Protein AF-A0AAD9KG51-F1 (afdb_monomer)

Solvent-accessible surface area (backbone atoms only — not comparable to full-atom values): 23053 Å² total; per-residue (Å²): 143,80,87,79,85,78,85,76,84,77,84,75,80,72,80,71,71,80,75,71,78,78,75,78,77,81,71,85,72,71,88,88,41,75,69,54,53,51,51,54,51,50,52,52,50,49,52,50,50,51,48,51,46,44,68,70,69,31,55,68,63,53,48,52,54,56,76,70,51,91,78,84,89,77,89,80,59,63,70,60,49,53,50,51,50,52,50,52,52,50,51,53,52,49,51,55,51,52,47,52,46,53,49,50,55,44,45,52,56,32,47,55,49,47,67,73,61,69,67,87,71,67,86,37,56,90,70,53,55,65,90,48,47,19,29,21,83,40,82,96,32,41,70,91,66,59,39,79,32,82,90,77,70,42,58,30,12,88,89,44,48,18,32,40,70,20,84,88,47,62,62,62,37,67,69,47,40,51,49,48,54,41,55,33,69,37,46,62,53,53,49,50,41,49,72,78,32,83,85,61,71,84,44,72,47,66,42,94,84,24,39,30,41,30,32,60,11,42,73,58,64,56,46,101,86,68,48,65,59,81,52,52,40,65,70,30,68,73,45,33,64,72,76,42,76,49,31,29,40,36,37,38,36,54,27,12,42,88,28,55,66,69,59,41,54,49,48,43,49,51,52,42,53,57,54,63,58,51,44,70,67,17,23,36,44,41,33,39,10,12,25,51,37,69,49,101,84,71,51,78,46,93,47,61,62,40,56,67,48,100,48,77,71,35,38,41,59,30,34,75,67,51,43,52,51,45,44,53,52,52,69,68,59,74,57,40,40,31,34,26,59,68,60,36,51,52,53,46,52,53,29,71,70,29,86,52,61,61,86,71,44,78,45,78,46,79,44,73,88,80,74,82,53,53,89,69,77,83,76,90,61,87,79,83,76,89,72,78,80,72,86,81,131

Structure (mmCIF, N/CA/C/O backbone):
data_AF-A0AAD9KG51-F1
#
_entry.id   AF-A0AAD9KG51-F1
#
loop_
_atom_site.group_PDB
_atom_site.id
_atom_site.type_symbol
_atom_site.label_atom_id
_atom_site.label_alt_id
_atom_site.label_comp_id
_atom_site.label_asym_id
_atom_site.label_entity_id
_atom_site.label_seq_id
_atom_site.pdbx_PDB_ins_code
_atom_site.Cartn_x
_atom_site.Cartn_y
_atom_site.Cartn_z
_atom_site.occupancy
_atom_site.B_iso_or_equiv
_atom_site.auth_seq_id
_atom_site.auth_comp_id
_atom_site.auth_asym_id
_atom_site.auth_atom_id
_atom_site.pdbx_PDB_model_num
ATOM 1 N N . MET A 1 1 ? -5.403 -46.190 15.748 1.00 40.06 1 MET A N 1
ATOM 2 C CA . MET A 1 1 ? -4.665 -46.034 17.019 1.00 40.06 1 MET A CA 1
ATOM 3 C C . MET A 1 1 ? -3.360 -45.312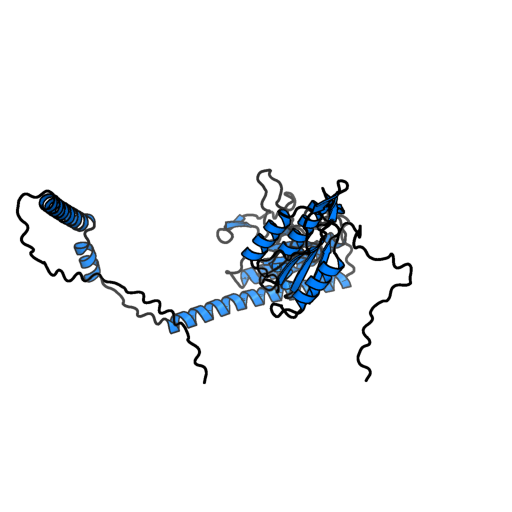 16.730 1.00 40.06 1 MET A C 1
ATOM 5 O O . MET A 1 1 ? -2.382 -45.954 16.392 1.00 40.06 1 MET A O 1
ATOM 9 N N . THR A 1 2 ? -3.372 -43.985 16.800 1.00 29.39 2 THR A N 1
ATOM 10 C CA . THR A 1 2 ? -2.179 -43.123 16.769 1.00 29.39 2 THR A CA 1
ATOM 11 C C . THR A 1 2 ? -2.563 -41.864 17.534 1.00 29.39 2 THR A C 1
ATOM 13 O O . THR A 1 2 ? -3.309 -41.022 17.039 1.00 29.39 2 THR A O 1
ATOM 16 N N . THR A 1 3 ? -2.170 -41.815 18.800 1.00 30.84 3 THR A N 1
ATOM 17 C CA . THR A 1 3 ? -2.424 -40.713 19.727 1.00 30.84 3 THR A CA 1
ATOM 18 C C . THR A 1 3 ? -1.561 -39.515 19.348 1.00 30.84 3 THR A C 1
ATOM 20 O O . THR A 1 3 ? -0.337 -39.588 19.383 1.00 30.84 3 THR A O 1
ATOM 23 N N . SER A 1 4 ? -2.213 -38.415 18.976 1.00 29.34 4 SER A N 1
ATOM 24 C CA . SER A 1 4 ? -1.583 -37.114 18.766 1.00 29.34 4 SER A CA 1
ATOM 25 C C . SER A 1 4 ? -1.360 -36.452 20.128 1.00 29.34 4 SER A C 1
ATOM 27 O O . SER A 1 4 ? -2.320 -36.203 20.858 1.00 29.34 4 SER A O 1
ATOM 29 N N . HIS A 1 5 ? -0.105 -36.189 20.492 1.00 30.95 5 HIS A N 1
ATOM 30 C CA . HIS A 1 5 ? 0.229 -35.410 21.682 1.00 30.95 5 HIS A CA 1
ATOM 31 C C . HIS A 1 5 ? -0.042 -33.926 21.410 1.00 30.95 5 HIS A C 1
ATOM 33 O O . HIS A 1 5 ? 0.694 -33.268 20.679 1.00 30.95 5 HIS A O 1
ATOM 39 N N . TYR A 1 6 ? -1.115 -33.402 21.997 1.00 31.42 6 TYR A N 1
ATOM 40 C CA . TYR A 1 6 ? -1.355 -31.967 22.085 1.00 31.42 6 TYR A CA 1
ATOM 41 C C . TYR A 1 6 ? -0.507 -31.399 23.227 1.00 31.42 6 TYR A C 1
ATOM 43 O O . TYR A 1 6 ? -0.682 -31.775 24.385 1.00 31.42 6 TYR A O 1
ATOM 51 N N . ILE A 1 7 ? 0.415 -30.491 22.907 1.00 31.64 7 ILE A N 1
ATOM 52 C CA . ILE A 1 7 ? 1.111 -29.678 23.907 1.00 31.64 7 ILE A CA 1
ATOM 53 C C . ILE A 1 7 ? 0.152 -28.553 24.305 1.00 31.64 7 ILE A C 1
ATOM 55 O O . ILE A 1 7 ? 0.019 -27.547 23.610 1.00 31.64 7 ILE A O 1
ATOM 59 N N . CYS A 1 8 ? -0.552 -28.751 25.418 1.00 26.58 8 CYS A N 1
ATOM 60 C CA . CYS A 1 8 ? -1.277 -27.693 26.111 1.00 26.58 8 CYS A CA 1
ATOM 61 C C . CYS A 1 8 ? -0.253 -26.810 26.836 1.00 26.58 8 CYS A C 1
ATOM 63 O O . CYS A 1 8 ? 0.279 -27.200 27.875 1.00 26.58 8 CYS A O 1
ATOM 65 N N . LEU A 1 9 ? 0.030 -25.623 26.296 1.00 25.41 9 LEU A N 1
ATOM 66 C CA . LEU A 1 9 ? 0.746 -24.582 27.031 1.00 25.41 9 LEU A CA 1
ATOM 67 C C . LEU A 1 9 ? -0.215 -23.990 28.071 1.00 25.41 9 LEU A C 1
ATOM 69 O O . LEU A 1 9 ? -1.024 -23.115 27.770 1.00 25.41 9 LEU A O 1
ATOM 73 N N . TRP A 1 10 ? -0.142 -24.497 29.299 1.00 24.61 10 TRP A N 1
ATOM 74 C CA . TRP A 1 10 ? -0.739 -23.836 30.451 1.00 24.61 10 TRP A CA 1
ATOM 75 C C . TRP A 1 10 ? 0.141 -22.641 30.825 1.00 24.61 10 TRP A C 1
ATOM 77 O O . TRP A 1 10 ? 1.198 -22.799 31.431 1.00 24.61 10 TRP A O 1
ATOM 87 N N . LEU A 1 11 ? -0.292 -21.434 30.462 1.00 24.55 11 LEU A N 1
ATOM 88 C CA . LEU A 1 11 ? 0.189 -20.211 3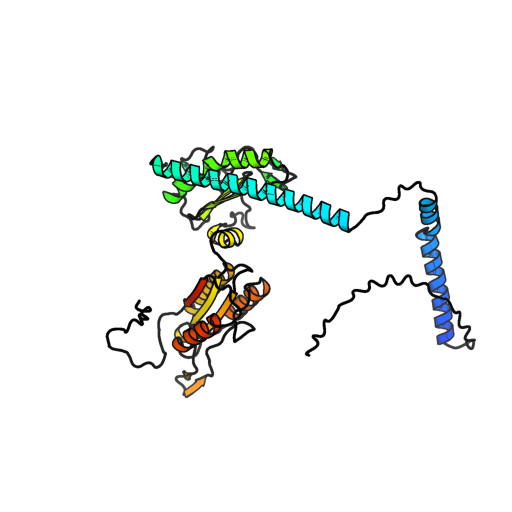1.101 1.00 24.55 11 LEU A CA 1
ATOM 89 C C . LEU A 1 11 ? -0.428 -20.155 32.501 1.00 24.55 11 LEU A C 1
ATOM 91 O O . LEU A 1 11 ? -1.484 -19.567 32.718 1.00 24.55 11 LEU A O 1
ATOM 95 N N . VAL A 1 12 ? 0.225 -20.818 33.455 1.00 26.45 12 VAL A N 1
ATOM 96 C CA . VAL A 1 12 ? -0.033 -20.597 34.875 1.00 26.45 12 VAL A CA 1
ATOM 97 C C . VAL A 1 12 ? 0.603 -19.255 35.219 1.00 26.45 12 VAL A C 1
ATOM 99 O O . VAL A 1 12 ? 1.803 -19.166 35.468 1.00 26.45 12 VAL A O 1
ATOM 102 N N . LEU A 1 13 ? -0.196 -18.189 35.211 1.00 27.05 13 LEU A N 1
ATOM 103 C CA . LEU A 1 13 ? 0.131 -16.985 35.966 1.00 27.05 13 LEU A CA 1
ATOM 104 C C . LEU A 1 13 ? 0.014 -17.360 37.442 1.00 27.05 13 LEU A C 1
ATOM 106 O O . LEU A 1 13 ? -1.033 -17.194 38.061 1.00 27.05 13 LEU A O 1
ATOM 110 N N . SER A 1 14 ? 1.081 -17.927 38.003 1.00 27.86 14 SER A N 1
ATOM 111 C CA . SER A 1 14 ? 1.188 -18.026 39.448 1.00 27.86 14 SER A CA 1
ATOM 112 C C . SER A 1 14 ? 1.316 -16.597 39.961 1.00 27.86 14 SER A C 1
ATOM 114 O O . SER A 1 14 ? 2.394 -16.002 39.882 1.00 27.86 14 SER A O 1
ATOM 116 N N . SER A 1 15 ? 0.231 -16.035 40.493 1.00 30.30 15 SER A N 1
ATOM 117 C CA . SER A 1 15 ? 0.365 -15.006 41.513 1.00 30.30 15 SER A CA 1
ATOM 118 C C . SER A 1 15 ? 1.013 -15.698 42.708 1.00 30.30 15 SER A C 1
ATOM 120 O O . SER A 1 15 ? 0.338 -16.205 43.602 1.00 30.30 15 SER A O 1
ATOM 122 N N . GLN A 1 16 ? 2.340 -15.794 42.694 1.00 28.77 16 GLN A N 1
ATOM 123 C CA . GLN A 1 16 ? 3.077 -16.021 43.918 1.00 28.77 16 GLN A CA 1
ATOM 124 C C . GLN A 1 16 ? 2.906 -14.742 44.731 1.00 28.77 16 GLN A C 1
ATOM 126 O O . GLN A 1 16 ? 3.735 -13.839 44.708 1.00 28.77 16 GLN A O 1
ATOM 131 N N . THR A 1 17 ? 1.790 -14.651 45.452 1.00 32.00 17 THR A N 1
ATOM 132 C CA . THR A 1 17 ? 1.850 -14.055 46.774 1.00 32.00 17 THR A CA 1
ATOM 133 C C . THR A 1 17 ? 2.930 -14.850 47.488 1.00 32.00 17 THR A C 1
ATOM 135 O O . THR A 1 17 ? 2.719 -16.015 47.827 1.00 32.00 17 THR A O 1
ATOM 138 N N . LEU A 1 18 ? 4.117 -14.257 47.611 1.00 29.86 18 LEU A N 1
ATOM 139 C CA . LEU A 1 18 ? 5.135 -14.69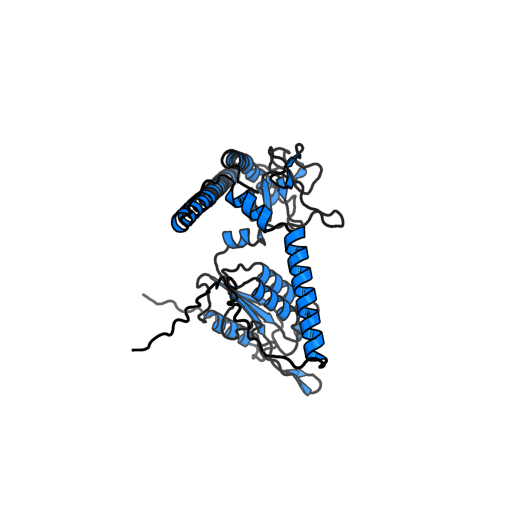0 48.553 1.00 29.86 18 LEU A CA 1
ATOM 140 C C . LEU A 1 18 ? 4.512 -14.564 49.946 1.00 29.86 18 LEU A C 1
ATOM 142 O O . LEU A 1 18 ? 4.730 -13.596 50.665 1.00 29.86 18 LEU A O 1
ATOM 146 N N . VAL A 1 19 ? 3.688 -15.542 50.314 1.00 34.78 19 VAL A N 1
ATOM 147 C CA . VAL A 1 19 ? 3.494 -15.907 51.706 1.00 34.78 19 VAL A CA 1
ATOM 148 C C . VAL A 1 19 ? 4.782 -16.632 52.049 1.00 34.78 19 VAL A C 1
ATOM 150 O O . VAL A 1 19 ? 4.915 -17.839 51.865 1.00 34.78 19 VAL A O 1
ATOM 153 N N . GLY A 1 20 ? 5.797 -15.845 52.399 1.00 31.88 20 GLY A N 1
ATOM 154 C CA . GLY A 1 20 ? 6.975 -16.375 53.049 1.00 31.88 20 GLY A CA 1
ATOM 155 C C . GLY A 1 20 ? 6.512 -16.927 54.384 1.00 31.88 20 GLY A C 1
ATOM 156 O O . GLY A 1 20 ? 6.336 -16.165 55.331 1.00 31.88 20 GLY A O 1
ATOM 157 N N . ASP A 1 21 ? 6.286 -18.236 54.445 1.00 29.45 21 ASP A N 1
ATOM 158 C CA . ASP A 1 21 ? 6.327 -18.957 55.707 1.00 29.45 21 ASP A CA 1
ATOM 159 C C . ASP A 1 21 ? 7.737 -18.739 56.261 1.00 29.45 21 ASP A C 1
ATOM 161 O O . ASP A 1 21 ? 8.710 -19.376 55.851 1.00 29.45 21 ASP A O 1
ATOM 165 N N . HIS A 1 22 ? 7.869 -17.755 57.149 1.00 36.12 22 HIS A N 1
ATOM 166 C CA . HIS A 1 22 ? 9.069 -17.541 57.938 1.00 36.12 22 HIS A CA 1
ATOM 167 C C . HIS A 1 22 ? 9.180 -18.693 58.946 1.00 36.12 22 HIS A C 1
ATOM 169 O O . HIS A 1 22 ? 8.949 -18.532 60.143 1.00 36.12 22 HIS A O 1
ATOM 175 N N . GLN A 1 23 ? 9.574 -19.877 58.474 1.00 32.78 23 GLN A N 1
ATOM 176 C CA . GLN A 1 23 ? 10.287 -20.813 59.329 1.00 32.78 23 GLN A CA 1
ATOM 177 C C . GLN A 1 23 ? 11.649 -20.190 59.625 1.00 32.78 23 GLN A C 1
ATOM 179 O O . GLN A 1 23 ? 12.592 -20.270 58.838 1.00 32.78 23 GLN A O 1
ATOM 184 N N . VAL A 1 24 ? 11.720 -19.511 60.768 1.00 36.06 24 VAL A N 1
ATOM 185 C CA . VAL A 1 24 ? 12.969 -19.047 61.362 1.00 36.06 24 VAL A CA 1
ATOM 186 C C . VAL A 1 24 ? 13.770 -20.286 61.748 1.00 36.06 24 VAL A C 1
ATOM 188 O O . VAL A 1 24 ? 13.608 -20.852 62.829 1.00 36.06 24 VAL A O 1
ATOM 191 N N . TRP A 1 25 ? 14.636 -20.735 60.845 1.00 32.59 25 TRP A N 1
ATOM 192 C CA . TRP A 1 25 ? 15.707 -21.652 61.195 1.00 32.59 25 TRP A CA 1
ATOM 193 C C . TRP A 1 25 ? 16.712 -20.869 62.039 1.00 32.59 25 TRP A C 1
ATOM 195 O O . TRP A 1 25 ? 17.584 -20.183 61.513 1.00 32.59 25 TRP A O 1
ATOM 205 N N . TYR A 1 26 ? 16.578 -20.958 63.363 1.00 38.34 26 TYR A N 1
ATOM 206 C CA . TYR A 1 26 ? 17.642 -20.593 64.295 1.00 38.34 26 TYR A CA 1
ATOM 207 C C . TYR A 1 26 ? 18.801 -21.586 64.117 1.00 38.34 26 TYR A C 1
ATOM 209 O O . TYR A 1 26 ? 18.969 -22.526 64.894 1.00 38.34 26 TYR A O 1
ATOM 217 N N . GLN A 1 27 ? 19.612 -21.402 63.075 1.00 43.59 27 GLN A N 1
ATOM 218 C CA . GLN A 1 27 ? 20.981 -21.893 63.124 1.00 43.59 27 GLN A CA 1
ATOM 219 C C . GLN A 1 27 ? 21.753 -20.958 64.047 1.00 43.59 27 GLN A C 1
ATOM 221 O O . GLN A 1 27 ? 21.871 -19.761 63.807 1.00 43.59 27 GLN A O 1
ATOM 226 N N . LYS A 1 28 ? 22.213 -21.520 65.160 1.00 45.69 28 LYS A N 1
ATOM 227 C CA . LYS A 1 28 ? 23.081 -20.857 66.124 1.00 45.69 28 LYS A CA 1
ATOM 228 C C . LYS A 1 28 ? 24.437 -20.652 65.439 1.00 45.69 28 LYS A C 1
ATOM 230 O O . LYS A 1 28 ? 25.177 -21.615 65.263 1.00 45.69 28 LYS A O 1
ATOM 235 N N . ILE A 1 29 ? 24.699 -19.435 64.972 1.00 49.09 29 ILE A N 1
ATOM 236 C CA . ILE A 1 29 ? 25.953 -19.057 64.314 1.00 49.09 29 ILE A CA 1
ATOM 237 C C . ILE A 1 29 ? 26.981 -18.748 65.402 1.00 49.09 29 ILE A C 1
ATOM 239 O O . ILE A 1 29 ? 26.654 -18.115 66.403 1.00 49.09 29 ILE A O 1
ATOM 243 N N . GLU A 1 30 ? 28.206 -19.237 65.226 1.00 51.06 30 GLU A N 1
ATOM 244 C CA . GLU A 1 30 ? 29.337 -18.870 66.076 1.00 51.06 30 GLU A CA 1
ATOM 245 C C . GLU A 1 30 ? 29.669 -17.386 65.878 1.00 51.06 30 GLU A C 1
ATOM 247 O O . GLU A 1 30 ? 30.030 -16.952 64.779 1.00 51.06 30 GLU A O 1
ATOM 252 N N . ASP A 1 31 ? 29.532 -16.614 66.956 1.00 50.94 31 ASP A N 1
ATOM 253 C CA . ASP A 1 31 ? 29.948 -15.217 67.021 1.00 50.94 31 ASP A CA 1
ATOM 254 C C . ASP A 1 31 ? 31.449 -15.104 66.685 1.00 50.94 31 ASP A C 1
ATOM 256 O O . ASP A 1 31 ? 32.286 -15.741 67.328 1.00 50.94 31 ASP A O 1
ATOM 260 N N . GLY A 1 32 ? 31.797 -14.290 65.677 1.00 60.56 32 GLY A N 1
ATOM 261 C CA . GLY A 1 32 ? 33.190 -13.948 65.342 1.00 60.56 32 GLY A CA 1
ATOM 262 C C . GLY A 1 32 ? 33.708 -14.364 63.957 1.00 60.56 32 GLY A C 1
ATOM 263 O O . GLY A 1 32 ? 34.911 -14.259 63.715 1.00 60.56 32 GLY A O 1
ATOM 264 N N . THR A 1 33 ? 32.853 -14.820 63.032 1.00 69.75 33 THR A N 1
ATOM 265 C CA . THR A 1 33 ? 33.240 -15.058 61.625 1.00 69.75 33 THR A CA 1
ATOM 266 C C . THR A 1 33 ? 32.728 -13.948 60.698 1.00 69.75 33 THR A C 1
ATOM 268 O O . THR A 1 33 ? 31.600 -13.482 60.845 1.00 69.75 33 THR A O 1
ATOM 271 N N . LEU A 1 34 ? 33.516 -13.581 59.674 1.00 73.69 34 LEU A N 1
ATOM 272 C CA . LEU A 1 34 ? 33.155 -12.566 58.662 1.00 73.69 34 LEU A CA 1
ATOM 273 C C . LEU A 1 34 ? 31.768 -12.813 58.032 1.00 73.69 34 LEU A C 1
ATOM 275 O O . LEU A 1 34 ? 31.059 -11.871 57.692 1.00 73.69 34 LEU A O 1
ATOM 279 N N . ALA A 1 35 ? 31.367 -14.079 57.880 1.00 76.25 35 ALA A N 1
ATOM 280 C CA . ALA A 1 35 ? 30.063 -14.454 57.337 1.00 76.25 35 ALA A CA 1
ATOM 281 C C . ALA A 1 35 ? 28.895 -14.112 58.284 1.00 76.25 35 ALA A C 1
ATOM 283 O O . ALA A 1 35 ? 27.861 -13.634 57.817 1.00 76.25 35 ALA A O 1
ATOM 284 N N . GLY A 1 36 ? 29.066 -14.313 59.597 1.00 78.56 36 GLY A N 1
ATOM 285 C CA . GLY A 1 36 ? 28.077 -13.927 60.608 1.00 78.56 36 GLY A CA 1
ATOM 286 C C . GLY A 1 36 ? 27.914 -12.408 60.704 1.00 78.56 36 GLY A C 1
ATOM 287 O O . GLY A 1 36 ? 26.791 -11.907 60.760 1.00 78.56 36 GLY A O 1
ATOM 288 N N . ASP A 1 37 ? 29.019 -11.666 60.603 1.00 80.62 37 ASP A N 1
ATOM 289 C CA . ASP A 1 37 ? 29.003 -10.199 60.607 1.00 80.62 37 ASP A CA 1
ATOM 290 C C . ASP A 1 37 ? 28.285 -9.625 59.375 1.00 80.62 37 ASP A C 1
ATOM 292 O O . ASP A 1 37 ? 27.472 -8.706 59.496 1.00 80.62 37 ASP A O 1
ATOM 296 N N . VAL A 1 38 ? 28.519 -10.202 58.189 1.00 84.56 38 VAL A N 1
ATOM 297 C CA . VAL A 1 38 ? 27.827 -9.807 56.948 1.00 84.56 38 VAL A CA 1
ATOM 298 C C . VAL A 1 38 ? 26.327 -10.106 57.021 1.00 84.56 38 VAL A C 1
ATOM 300 O O . VAL A 1 38 ? 25.528 -9.285 56.572 1.00 84.56 38 VAL A O 1
ATOM 303 N N . GLN A 1 39 ? 25.917 -11.236 57.605 1.00 85.81 39 GLN A N 1
ATOM 304 C CA . GLN A 1 39 ? 24.495 -11.550 57.788 1.00 85.81 39 GLN A CA 1
ATOM 305 C C . GLN A 1 39 ? 23.816 -10.613 58.788 1.00 85.81 39 GLN A C 1
ATOM 307 O O . GLN A 1 39 ? 22.727 -10.111 58.505 1.00 85.81 39 GLN A O 1
ATOM 312 N N . ASN A 1 40 ? 24.463 -10.314 59.916 1.00 87.75 40 ASN A N 1
ATOM 313 C CA . ASN A 1 40 ? 23.950 -9.342 60.880 1.00 87.75 40 ASN A CA 1
ATOM 314 C C . ASN A 1 40 ? 23.812 -7.949 60.253 1.00 87.75 40 ASN A C 1
ATOM 316 O O . ASN A 1 40 ? 22.767 -7.312 60.383 1.00 87.75 40 ASN A O 1
ATOM 320 N N . TRP A 1 41 ? 24.822 -7.500 59.505 1.00 88.25 41 TRP A N 1
ATOM 321 C CA . TRP A 1 41 ? 24.766 -6.238 58.769 1.00 88.25 41 TRP A CA 1
ATOM 322 C C . TRP A 1 41 ? 23.638 -6.217 57.726 1.00 88.25 41 TRP A C 1
ATOM 324 O O . TRP A 1 41 ? 22.883 -5.245 57.654 1.00 88.25 41 TRP A O 1
ATOM 334 N N . ALA A 1 42 ? 23.467 -7.303 56.964 1.00 90.69 42 ALA A N 1
ATOM 335 C CA . ALA A 1 42 ? 22.400 -7.427 55.975 1.00 90.69 42 ALA A CA 1
ATOM 336 C C . ALA A 1 42 ? 21.003 -7.382 56.617 1.00 90.69 42 ALA A C 1
ATOM 338 O O . ALA A 1 42 ? 20.126 -6.691 56.102 1.00 90.69 42 ALA A O 1
ATOM 339 N N . MET A 1 43 ? 20.804 -8.041 57.765 1.00 91.81 43 MET A N 1
ATOM 340 C CA . MET A 1 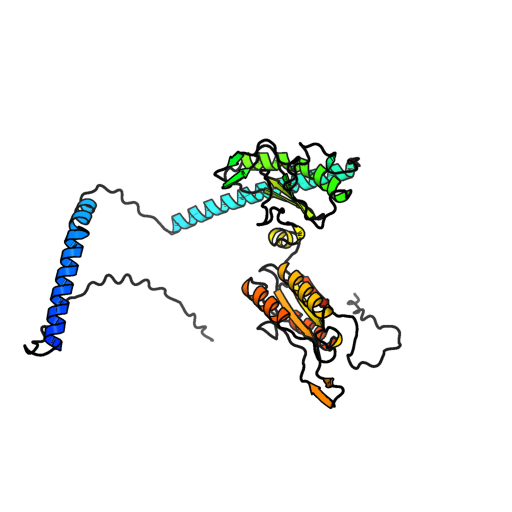43 ? 19.540 -7.980 58.512 1.00 91.81 43 MET A CA 1
ATOM 341 C C . MET A 1 43 ? 19.246 -6.575 59.044 1.00 91.81 43 MET A C 1
ATOM 343 O O . MET A 1 43 ? 18.108 -6.113 58.959 1.00 91.81 43 MET A O 1
ATOM 347 N N . LEU A 1 44 ? 20.257 -5.867 59.558 1.00 92.12 44 LEU A N 1
ATOM 348 C CA . LEU A 1 44 ? 20.091 -4.492 60.040 1.00 92.12 44 LEU A CA 1
ATOM 349 C C . LEU A 1 44 ? 19.679 -3.548 58.907 1.00 92.12 44 LEU A C 1
ATOM 351 O O . LEU A 1 44 ? 18.741 -2.767 59.068 1.00 92.12 44 LEU A O 1
ATOM 355 N N . ILE A 1 45 ? 20.331 -3.652 57.746 1.00 91.88 45 ILE A N 1
ATOM 356 C CA . ILE A 1 45 ? 19.982 -2.842 56.574 1.00 91.88 45 ILE A CA 1
ATOM 357 C C . ILE A 1 45 ? 18.611 -3.215 56.026 1.00 91.88 45 ILE A C 1
ATOM 359 O O . ILE A 1 45 ? 17.831 -2.319 55.714 1.00 91.88 45 ILE A O 1
ATOM 363 N N . GLN A 1 46 ? 18.285 -4.505 55.932 1.00 92.38 46 GLN A N 1
ATOM 364 C CA . GLN A 1 46 ? 16.967 -4.954 55.494 1.00 92.38 46 GLN A CA 1
ATOM 365 C C . GLN A 1 46 ? 15.867 -4.372 56.386 1.00 92.38 46 GLN A C 1
ATOM 367 O O . GLN A 1 46 ? 14.910 -3.798 55.873 1.00 92.38 46 GLN A O 1
ATOM 372 N N . ASN A 1 47 ? 16.016 -4.471 57.708 1.00 91.44 47 ASN A N 1
ATOM 373 C CA . ASN A 1 47 ? 15.034 -3.945 58.654 1.00 91.44 47 ASN A CA 1
ATOM 374 C C . ASN A 1 47 ? 14.923 -2.420 58.565 1.00 91.44 47 ASN A C 1
ATOM 376 O O . ASN A 1 47 ? 13.813 -1.893 58.561 1.00 91.44 47 ASN A O 1
ATOM 380 N N . TYR A 1 48 ? 16.048 -1.717 58.411 1.00 90.81 48 TYR A N 1
ATOM 381 C CA . TYR A 1 48 ? 16.052 -0.268 58.224 1.00 90.81 48 TYR A CA 1
ATOM 382 C C . TYR A 1 48 ? 15.360 0.155 56.920 1.00 90.81 48 TYR A C 1
ATOM 384 O O . TYR A 1 48 ? 14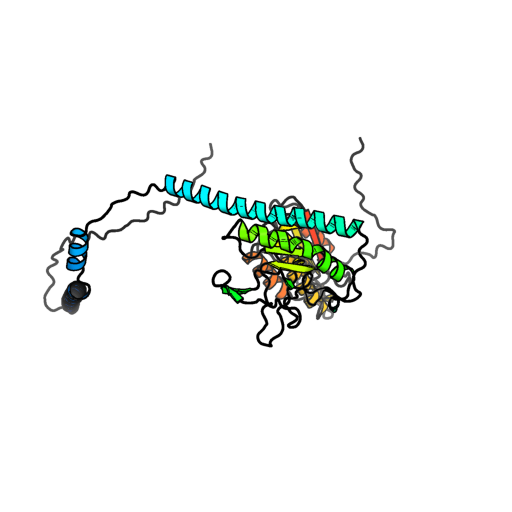.531 1.061 56.930 1.00 90.81 48 TYR A O 1
ATOM 392 N N . ILE A 1 49 ? 15.642 -0.522 55.802 1.00 90.12 49 ILE A N 1
ATOM 393 C CA . ILE A 1 49 ? 14.992 -0.254 54.511 1.00 90.12 49 ILE A CA 1
ATOM 394 C C . ILE A 1 49 ? 13.494 -0.562 54.589 1.00 90.12 49 ILE A C 1
ATOM 396 O O . ILE A 1 49 ? 12.697 0.226 54.091 1.00 90.12 49 ILE A O 1
ATOM 400 N N . LEU A 1 50 ? 13.094 -1.671 55.220 1.00 88.31 50 LEU A N 1
ATOM 401 C CA . LEU A 1 50 ? 11.682 -2.023 55.402 1.00 88.31 50 LEU A CA 1
ATOM 402 C C . LEU A 1 50 ? 10.947 -0.993 56.263 1.00 88.31 50 LEU A C 1
ATOM 404 O O . LEU A 1 50 ? 9.830 -0.604 55.923 1.00 88.31 50 LEU A O 1
ATOM 408 N N . GLN A 1 51 ? 11.578 -0.516 57.335 1.00 86.62 51 GLN A N 1
ATOM 409 C CA . GLN A 1 51 ? 11.019 0.529 58.184 1.00 86.62 51 GLN A CA 1
ATOM 410 C C . GLN A 1 51 ? 10.894 1.853 57.424 1.00 86.62 51 GLN A C 1
ATOM 412 O O . GLN A 1 51 ? 9.814 2.438 57.393 1.00 86.62 51 GLN A O 1
ATOM 417 N N . LEU A 1 52 ? 11.953 2.286 56.737 1.00 89.06 52 LEU A N 1
ATOM 418 C CA . LEU A 1 52 ? 11.959 3.524 55.959 1.00 89.06 52 LEU A CA 1
ATOM 419 C C . LEU A 1 52 ? 10.963 3.470 54.791 1.00 89.06 52 LEU A C 1
ATOM 421 O O . LEU A 1 52 ? 10.293 4.459 54.499 1.00 89.06 52 LEU A O 1
ATOM 425 N N . ALA A 1 53 ? 10.808 2.308 54.151 1.00 88.06 53 ALA A N 1
ATOM 426 C CA . ALA A 1 53 ? 9.783 2.079 53.142 1.00 88.06 53 ALA A CA 1
ATOM 427 C C . ALA A 1 53 ? 8.374 2.117 53.750 1.00 88.06 53 ALA A C 1
ATOM 429 O O . ALA A 1 53 ? 7.493 2.752 53.179 1.00 88.06 53 ALA A O 1
ATOM 430 N N . SER A 1 54 ? 8.146 1.493 54.910 1.00 84.88 54 SER A N 1
ATOM 431 C CA . SER A 1 54 ? 6.844 1.522 55.588 1.00 84.88 54 SER A CA 1
ATOM 432 C C . SER A 1 54 ? 6.450 2.942 56.010 1.00 84.88 54 SER A C 1
ATOM 434 O O . SER A 1 54 ? 5.344 3.392 55.708 1.00 84.88 54 SER A O 1
ATOM 436 N N . GLU A 1 55 ? 7.374 3.685 56.622 1.00 85.56 55 GLU A N 1
ATOM 437 C CA . GLU A 1 55 ? 7.165 5.061 57.089 1.00 85.56 55 GLU A CA 1
ATOM 438 C C . GLU A 1 55 ? 7.063 6.068 55.933 1.00 85.56 55 GLU A C 1
ATOM 440 O O . GLU A 1 55 ? 6.243 6.988 55.980 1.00 85.56 55 GLU A O 1
ATOM 445 N N . GLY A 1 56 ? 7.867 5.892 54.879 1.00 88.88 56 GLY A N 1
ATOM 446 C CA . GLY A 1 56 ? 7.891 6.773 53.712 1.00 88.88 56 GLY A CA 1
ATOM 447 C C . GLY A 1 56 ? 6.715 6.551 52.759 1.00 88.88 56 GLY A C 1
ATOM 448 O O . GLY A 1 56 ? 6.075 7.512 52.338 1.00 88.88 56 GLY A O 1
ATOM 449 N N . ILE A 1 57 ? 6.404 5.289 52.438 1.00 88.94 57 ILE A N 1
ATOM 450 C CA . ILE A 1 57 ? 5.293 4.917 51.542 1.00 88.94 57 ILE A CA 1
ATOM 451 C C . ILE A 1 57 ? 3.955 4.983 52.286 1.00 88.94 57 ILE A C 1
ATOM 453 O O . ILE A 1 57 ? 2.917 5.186 51.661 1.00 88.94 57 ILE A O 1
ATOM 457 N N . LYS A 1 58 ? 3.971 4.832 53.619 1.00 89.75 58 LYS A N 1
ATOM 458 C CA . LYS A 1 58 ? 2.783 4.825 54.483 1.00 89.75 58 LYS A CA 1
ATOM 459 C C . LYS A 1 58 ? 1.761 3.761 54.081 1.00 89.75 58 LYS A C 1
ATOM 461 O O . LYS A 1 58 ? 0.559 3.989 54.171 1.00 89.75 58 LYS A O 1
ATOM 466 N N . ARG A 1 59 ? 2.236 2.579 53.668 1.00 85.75 59 ARG A N 1
ATOM 467 C CA . ARG A 1 59 ? 1.403 1.482 53.135 1.00 85.75 59 ARG A CA 1
ATOM 468 C C . ARG A 1 59 ? 0.198 1.168 54.022 1.00 85.75 59 ARG A C 1
ATOM 470 O O . ARG A 1 59 ? -0.907 1.050 53.513 1.00 85.75 59 ARG A O 1
ATOM 477 N N . GLU A 1 60 ? 0.408 1.044 55.330 1.00 85.62 60 GLU A N 1
ATOM 478 C CA . GLU A 1 60 ? -0.650 0.690 56.290 1.00 85.62 60 GLU A CA 1
ATOM 479 C C . GLU A 1 60 ? -1.679 1.807 56.462 1.00 85.62 60 GLU A C 1
ATOM 481 O O . GLU A 1 60 ? -2.876 1.547 56.520 1.00 85.62 60 GLU A O 1
ATOM 486 N N . TYR A 1 61 ? -1.219 3.057 56.474 1.00 88.31 61 TYR A N 1
ATOM 487 C CA . TYR A 1 61 ? -2.096 4.222 56.520 1.00 88.31 61 TYR A CA 1
ATOM 488 C C . TYR A 1 61 ? -2.900 4.371 55.223 1.00 88.31 61 TYR A C 1
ATOM 490 O O . TYR A 1 61 ? -4.088 4.662 55.248 1.00 88.31 61 TYR A O 1
ATOM 498 N N . THR A 1 62 ? -2.279 4.135 54.070 1.00 89.50 62 THR A N 1
ATOM 499 C CA . THR A 1 62 ? -2.979 4.129 52.787 1.00 89.50 62 THR A CA 1
ATOM 500 C C . THR A 1 62 ? -3.991 2.987 52.721 1.00 89.50 62 THR A C 1
ATOM 502 O O . THR A 1 62 ? -5.125 3.226 52.324 1.00 89.50 62 THR A O 1
ATOM 505 N N . GLN A 1 63 ? -3.629 1.778 53.162 1.00 90.06 63 GLN A N 1
ATOM 506 C CA . GLN A 1 63 ? -4.554 0.647 53.229 1.00 90.06 63 GLN A CA 1
ATOM 507 C C . GLN A 1 63 ? -5.733 0.944 54.160 1.00 90.06 63 GLN A C 1
ATOM 509 O O . GLN A 1 63 ? -6.859 0.680 53.770 1.00 90.06 63 GLN A O 1
ATOM 514 N N . SER A 1 64 ? -5.516 1.571 55.321 1.00 92.31 64 SER A N 1
ATOM 515 C CA . SER A 1 64 ? -6.619 1.923 56.226 1.00 92.31 64 SER A CA 1
ATOM 516 C C . SER A 1 64 ? -7.561 2.975 55.634 1.00 92.31 64 SER A C 1
ATOM 518 O O . SER A 1 64 ? -8.772 2.912 55.855 1.00 92.31 64 SER A O 1
ATOM 520 N N . LEU A 1 65 ? -7.035 3.909 54.829 1.00 91.56 65 LEU A N 1
ATOM 521 C CA . LEU A 1 65 ? -7.856 4.820 54.029 1.00 91.56 65 LEU A CA 1
ATOM 522 C C . LEU A 1 65 ? -8.656 4.073 52.960 1.00 91.56 65 LEU A C 1
ATOM 524 O O . LEU A 1 65 ? -9.815 4.425 52.748 1.00 91.56 65 LEU A O 1
ATOM 528 N N . PHE A 1 66 ? -8.071 3.053 52.316 1.00 90.19 66 PHE A N 1
ATOM 529 C CA . PHE A 1 66 ? -8.816 2.191 51.402 1.00 90.19 66 PHE A CA 1
ATOM 530 C C . PHE A 1 66 ? -9.911 1.429 52.167 1.00 90.19 66 PHE A C 1
ATOM 532 O O . PHE A 1 66 ? -11.080 1.563 51.847 1.00 90.19 66 PHE A O 1
ATOM 539 N N . ASP A 1 67 ? -9.588 0.737 53.256 1.00 91.25 67 ASP A N 1
ATOM 540 C CA . ASP A 1 67 ? -10.540 -0.081 54.021 1.00 91.25 67 ASP A CA 1
ATOM 541 C C . ASP A 1 67 ? -11.722 0.723 54.600 1.00 91.25 67 ASP A C 1
ATOM 543 O O . ASP A 1 67 ? -12.820 0.193 54.763 1.00 91.25 67 ASP A O 1
ATOM 547 N N . THR A 1 68 ? -11.509 2.009 54.906 1.00 93.06 68 THR A N 1
ATOM 548 C CA . THR A 1 68 ? -12.552 2.914 55.428 1.00 93.06 68 THR A CA 1
ATOM 549 C C . THR A 1 68 ? -13.377 3.574 54.316 1.00 93.06 68 THR A C 1
ATOM 551 O O . THR A 1 68 ? -14.453 4.121 54.573 1.00 93.06 68 THR A O 1
ATOM 554 N N . ALA A 1 69 ? -12.884 3.579 53.078 1.00 90.06 69 ALA A N 1
ATOM 555 C CA . ALA A 1 69 ? -13.571 4.227 51.974 1.00 90.06 69 ALA A CA 1
ATOM 556 C C . ALA A 1 69 ? -14.785 3.412 51.511 1.00 90.06 69 ALA A C 1
ATOM 558 O O . ALA A 1 69 ? -14.833 2.185 51.568 1.00 90.06 69 ALA A O 1
ATOM 559 N N . ASN A 1 70 ? -15.800 4.130 51.036 1.00 90.94 70 ASN A N 1
ATOM 560 C CA . ASN A 1 70 ? -17.027 3.520 50.555 1.00 90.94 70 ASN A CA 1
ATOM 561 C C . ASN A 1 70 ? -16.877 3.156 49.072 1.00 90.94 70 ASN A C 1
ATOM 563 O O . ASN A 1 70 ? -16.768 4.047 48.225 1.00 90.94 70 ASN A O 1
ATOM 567 N N . TYR A 1 71 ? -16.877 1.860 48.763 1.00 88.06 71 TYR A N 1
ATOM 568 C CA . TYR A 1 71 ? -16.761 1.351 47.398 1.00 88.06 71 TYR A CA 1
ATOM 569 C C . TYR A 1 71 ? -18.068 0.779 46.883 1.00 88.06 71 TYR A C 1
ATOM 571 O O . TYR A 1 71 ? -18.858 0.189 47.617 1.00 88.06 71 TYR A O 1
ATOM 579 N N . THR A 1 72 ? -18.239 0.880 45.571 1.00 91.19 72 THR A N 1
ATOM 580 C CA . THR A 1 72 ? -19.193 0.061 44.833 1.00 91.19 72 THR A CA 1
ATOM 581 C C . THR A 1 72 ? -18.418 -1.089 44.202 1.00 91.19 72 THR A C 1
ATOM 583 O O . THR A 1 72 ? -17.522 -0.883 43.385 1.00 91.19 72 THR A O 1
ATOM 586 N N . PHE A 1 73 ? -18.709 -2.311 44.643 1.00 87.62 73 PHE A N 1
ATOM 587 C CA . PHE A 1 73 ? -18.131 -3.507 44.043 1.00 87.62 73 PHE A CA 1
ATOM 588 C C . PHE A 1 73 ? -18.959 -3.884 42.818 1.00 87.62 73 PHE A C 1
ATOM 590 O O . PHE A 1 73 ? -20.147 -4.179 42.931 1.00 87.62 73 PHE A O 1
ATOM 597 N N . GLU A 1 74 ? -18.325 -3.874 41.649 1.00 90.88 74 GLU A N 1
ATOM 598 C CA . GLU A 1 74 ? -18.921 -4.355 40.406 1.00 90.88 74 GLU A CA 1
ATOM 599 C C . GLU A 1 74 ? -18.169 -5.596 39.929 1.00 90.88 74 GLU A C 1
ATOM 601 O O . GLU A 1 74 ? -17.000 -5.519 39.548 1.00 90.88 74 GLU A O 1
ATOM 606 N N . GLU A 1 75 ? -18.845 -6.743 39.913 1.00 90.38 75 GLU A N 1
ATOM 607 C CA . GLU A 1 75 ? -18.313 -7.945 39.277 1.00 90.38 75 GLU A CA 1
ATOM 608 C C . GLU A 1 75 ? -18.401 -7.799 37.750 1.00 90.38 75 GLU A C 1
ATOM 610 O O . GLU A 1 75 ? -19.444 -7.438 37.195 1.00 90.38 75 GLU A O 1
ATOM 615 N N . LYS A 1 76 ? -17.288 -8.044 37.053 1.00 91.88 76 LYS A N 1
ATOM 616 C CA . LYS A 1 76 ? -17.217 -7.972 35.590 1.00 91.88 76 LYS A CA 1
ATOM 617 C C . LYS A 1 76 ? -17.089 -9.374 35.012 1.00 91.88 76 LYS A C 1
ATOM 619 O O . LYS A 1 76 ? -16.024 -9.981 35.070 1.00 91.88 76 LYS A O 1
ATOM 624 N N . ASP A 1 77 ? -18.172 -9.850 34.408 1.00 94.94 77 ASP A N 1
ATOM 625 C CA . ASP A 1 77 ? -18.191 -11.095 33.643 1.00 94.94 77 ASP A CA 1
ATOM 626 C C . ASP A 1 77 ? -17.423 -10.919 32.317 1.00 94.94 77 ASP A C 1
ATOM 628 O O . ASP A 1 77 ? -17.769 -10.086 31.467 1.00 94.94 77 ASP A O 1
ATOM 632 N N . GLY A 1 78 ? -16.368 -11.719 32.142 1.00 96.12 78 GLY A N 1
ATOM 633 C CA . GLY A 1 78 ? -15.520 -11.701 30.952 1.00 96.12 78 GLY A CA 1
ATOM 634 C C . GLY A 1 78 ? -16.251 -12.101 29.667 1.00 96.12 78 GLY A C 1
ATOM 635 O O . GLY A 1 78 ? -16.023 -11.486 28.625 1.00 96.12 78 GLY A O 1
ATOM 636 N N . ASP A 1 79 ? -17.175 -13.061 29.722 1.00 96.38 79 ASP A N 1
ATOM 637 C CA . ASP A 1 79 ? -17.923 -13.527 28.550 1.00 96.38 79 ASP A CA 1
ATOM 638 C C . ASP A 1 79 ? -18.950 -12.491 28.093 1.00 96.38 79 ASP A C 1
ATOM 640 O O . ASP A 1 79 ? -19.199 -12.324 26.892 1.00 96.38 79 ASP A O 1
ATOM 644 N N . VAL A 1 80 ? -19.562 -11.775 29.040 1.00 96.00 80 VAL A N 1
ATOM 645 C CA . VAL A 1 80 ? -20.424 -10.625 28.731 1.00 96.00 80 VAL A CA 1
ATOM 646 C C . VAL A 1 80 ? -19.598 -9.513 28.087 1.00 96.00 80 VAL A C 1
ATOM 648 O O . VAL A 1 80 ? -19.987 -8.997 27.036 1.00 96.00 80 VAL A O 1
ATOM 651 N N . LEU A 1 81 ? -18.435 -9.187 28.656 1.00 96.50 81 LEU A N 1
ATOM 652 C CA . LEU A 1 81 ? -17.563 -8.136 28.135 1.00 96.50 81 LEU A CA 1
ATOM 653 C C . LEU A 1 81 ? -17.072 -8.452 26.715 1.00 96.50 81 LEU A C 1
ATOM 655 O O . LEU A 1 81 ? -17.133 -7.596 25.832 1.00 96.50 81 LEU A O 1
ATOM 659 N N . VAL A 1 82 ? -16.644 -9.690 26.454 1.00 97.50 82 VAL A N 1
ATOM 660 C CA . VAL A 1 82 ? -16.203 -10.122 25.118 1.00 97.50 82 VAL A CA 1
ATOM 661 C C . VAL A 1 82 ? -17.339 -10.014 24.100 1.00 97.50 82 VAL A C 1
ATOM 663 O O . VAL A 1 82 ? -17.111 -9.557 22.976 1.00 97.50 82 VAL A O 1
ATOM 666 N N . ARG A 1 83 ? -18.572 -10.379 24.474 1.00 97.12 83 ARG A N 1
ATOM 667 C CA . ARG A 1 83 ? -19.744 -10.218 23.597 1.00 97.12 83 ARG A CA 1
ATOM 668 C C . ARG A 1 83 ? -20.032 -8.750 23.289 1.00 97.12 83 ARG A C 1
ATOM 670 O O . ARG A 1 83 ? -20.209 -8.415 22.120 1.00 97.12 83 ARG A O 1
ATOM 677 N N . GLN A 1 84 ? -19.983 -7.875 24.290 1.00 96.81 84 GLN A N 1
ATOM 678 C CA . GLN A 1 84 ? -20.168 -6.433 24.098 1.00 96.81 84 GLN A CA 1
ATOM 679 C C . GLN A 1 84 ? -19.091 -5.832 23.183 1.00 96.81 84 GLN A C 1
ATOM 681 O O . GLN A 1 84 ? -19.401 -5.075 22.262 1.00 96.81 84 GLN A O 1
ATOM 686 N N . VAL A 1 85 ? -17.823 -6.205 23.379 1.00 96.94 85 VAL A N 1
ATOM 687 C CA . VAL A 1 85 ? -16.716 -5.757 22.519 1.00 96.94 85 VAL A CA 1
ATOM 688 C C . VAL A 1 85 ? -16.896 -6.267 21.090 1.00 96.94 85 VAL A C 1
ATOM 690 O O . VAL A 1 85 ? -16.712 -5.503 20.141 1.00 96.94 85 VAL A O 1
ATOM 693 N N . LYS A 1 86 ? -17.303 -7.531 20.915 1.00 97.06 86 LYS A N 1
ATOM 694 C CA . LYS A 1 86 ? -17.604 -8.110 19.600 1.00 97.06 86 LYS A CA 1
ATOM 695 C C . LYS A 1 86 ? -18.703 -7.329 18.880 1.00 97.06 86 LYS A C 1
ATOM 697 O O . LYS A 1 86 ? -18.550 -7.036 17.697 1.00 97.06 86 LYS A O 1
ATOM 702 N N . GLU A 1 87 ? -19.793 -6.999 19.565 1.00 97.25 87 GLU A N 1
ATOM 703 C CA . GLU A 1 87 ? -20.898 -6.224 18.989 1.00 97.25 87 GLU A CA 1
ATOM 704 C C . GLU A 1 87 ? -20.466 -4.802 18.627 1.00 97.25 87 GLU A C 1
ATOM 706 O O . GLU A 1 87 ? -20.725 -4.347 17.512 1.00 97.25 87 GLU A O 1
ATOM 711 N N . SER A 1 88 ? -19.736 -4.133 19.520 1.00 96.50 88 SER A N 1
ATOM 712 C CA . SER A 1 88 ? -19.203 -2.789 19.285 1.00 96.50 88 SER A CA 1
ATOM 713 C C . SER A 1 88 ? -18.272 -2.750 18.067 1.00 96.50 88 SER A C 1
ATOM 715 O O . SER A 1 88 ? -18.480 -1.958 17.145 1.00 96.50 88 SER A O 1
ATOM 717 N N . LEU A 1 89 ? -17.306 -3.673 17.987 1.00 96.44 89 LEU A N 1
ATOM 718 C CA . LEU A 1 89 ? -16.411 -3.796 16.831 1.00 96.44 89 LEU A CA 1
ATOM 719 C C . LEU A 1 89 ? -17.167 -4.184 15.556 1.00 96.44 89 LEU A C 1
ATOM 721 O O . LEU A 1 89 ? -16.881 -3.656 14.480 1.00 96.44 89 LEU A O 1
ATOM 725 N N . GLY A 1 90 ? -18.149 -5.080 15.661 1.00 96.44 90 GLY A N 1
ATOM 726 C CA . GLY A 1 90 ? -19.001 -5.473 14.541 1.00 96.44 90 GLY A CA 1
ATOM 727 C C . GLY A 1 90 ? -19.754 -4.281 13.951 1.00 96.44 90 GLY A C 1
ATOM 728 O O . GLY A 1 90 ? -19.733 -4.076 12.735 1.00 96.44 90 GLY A O 1
ATOM 729 N N . ASN A 1 91 ? -20.357 -3.454 14.806 1.00 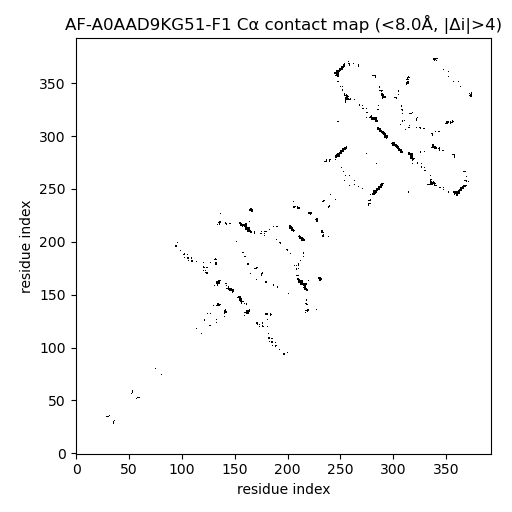95.12 91 ASN A N 1
ATOM 730 C CA . ASN A 1 91 ? -21.054 -2.234 14.405 1.00 95.12 91 ASN A CA 1
ATOM 731 C C . ASN A 1 91 ? -20.094 -1.193 13.819 1.00 95.12 91 ASN A C 1
ATOM 733 O O . ASN A 1 91 ? -20.390 -0.623 12.766 1.00 95.12 91 ASN A O 1
ATOM 737 N N . TYR A 1 92 ? -18.916 -1.019 14.426 1.00 95.25 92 TYR A N 1
ATOM 738 C CA . TYR A 1 92 ? -17.863 -0.142 13.916 1.00 95.25 92 TYR A CA 1
ATOM 739 C C . TYR A 1 92 ? -17.494 -0.488 12.467 1.00 95.25 92 TYR A C 1
ATOM 741 O O . TYR A 1 92 ? -17.612 0.351 11.571 1.00 95.25 92 TYR A O 1
ATOM 749 N N . PHE A 1 93 ? -17.118 -1.743 12.194 1.00 95.88 93 PHE A N 1
ATOM 750 C CA . PHE A 1 93 ? -16.740 -2.165 10.841 1.00 95.88 93 PHE A CA 1
ATOM 751 C C . PHE A 1 93 ? -17.920 -2.161 9.868 1.00 95.88 93 PHE A C 1
ATOM 753 O O . PHE A 1 93 ? -17.744 -1.846 8.687 1.00 95.88 93 PHE A O 1
ATOM 760 N N . ARG A 1 94 ? -19.133 -2.464 10.345 1.00 96.06 94 ARG A N 1
ATOM 761 C CA . ARG A 1 94 ? -20.348 -2.385 9.528 1.00 96.06 94 ARG A CA 1
ATOM 762 C C . ARG A 1 94 ? -20.587 -0.963 9.029 1.00 96.06 94 ARG A C 1
ATOM 764 O O . ARG A 1 94 ? -20.873 -0.812 7.841 1.00 96.06 94 ARG A O 1
ATOM 771 N N . SER A 1 95 ? -20.429 0.043 9.890 1.00 95.81 95 SER A N 1
ATOM 772 C CA . SER A 1 95 ? -20.560 1.454 9.508 1.00 95.81 95 SER A CA 1
ATOM 773 C C . SER A 1 95 ? -19.537 1.838 8.435 1.00 95.81 95 SER A C 1
ATOM 775 O O . SER A 1 95 ? -19.906 2.309 7.358 1.00 95.81 95 SER A O 1
ATOM 777 N N . LYS A 1 96 ? -18.251 1.505 8.643 1.00 96.38 96 LYS A N 1
ATOM 778 C CA . LYS A 1 96 ? -17.188 1.823 7.666 1.00 96.38 96 LYS A CA 1
ATOM 779 C C . LYS A 1 96 ? -17.410 1.148 6.314 1.00 96.38 96 LYS A C 1
ATOM 781 O O . LYS A 1 96 ? -17.177 1.758 5.273 1.00 96.38 96 LYS A O 1
ATOM 786 N N . ARG A 1 97 ? -17.905 -0.093 6.314 1.00 95.94 97 ARG A N 1
ATOM 787 C CA . ARG A 1 97 ? -18.259 -0.814 5.085 1.00 95.94 97 ARG A CA 1
ATOM 788 C C . ARG A 1 97 ? -19.380 -0.110 4.317 1.00 95.94 97 ARG A C 1
ATOM 790 O O . ARG A 1 97 ? -19.313 -0.042 3.093 1.00 95.94 97 ARG A O 1
ATOM 797 N N . ILE A 1 98 ? -20.408 0.389 5.008 1.00 96.81 98 ILE A N 1
ATOM 798 C CA . ILE A 1 98 ? -21.515 1.124 4.376 1.00 96.81 98 ILE A CA 1
ATOM 799 C C . ILE A 1 98 ? -21.001 2.436 3.772 1.00 96.81 98 ILE A C 1
ATOM 801 O O . ILE A 1 98 ? -21.282 2.706 2.606 1.00 96.81 98 ILE A O 1
ATOM 805 N N . ALA A 1 99 ? -20.190 3.195 4.514 1.00 97.25 99 ALA A N 1
ATOM 806 C CA . ALA A 1 99 ? -19.577 4.429 4.023 1.00 97.25 99 ALA A CA 1
ATOM 807 C C . ALA A 1 99 ? -18.725 4.195 2.760 1.00 97.25 99 ALA A C 1
ATOM 809 O O . ALA A 1 99 ? -18.894 4.892 1.758 1.00 97.25 99 ALA A O 1
ATOM 810 N N . ALA A 1 100 ? -17.869 3.165 2.772 1.00 96.44 100 ALA A N 1
ATOM 811 C CA . ALA A 1 100 ? -17.053 2.780 1.619 1.00 96.44 100 ALA A CA 1
ATOM 812 C C . ALA A 1 100 ? -17.906 2.360 0.411 1.00 96.44 100 ALA A C 1
ATOM 814 O O . ALA A 1 100 ? -17.601 2.737 -0.719 1.00 96.44 100 ALA A O 1
ATOM 815 N N . ARG A 1 101 ? -19.004 1.627 0.642 1.00 97.00 101 ARG A N 1
ATOM 816 C CA . ARG A 1 101 ? -19.927 1.226 -0.425 1.00 97.00 101 ARG A CA 1
ATOM 817 C C . ARG A 1 101 ? -20.610 2.427 -1.073 1.00 97.00 101 ARG A C 1
ATOM 819 O O . ARG A 1 101 ? -20.627 2.502 -2.291 1.00 97.00 101 ARG A O 1
ATOM 826 N N . ARG A 1 102 ? -21.084 3.400 -0.290 1.00 97.56 102 ARG A N 1
ATOM 827 C CA . ARG A 1 102 ? -21.672 4.633 -0.844 1.00 97.56 102 ARG A CA 1
ATOM 828 C C . ARG A 1 102 ? -20.686 5.413 -1.709 1.00 97.56 102 ARG A C 1
ATOM 830 O O . ARG A 1 102 ? -21.079 5.948 -2.740 1.00 97.56 102 ARG A O 1
ATOM 837 N N . ILE A 1 103 ? -19.417 5.477 -1.298 1.00 97.69 103 ILE A N 1
ATOM 838 C CA . ILE A 1 103 ? -18.355 6.103 -2.100 1.00 97.69 103 ILE A CA 1
ATOM 839 C C . ILE A 1 103 ? -18.190 5.355 -3.425 1.00 97.69 103 ILE A C 1
ATOM 841 O O . ILE A 1 103 ? -18.121 5.997 -4.469 1.00 97.69 103 ILE A O 1
ATOM 845 N N . ALA A 1 104 ? -18.148 4.019 -3.389 1.00 96.88 104 ALA A N 1
ATOM 846 C CA . ALA A 1 104 ? -18.018 3.193 -4.586 1.00 96.88 104 ALA A CA 1
ATOM 847 C C . ALA A 1 104 ? -19.216 3.361 -5.536 1.00 96.88 104 ALA A C 1
ATOM 849 O O . ALA A 1 104 ? -19.009 3.657 -6.709 1.00 96.88 104 ALA A O 1
ATOM 850 N N . ASP A 1 105 ? -20.444 3.264 -5.021 1.00 97.62 105 ASP A N 1
ATOM 851 C CA . ASP A 1 105 ? -21.676 3.439 -5.801 1.00 97.62 105 ASP A CA 1
ATOM 852 C C . ASP A 1 105 ? -21.704 4.837 -6.451 1.00 97.62 105 ASP A C 1
ATOM 854 O O . ASP A 1 105 ? -21.926 4.979 -7.652 1.00 97.62 105 ASP A O 1
ATOM 858 N N . ARG A 1 106 ? -21.355 5.886 -5.689 1.00 97.56 106 ARG A N 1
ATOM 859 C CA . ARG A 1 106 ? -21.271 7.254 -6.219 1.00 97.56 106 ARG A CA 1
ATOM 860 C C . ARG A 1 106 ? -20.173 7.422 -7.264 1.00 97.56 106 ARG A C 1
ATOM 862 O O . ARG A 1 106 ? -20.347 8.216 -8.187 1.00 97.56 106 ARG A O 1
ATOM 869 N N . ALA A 1 107 ? -19.045 6.735 -7.106 1.00 96.56 107 ALA A N 1
ATOM 870 C CA . ALA A 1 107 ? -17.952 6.792 -8.064 1.00 96.56 107 ALA A CA 1
ATOM 871 C C . ALA A 1 107 ? -18.353 6.160 -9.404 1.00 96.56 107 ALA A C 1
ATOM 873 O O . ALA A 1 107 ? -18.091 6.762 -10.442 1.00 96.56 107 ALA A O 1
ATOM 874 N N . VAL A 1 108 ? -19.038 5.011 -9.375 1.00 95.81 108 VAL A N 1
ATOM 875 C CA . VAL A 1 108 ? -19.593 4.357 -10.573 1.00 95.81 108 VAL A CA 1
ATOM 876 C C . VAL A 1 108 ? -20.583 5.288 -11.270 1.00 95.81 108 VAL A C 1
ATOM 878 O O . VAL A 1 108 ? -20.371 5.651 -12.424 1.00 95.81 108 VAL A O 1
ATOM 881 N N . ASP A 1 109 ? -21.577 5.797 -10.537 1.00 95.88 109 ASP A N 1
ATOM 882 C CA . ASP A 1 109 ? -22.574 6.724 -11.082 1.00 95.88 109 ASP A CA 1
ATOM 883 C C . ASP A 1 109 ? -21.945 7.979 -11.708 1.00 95.88 109 ASP A C 1
ATOM 885 O O . ASP A 1 109 ? -22.413 8.489 -12.727 1.00 95.88 109 ASP A O 1
ATOM 889 N N . ALA A 1 110 ? -20.916 8.540 -11.066 1.00 94.69 110 ALA A N 1
ATOM 890 C CA . ALA A 1 110 ? -20.239 9.737 -11.549 1.00 94.69 110 ALA A CA 1
ATOM 891 C C . ALA A 1 110 ? -19.411 9.458 -12.812 1.00 94.69 110 ALA A C 1
ATOM 893 O O . ALA A 1 110 ? -19.382 10.300 -13.714 1.00 94.69 110 ALA A O 1
ATOM 894 N N . TYR A 1 111 ? -18.771 8.289 -12.884 1.00 93.06 111 TYR A N 1
ATOM 895 C CA . TYR A 1 111 ? -18.001 7.853 -14.043 1.00 93.06 111 TYR A CA 1
ATOM 896 C C . TYR A 1 111 ? -18.904 7.565 -15.250 1.00 93.06 111 TYR A C 1
ATOM 898 O O . TYR A 1 111 ? -18.651 8.083 -16.338 1.00 93.06 111 TYR A O 1
ATOM 906 N N . ASP A 1 112 ? -20.014 6.851 -15.052 1.00 93.25 112 ASP A N 1
ATOM 907 C CA . ASP A 1 112 ? -20.972 6.541 -16.120 1.00 93.25 112 ASP A CA 1
ATOM 908 C C . ASP A 1 112 ? -21.591 7.815 -16.709 1.00 93.25 112 ASP A C 1
ATOM 910 O O . ASP A 1 112 ? -21.674 7.980 -17.928 1.00 93.25 112 ASP A O 1
ATOM 914 N N . ARG A 1 113 ? -21.948 8.786 -15.857 1.00 90.44 113 ARG A N 1
ATOM 915 C CA . ARG A 1 113 ? -22.415 10.104 -16.320 1.00 90.44 113 ARG A CA 1
ATOM 916 C C . ARG A 1 113 ? -21.357 10.838 -17.131 1.00 90.44 113 ARG A C 1
ATOM 918 O O . ARG A 1 113 ? -21.708 11.482 -18.114 1.00 90.44 113 ARG A O 1
ATOM 925 N N . MET A 1 114 ? -20.089 10.765 -16.730 1.00 88.56 114 MET A N 1
ATOM 926 C CA . MET A 1 114 ? -18.995 11.395 -17.471 1.00 88.56 114 MET A CA 1
ATOM 927 C C . MET A 1 114 ? -18.849 10.776 -18.867 1.00 88.56 114 MET A C 1
ATOM 929 O O . MET A 1 114 ? -18.712 11.519 -19.838 1.00 88.56 114 MET A O 1
ATOM 933 N N . LEU A 1 115 ? -18.931 9.444 -18.976 1.00 87.38 115 LEU A N 1
ATOM 934 C CA . LEU A 1 115 ? -18.865 8.738 -20.259 1.00 87.38 115 LEU A CA 1
ATOM 935 C C . LEU A 1 115 ? -20.021 9.133 -21.186 1.00 87.38 115 LEU A C 1
ATOM 937 O O . LEU A 1 115 ? -19.801 9.388 -22.367 1.00 87.38 115 LEU A O 1
ATOM 941 N N . LEU A 1 116 ? -21.241 9.228 -20.649 1.00 88.25 116 LEU A N 1
ATOM 942 C CA . LEU A 1 116 ? -22.433 9.587 -21.423 1.00 88.25 116 LEU A CA 1
ATOM 943 C C . LEU A 1 116 ? -22.472 11.068 -21.821 1.00 88.25 116 LEU A C 1
ATOM 945 O O . LEU A 1 116 ? -22.959 11.406 -22.896 1.00 88.25 116 LEU A O 1
ATOM 949 N N . ALA A 1 117 ? -21.976 11.959 -20.960 1.00 80.62 117 ALA A N 1
ATOM 950 C CA . ALA A 1 117 ? -22.067 13.402 -21.163 1.00 80.62 117 ALA A CA 1
ATOM 951 C C . ALA A 1 117 ? -21.073 13.953 -22.200 1.00 80.62 117 ALA A C 1
ATOM 953 O O . ALA A 1 117 ? -21.168 15.134 -22.530 1.00 80.62 117 ALA A O 1
ATOM 954 N N . ASN A 1 118 ? -20.119 13.140 -22.681 1.00 71.62 118 ASN A N 1
ATOM 955 C CA . ASN A 1 118 ? -19.023 13.553 -23.569 1.00 71.62 118 ASN A CA 1
ATOM 956 C C . ASN A 1 118 ? -18.424 14.914 -23.152 1.00 71.62 118 ASN A C 1
ATOM 958 O O . ASN A 1 118 ? -18.295 15.841 -23.954 1.00 71.62 118 ASN A O 1
ATOM 962 N N . MET A 1 119 ? -18.173 15.059 -21.844 1.00 69.00 119 MET A N 1
ATOM 963 C CA . MET A 1 119 ? -17.828 16.335 -21.220 1.00 69.00 119 MET A CA 1
ATOM 964 C C . MET A 1 119 ? -16.573 16.936 -21.858 1.00 69.00 119 MET A C 1
ATOM 966 O O . MET A 1 119 ? -15.497 16.343 -21.827 1.00 69.00 119 MET A O 1
ATOM 970 N N . THR A 1 120 ? -16.688 18.160 -22.375 1.00 73.19 120 THR A N 1
ATOM 971 C CA . THR A 1 120 ? -15.528 18.946 -22.800 1.00 73.19 120 THR A CA 1
ATOM 972 C C . THR A 1 120 ? -14.784 19.438 -21.568 1.00 73.19 120 THR A C 1
ATOM 974 O O . THR A 1 120 ? -15.257 20.338 -20.867 1.00 73.19 120 THR A O 1
ATOM 977 N N . VAL A 1 121 ? -13.622 18.853 -21.291 1.00 79.88 121 VAL A N 1
ATOM 978 C CA . VAL A 1 121 ? -12.765 19.309 -20.198 1.00 79.88 121 VAL A CA 1
ATOM 979 C C . VAL A 1 121 ? -11.831 20.440 -20.628 1.00 79.88 121 VAL A C 1
ATOM 981 O O . VAL A 1 121 ? -11.441 20.515 -21.796 1.00 79.88 121 VAL A O 1
ATOM 984 N N . PRO A 1 122 ? -11.456 21.342 -19.700 1.00 85.19 122 PRO A N 1
ATOM 985 C CA . PRO A 1 122 ? -10.472 22.376 -19.984 1.00 85.19 122 PRO A CA 1
ATOM 986 C C . PRO A 1 122 ? -9.129 21.775 -20.426 1.00 85.19 122 PRO A C 1
ATOM 988 O O . PRO A 1 122 ? -8.773 20.691 -19.973 1.00 85.19 122 PRO A O 1
ATOM 991 N N . PRO A 1 123 ? -8.321 22.503 -21.216 1.00 85.31 123 PRO A N 1
ATOM 992 C CA . PRO A 1 123 ? -7.040 22.000 -21.722 1.00 85.31 123 PRO A CA 1
ATOM 993 C C . PRO A 1 123 ? -5.948 21.882 -20.648 1.00 85.31 123 PRO A C 1
ATOM 995 O O . PRO A 1 123 ? -4.881 21.350 -20.921 1.00 85.31 123 PRO A O 1
ATOM 998 N N . ARG A 1 124 ? -6.166 22.442 -19.452 1.00 91.44 124 ARG A N 1
ATOM 999 C CA . ARG A 1 124 ? -5.232 22.381 -18.322 1.00 91.44 124 ARG A CA 1
ATOM 1000 C C . ARG A 1 124 ? -6.002 22.234 -17.024 1.00 91.44 124 ARG A C 1
ATOM 1002 O O . ARG A 1 124 ? -7.005 22.931 -16.828 1.00 91.44 124 ARG A O 1
ATOM 1009 N N . LEU A 1 125 ? -5.461 21.463 -16.080 1.00 90.56 125 LEU A N 1
ATOM 1010 C CA . LEU A 1 125 ? -6.010 21.372 -14.717 1.00 90.56 125 LEU A CA 1
ATOM 1011 C C . LEU A 1 125 ? -6.122 22.745 -14.052 1.00 90.56 125 LEU A C 1
ATOM 1013 O O . LEU A 1 125 ? -7.033 23.011 -13.269 1.00 90.56 125 LEU A O 1
ATOM 1017 N N . THR A 1 126 ? -5.229 23.664 -14.422 1.00 89.06 126 THR A N 1
ATOM 1018 C CA . THR A 1 126 ? -5.224 25.020 -13.882 1.00 89.06 126 THR A CA 1
ATOM 1019 C C . THR A 1 126 ? -6.429 25.881 -14.264 1.00 89.06 126 THR A C 1
ATOM 1021 O O . THR A 1 126 ? -6.585 26.976 -13.722 1.00 89.06 126 THR A O 1
ATOM 1024 N N . LYS A 1 127 ? -7.287 25.409 -15.167 1.00 91.31 127 LYS A N 1
ATOM 1025 C CA . LYS A 1 127 ? -8.529 26.080 -15.565 1.00 91.31 127 LYS A CA 1
ATOM 1026 C C . LYS A 1 127 ? -9.779 25.439 -14.957 1.00 91.31 127 LYS A C 1
ATOM 1028 O O . LYS A 1 127 ? -10.866 25.975 -15.138 1.00 91.31 127 LYS A O 1
ATOM 1033 N N . VAL A 1 128 ? -9.638 24.331 -14.228 1.00 91.75 128 VAL A N 1
ATOM 1034 C CA . VAL A 1 128 ? -10.750 23.687 -13.517 1.00 91.75 128 VAL A CA 1
ATOM 1035 C C . VAL A 1 128 ? -11.152 24.535 -12.303 1.00 91.75 128 VAL A C 1
ATOM 1037 O O . VAL A 1 128 ? -10.291 25.098 -11.619 1.00 91.75 128 VAL A O 1
ATOM 1040 N N . ASN A 1 129 ? -12.462 24.630 -12.046 1.00 92.00 129 ASN A N 1
ATOM 1041 C CA . ASN A 1 129 ? -13.026 25.363 -10.908 1.00 92.00 129 ASN A CA 1
ATOM 1042 C C . ASN A 1 129 ? -12.472 24.813 -9.575 1.00 92.00 129 ASN A C 1
ATOM 1044 O O . ASN A 1 129 ? -12.382 23.599 -9.386 1.00 92.00 129 ASN A O 1
ATOM 1048 N N . LEU A 1 130 ? -12.140 25.709 -8.642 1.00 90.38 130 LEU A N 1
ATOM 1049 C CA . LEU A 1 130 ? -11.642 25.390 -7.300 1.00 90.38 130 LEU A CA 1
ATOM 1050 C C . LEU A 1 130 ? -12.626 24.563 -6.458 1.00 90.38 130 LEU A C 1
ATOM 1052 O O . LEU A 1 130 ? -12.204 23.873 -5.534 1.00 90.38 130 LEU A O 1
ATOM 1056 N N . GLU A 1 131 ? -13.924 24.606 -6.757 1.00 88.31 131 GLU A N 1
ATOM 1057 C CA . GLU A 1 131 ? -14.909 23.721 -6.117 1.00 88.31 131 GLU A CA 1
ATOM 1058 C C . GLU A 1 131 ? -14.726 22.252 -6.526 1.00 88.31 131 GLU A C 1
ATOM 1060 O O . GLU A 1 131 ? -14.945 21.346 -5.724 1.00 88.31 131 GLU A O 1
ATOM 1065 N N . MET A 1 132 ? -14.280 22.007 -7.761 1.00 91.38 132 MET A N 1
ATOM 1066 C CA . MET A 1 132 ? -14.057 20.660 -8.290 1.00 91.38 132 MET A CA 1
ATOM 1067 C C . MET A 1 132 ? -12.627 20.175 -8.038 1.00 91.38 132 MET A C 1
ATOM 1069 O O . MET A 1 132 ? -12.400 18.985 -7.791 1.00 91.38 132 MET A O 1
ATOM 1073 N N . TYR A 1 133 ? -11.660 21.092 -8.097 1.00 94.62 133 TYR A N 1
ATOM 1074 C CA . TYR A 1 133 ? -10.239 20.789 -8.022 1.00 94.62 133 TYR A CA 1
ATOM 1075 C C . TYR A 1 133 ? -9.524 21.661 -6.988 1.00 94.62 133 TYR A C 1
ATOM 1077 O O . TYR A 1 133 ? -9.109 22.791 -7.259 1.00 94.62 133 TYR A O 1
ATOM 1085 N N . ARG A 1 134 ? -9.334 21.072 -5.806 1.00 95.94 134 ARG A N 1
ATOM 1086 C CA . ARG A 1 134 ? -8.301 21.461 -4.847 1.00 95.94 134 ARG A CA 1
ATOM 1087 C C . ARG A 1 134 ? -7.134 20.500 -4.980 1.00 95.94 134 ARG A C 1
ATOM 1089 O O . ARG A 1 134 ? -7.350 19.302 -5.168 1.00 95.94 134 ARG A O 1
ATOM 1096 N N . ASP A 1 135 ? -5.924 21.020 -4.870 1.00 95.75 135 ASP A N 1
ATOM 1097 C CA . ASP A 1 135 ? -4.699 20.236 -4.991 1.00 95.75 135 ASP A CA 1
ATOM 1098 C C . ASP A 1 135 ? -3.928 20.283 -3.681 1.00 95.75 135 ASP A C 1
ATOM 1100 O O . ASP A 1 135 ? -3.863 21.340 -3.055 1.00 95.75 135 ASP A O 1
ATOM 1104 N N . THR A 1 136 ? -3.373 19.149 -3.268 1.00 95.25 136 THR A N 1
ATOM 1105 C CA . THR A 1 136 ? -2.637 19.039 -2.006 1.00 95.25 136 THR A CA 1
ATOM 1106 C C . THR A 1 136 ? -1.226 19.624 -2.078 1.00 95.25 136 THR A C 1
ATOM 1108 O O . THR A 1 136 ? -0.649 19.887 -1.026 1.00 95.25 136 THR A O 1
ATOM 1111 N N . ASP A 1 137 ? -0.692 19.836 -3.287 1.00 94.69 137 ASP A N 1
ATOM 1112 C CA . ASP A 1 137 ? 0.715 20.179 -3.544 1.00 94.69 137 ASP A CA 1
ATOM 1113 C C . ASP A 1 137 ? 0.875 21.557 -4.213 1.00 94.69 137 ASP A C 1
ATOM 1115 O O . ASP A 1 137 ? 1.980 21.987 -4.542 1.00 94.69 137 ASP A O 1
ATOM 1119 N N . ILE A 1 138 ? -0.229 22.252 -4.503 1.00 93.25 138 ILE A N 1
ATOM 1120 C CA . ILE A 1 138 ? -0.204 23.562 -5.160 1.00 93.25 138 ILE A CA 1
ATOM 1121 C C . ILE A 1 138 ? -0.801 24.591 -4.196 1.00 93.25 138 ILE A C 1
ATOM 1123 O O . ILE A 1 138 ? -2.025 24.632 -4.053 1.00 93.25 138 ILE A O 1
ATOM 1127 N N . PRO A 1 139 ? 0.014 25.485 -3.600 1.00 91.50 139 PRO A N 1
ATOM 1128 C CA . PRO A 1 139 ? -0.454 26.454 -2.608 1.00 91.50 139 PRO A CA 1
ATOM 1129 C C . PRO A 1 139 ? -1.645 27.310 -3.059 1.00 91.50 139 PRO A C 1
ATOM 1131 O O . PRO A 1 139 ? -2.580 27.532 -2.296 1.00 91.50 139 PRO A O 1
ATOM 1134 N N . SER A 1 140 ? -1.679 27.731 -4.329 1.00 92.56 140 SER A N 1
ATOM 1135 C CA . SER A 1 140 ? -2.794 28.515 -4.894 1.00 92.56 140 SER A CA 1
ATOM 1136 C C . SER A 1 140 ? -4.097 27.726 -5.077 1.00 92.56 140 SER A C 1
ATOM 1138 O O . SER A 1 140 ? -5.135 28.307 -5.394 1.00 92.56 140 SER A O 1
ATOM 1140 N N . ARG A 1 141 ? -4.053 26.404 -4.891 1.00 94.00 141 ARG A N 1
ATOM 1141 C CA . ARG A 1 141 ? -5.179 25.470 -5.007 1.00 94.00 141 ARG A CA 1
ATOM 1142 C C . ARG A 1 141 ? -5.499 24.721 -3.726 1.00 94.00 141 ARG A C 1
ATOM 1144 O O . ARG A 1 141 ? -6.421 23.900 -3.743 1.00 94.00 141 ARG A O 1
ATOM 1151 N N . LEU A 1 142 ? -4.804 25.010 -2.634 1.00 94.81 142 LEU A N 1
ATOM 1152 C CA . LEU A 1 142 ? -5.173 24.467 -1.339 1.00 94.81 142 LEU A CA 1
ATOM 1153 C C . LEU A 1 142 ? -6.606 24.891 -0.969 1.00 94.81 142 LEU A C 1
ATOM 1155 O O . LEU A 1 142 ? -7.123 25.906 -1.464 1.00 94.81 142 LEU A O 1
ATOM 1159 N N . PRO A 1 143 ? -7.297 24.109 -0.125 1.00 93.50 143 PRO A N 1
ATOM 1160 C CA . PRO A 1 143 ? -8.521 24.571 0.513 1.00 93.50 143 PRO A CA 1
ATOM 1161 C C . PRO A 1 143 ? -8.288 25.892 1.259 1.00 93.50 143 PRO A C 1
ATOM 1163 O O . PRO A 1 143 ? -7.256 26.080 1.896 1.00 93.50 143 PRO A O 1
ATOM 1166 N N . THR A 1 144 ? -9.235 26.823 1.175 1.00 91.00 144 THR A N 1
ATOM 1167 C CA . THR A 1 144 ? -9.095 28.164 1.777 1.00 91.00 144 THR A CA 1
ATOM 1168 C C . THR A 1 144 ? -9.446 28.198 3.263 1.00 91.00 144 THR A C 1
ATOM 1170 O O . THR A 1 144 ? -9.076 29.130 3.964 1.00 91.00 144 THR A O 1
ATOM 1173 N N . ASP A 1 145 ? -10.174 27.194 3.740 1.00 93.88 145 ASP A N 1
ATOM 1174 C CA . ASP A 1 145 ? -10.729 27.062 5.089 1.00 93.88 145 ASP A CA 1
ATOM 1175 C C . ASP A 1 145 ? -9.954 26.042 5.942 1.00 93.88 145 ASP A C 1
ATOM 1177 O O . ASP A 1 145 ? -10.532 25.354 6.781 1.00 93.88 145 ASP A O 1
ATOM 1181 N N . LEU A 1 146 ? -8.645 25.903 5.711 1.00 95.06 146 LEU A N 1
ATOM 1182 C CA . LEU A 1 146 ? -7.807 24.998 6.495 1.00 95.06 146 LEU A CA 1
ATOM 1183 C C . LEU A 1 146 ? -7.779 25.435 7.967 1.00 95.06 146 LEU A C 1
ATOM 1185 O O . LEU A 1 146 ? -7.269 26.501 8.308 1.00 95.06 146 LEU A O 1
ATOM 1189 N N . GLY A 1 147 ? -8.294 24.575 8.843 1.00 96.44 147 GLY A N 1
ATOM 1190 C CA . GLY A 1 147 ? -8.283 24.757 10.291 1.00 96.44 147 GLY A CA 1
ATOM 1191 C C . GLY A 1 147 ? -7.672 23.549 10.991 1.00 96.44 147 GLY A C 1
ATOM 1192 O O . GLY A 1 147 ? -7.795 22.417 10.523 1.00 96.44 147 GLY A O 1
ATOM 1193 N N . PHE A 1 148 ? -6.988 23.766 12.117 1.00 97.06 148 PHE A N 1
ATOM 1194 C CA . PHE A 1 148 ? -6.443 22.658 12.901 1.00 97.06 148 PHE A CA 1
ATOM 1195 C C . PHE A 1 148 ? -7.574 21.812 13.493 1.00 97.06 148 PHE A C 1
ATOM 1197 O O . PHE A 1 148 ? -8.421 22.318 14.228 1.00 97.06 148 PHE A O 1
ATOM 1204 N N . SER A 1 149 ? -7.560 20.511 13.207 1.00 95.44 149 SER A N 1
ATOM 1205 C CA . SER A 1 149 ? -8.490 19.554 13.794 1.00 95.44 149 SER A CA 1
ATOM 1206 C C . SER A 1 149 ? -7.788 18.699 14.851 1.00 95.44 149 SER A C 1
ATOM 1208 O O . SER A 1 149 ? -6.889 17.929 14.502 1.00 95.44 149 SER A O 1
ATOM 1210 N N . PRO A 1 150 ? -8.232 18.728 16.123 1.00 94.88 150 PRO A N 1
ATOM 1211 C CA . PRO A 1 150 ? -7.729 17.819 17.155 1.00 94.88 150 PRO A CA 1
ATOM 1212 C C . PRO A 1 150 ? -7.965 16.340 16.821 1.00 94.88 150 PRO A C 1
ATOM 1214 O O . PRO A 1 150 ? -7.176 15.480 17.211 1.00 94.88 150 PRO A O 1
ATOM 1217 N N . TYR A 1 151 ? -9.028 16.040 16.068 1.00 94.31 151 TYR A N 1
ATOM 1218 C CA . TYR A 1 151 ? -9.393 14.675 15.691 1.00 94.31 151 TYR A CA 1
ATOM 1219 C C . TYR A 1 151 ? -8.413 14.065 14.677 1.00 94.31 151 TYR A C 1
ATOM 1221 O O . TYR A 1 151 ? -8.010 12.905 14.815 1.00 94.31 151 TYR A O 1
ATOM 1229 N N . PHE A 1 152 ? -7.994 14.859 13.687 1.00 94.56 152 PHE A N 1
ATOM 1230 C CA . PHE A 1 152 ? -7.005 14.456 12.680 1.00 94.56 152 PHE A CA 1
ATOM 1231 C C . PHE A 1 152 ? -5.561 14.776 13.089 1.00 94.56 152 PHE A C 1
ATOM 1233 O O . PHE A 1 152 ? -4.638 14.238 12.489 1.00 94.56 152 PHE A O 1
ATOM 1240 N N . LYS A 1 153 ? -5.367 15.604 14.125 1.00 95.19 153 LYS A N 1
ATOM 1241 C CA . LYS A 1 153 ? -4.069 16.120 14.596 1.00 95.19 153 LYS A CA 1
ATOM 1242 C C . LYS A 1 153 ? -3.300 16.911 13.532 1.00 95.19 153 LYS A C 1
ATOM 1244 O O . LYS A 1 153 ? -2.074 16.926 13.537 1.00 95.19 153 LYS A O 1
ATOM 1249 N N . GLN A 1 154 ? -4.022 17.566 12.626 1.00 95.69 154 GLN A N 1
ATOM 1250 C CA . GLN A 1 154 ? -3.459 18.354 11.529 1.00 95.69 154 GLN A CA 1
ATOM 1251 C C . GLN A 1 154 ? -4.475 19.370 10.995 1.00 95.69 154 GLN A C 1
ATOM 1253 O O . GLN A 1 154 ? -5.661 19.315 11.336 1.00 95.69 154 GLN A O 1
ATOM 1258 N N . THR A 1 155 ? -4.008 20.300 10.160 1.00 96.31 155 THR A N 1
ATOM 1259 C CA . THR A 1 155 ? -4.855 21.268 9.457 1.00 96.31 155 THR A CA 1
ATOM 1260 C C . THR A 1 155 ? -5.620 20.593 8.322 1.00 96.31 155 THR A C 1
ATOM 1262 O O . THR A 1 155 ? -5.041 19.914 7.472 1.00 96.31 155 THR A O 1
ATOM 1265 N N . VAL A 1 156 ? -6.943 20.745 8.332 1.00 96.94 156 VAL A N 1
ATOM 1266 C CA . VAL A 1 156 ? -7.851 20.136 7.356 1.00 96.94 156 VAL A CA 1
ATOM 1267 C C . VAL A 1 156 ? -8.993 21.087 7.000 1.00 96.94 156 VAL A C 1
ATOM 1269 O O . VAL A 1 156 ? -9.328 21.986 7.767 1.00 96.94 156 VAL A O 1
ATOM 1272 N N . SER A 1 157 ? -9.606 20.863 5.843 1.00 96.12 157 SER A N 1
ATOM 1273 C CA . SER A 1 157 ? -10.816 21.525 5.360 1.00 96.12 157 SER A CA 1
ATOM 1274 C C . SER A 1 157 ? -11.973 20.538 5.402 1.00 96.12 157 SER A C 1
ATOM 1276 O O . SER A 1 157 ? -11.970 19.523 4.703 1.00 96.12 157 SER A O 1
ATOM 1278 N N . LEU A 1 158 ? -12.978 20.837 6.224 1.00 93.56 158 LEU A N 1
ATOM 1279 C CA . LEU A 1 158 ? -14.211 20.048 6.292 1.00 93.56 158 LEU A CA 1
ATOM 1280 C C . LEU A 1 158 ? -15.194 20.426 5.168 1.00 93.56 158 LEU A C 1
ATOM 1282 O O . LEU A 1 158 ? -16.197 19.749 4.960 1.00 93.56 158 LEU A O 1
ATOM 1286 N N . THR A 1 159 ? -14.932 21.498 4.416 1.00 92.69 159 THR A N 1
ATOM 1287 C CA . THR A 1 159 ? -15.822 21.932 3.329 1.00 92.69 159 THR A CA 1
ATOM 1288 C C . THR A 1 159 ? -15.427 21.372 1.965 1.00 92.69 159 THR A C 1
ATOM 1290 O O . THR A 1 159 ? -16.267 21.338 1.060 1.00 92.69 159 THR A O 1
ATOM 1293 N N . SER A 1 160 ? -14.194 20.895 1.785 1.00 92.38 160 SER A N 1
ATOM 1294 C CA . SER A 1 160 ? -13.711 20.416 0.489 1.00 92.38 160 SER A CA 1
ATOM 1295 C C . SER A 1 160 ? -12.807 19.194 0.613 1.00 92.38 160 SER A C 1
ATOM 1297 O O . SER A 1 160 ? -12.121 19.006 1.611 1.00 92.38 160 SER A O 1
ATOM 1299 N N . SER A 1 161 ? -12.812 18.350 -0.417 1.00 96.31 161 SER A N 1
ATOM 1300 C CA . SER A 1 161 ? -11.796 17.317 -0.635 1.00 96.31 161 SER A CA 1
ATOM 1301 C C . SER A 1 161 ? -10.632 17.884 -1.445 1.00 96.31 161 SER A C 1
ATOM 1303 O O . SER A 1 161 ? -10.804 18.842 -2.197 1.00 96.31 161 SER A O 1
ATOM 1305 N N . ALA A 1 162 ? -9.460 17.264 -1.329 1.00 97.00 162 ALA A N 1
ATOM 1306 C CA . ALA A 1 162 ? -8.263 17.639 -2.079 1.00 97.00 162 ALA A CA 1
ATOM 1307 C C . ALA A 1 162 ? -7.703 16.450 -2.869 1.00 97.00 162 ALA A C 1
ATOM 1309 O O . ALA A 1 162 ? -7.924 15.291 -2.506 1.00 97.00 162 ALA A O 1
ATOM 1310 N N . VAL A 1 163 ? -7.011 16.740 -3.970 1.00 97.50 163 VAL A N 1
ATOM 1311 C CA . VAL A 1 163 ? -6.426 15.746 -4.874 1.00 97.50 163 VAL A CA 1
ATOM 1312 C C . VAL A 1 163 ? -4.905 15.755 -4.760 1.00 97.50 163 VAL A C 1
ATOM 1314 O O . VAL A 1 163 ? -4.287 16.807 -4.898 1.00 97.50 163 VAL A O 1
ATOM 1317 N N . LYS A 1 164 ? -4.321 14.570 -4.568 1.00 96.69 164 LYS A N 1
ATOM 1318 C CA . LYS A 1 164 ? -2.888 14.299 -4.697 1.00 96.69 164 LYS A CA 1
ATOM 1319 C C . LYS A 1 164 ? -2.632 13.615 -6.035 1.00 96.69 164 LYS A C 1
ATOM 1321 O O . LYS A 1 164 ? -3.229 12.573 -6.324 1.00 96.69 164 LYS A O 1
ATOM 1326 N N . ILE A 1 165 ? -1.760 14.210 -6.844 1.00 96.88 165 ILE A N 1
ATOM 1327 C CA . ILE A 1 165 ? -1.309 13.663 -8.127 1.00 96.88 165 ILE A CA 1
ATOM 1328 C C . ILE A 1 165 ? 0.163 13.251 -7.958 1.00 96.88 165 ILE A C 1
ATOM 1330 O O . ILE A 1 165 ? 0.940 14.057 -7.435 1.00 96.88 165 ILE A O 1
ATOM 1334 N N . PRO A 1 166 ? 0.547 12.017 -8.326 1.00 95.56 166 PRO A N 1
ATOM 1335 C CA . PRO A 1 166 ? 1.938 11.582 -8.287 1.00 95.56 166 PRO A CA 1
ATOM 1336 C C . PRO A 1 166 ? 2.786 12.351 -9.292 1.00 95.56 166 PRO A C 1
ATOM 1338 O O . PRO A 1 166 ? 2.276 12.778 -10.330 1.00 95.56 166 PRO A O 1
ATOM 1341 N N . ASP A 1 167 ? 4.081 12.458 -9.027 1.00 93.12 167 ASP A N 1
ATOM 1342 C CA . ASP A 1 167 ? 4.996 13.225 -9.881 1.00 93.12 167 ASP A CA 1
ATOM 1343 C C . ASP A 1 167 ? 5.123 12.624 -11.294 1.00 93.12 167 ASP A C 1
ATOM 1345 O O . ASP A 1 167 ? 5.294 13.350 -12.273 1.00 93.12 167 ASP A O 1
ATOM 1349 N N . GLU A 1 168 ? 4.972 11.302 -11.416 1.00 91.88 168 GLU A N 1
ATOM 1350 C CA . GLU A 1 168 ? 5.020 10.576 -12.693 1.00 91.88 168 GLU A CA 1
ATOM 1351 C C . GLU A 1 168 ? 3.761 10.761 -13.557 1.00 91.88 168 GLU A C 1
ATOM 1353 O O . GLU A 1 168 ? 3.785 10.457 -14.750 1.00 91.88 168 GLU A O 1
ATOM 1358 N N . VAL A 1 169 ? 2.646 11.230 -12.981 1.00 95.62 169 VAL A N 1
ATOM 1359 C CA . VAL A 1 169 ? 1.373 11.375 -13.700 1.00 95.62 169 VAL A CA 1
ATOM 1360 C C . VAL A 1 169 ? 1.296 12.768 -14.329 1.00 95.62 169 VAL A C 1
ATOM 1362 O O . VAL A 1 169 ? 1.233 13.768 -13.605 1.00 95.62 169 VAL A O 1
ATOM 1365 N N . PRO A 1 170 ? 1.228 12.884 -15.671 1.00 94.06 170 PRO A N 1
ATOM 1366 C CA . PRO A 1 170 ? 1.139 14.185 -16.315 1.00 94.06 170 PRO A CA 1
ATOM 1367 C C . PRO A 1 170 ? -0.167 14.894 -15.940 1.00 94.06 170 PRO A C 1
ATOM 1369 O O . PRO A 1 170 ? -1.273 14.406 -16.183 1.00 94.06 170 PRO A O 1
ATOM 1372 N N . ARG A 1 171 ? -0.031 16.084 -15.349 1.00 93.00 171 ARG A N 1
ATOM 1373 C CA . ARG A 1 171 ? -1.158 16.893 -14.861 1.00 93.00 171 ARG A CA 1
ATOM 1374 C C . ARG A 1 171 ? -2.059 17.400 -15.987 1.00 93.00 171 ARG A C 1
ATOM 1376 O O . ARG A 1 171 ? -3.265 17.472 -15.797 1.00 93.00 171 ARG A O 1
ATOM 1383 N N . ASP A 1 172 ? -1.491 17.719 -17.145 1.00 89.75 172 ASP A N 1
ATOM 1384 C CA . ASP A 1 172 ? -2.239 18.233 -18.301 1.00 89.75 172 ASP A CA 1
ATOM 1385 C C . ASP A 1 172 ? -2.709 17.124 -19.267 1.00 89.75 172 ASP A C 1
ATOM 1387 O O . ASP A 1 172 ? -3.217 17.420 -20.347 1.00 89.75 172 ASP A O 1
ATOM 1391 N N . ASP A 1 173 ? -2.575 15.846 -18.889 1.00 93.00 173 ASP A N 1
ATOM 1392 C CA . ASP A 1 173 ? -3.140 14.742 -19.668 1.00 93.00 173 ASP A CA 1
ATOM 1393 C C . ASP A 1 173 ? -4.684 14.736 -19.588 1.00 93.00 173 ASP A C 1
ATOM 1395 O O . ASP A 1 173 ? -5.243 14.872 -18.489 1.00 93.00 173 ASP A O 1
ATOM 1399 N N . PRO A 1 174 ? -5.409 14.550 -20.713 1.00 91.19 174 PRO A N 1
ATOM 1400 C CA . PRO A 1 174 ? -6.868 14.525 -20.710 1.00 91.19 174 PRO A CA 1
ATOM 1401 C C . PRO A 1 174 ? -7.474 13.491 -19.755 1.00 91.19 174 PRO A C 1
ATOM 1403 O O . PRO A 1 174 ? -8.506 13.777 -19.145 1.00 91.19 174 PRO A O 1
ATOM 1406 N N . ALA A 1 175 ? -6.857 12.315 -19.573 1.00 92.19 175 ALA A N 1
ATOM 1407 C CA . ALA A 1 175 ? -7.380 11.308 -18.650 1.00 92.19 175 ALA A CA 1
ATOM 1408 C C . ALA A 1 175 ? -7.244 11.765 -17.190 1.00 92.19 175 ALA A C 1
ATOM 1410 O O . ALA A 1 175 ? -8.175 11.573 -16.399 1.00 92.19 175 ALA A O 1
ATOM 1411 N N . THR A 1 176 ? -6.143 12.437 -16.839 1.00 94.81 176 THR A N 1
ATOM 1412 C CA . THR A 1 176 ? -5.956 13.064 -15.521 1.00 94.81 176 THR A CA 1
ATOM 1413 C C . THR A 1 176 ? -7.002 14.146 -15.271 1.00 94.81 176 THR A C 1
ATOM 1415 O O . THR A 1 176 ? -7.678 14.119 -14.239 1.00 94.81 176 THR A O 1
ATOM 1418 N N . ILE A 1 177 ? -7.195 15.064 -16.225 1.00 94.25 177 ILE A N 1
ATOM 1419 C CA . ILE A 1 177 ? -8.166 16.162 -16.101 1.00 94.25 177 ILE A CA 1
ATOM 1420 C C . ILE A 1 177 ? -9.587 15.613 -15.952 1.00 94.25 177 ILE A C 1
ATOM 1422 O O . ILE A 1 177 ? -10.292 15.987 -15.011 1.00 94.25 177 ILE A O 1
ATOM 1426 N N . ASN A 1 178 ? -9.985 14.679 -16.821 1.00 92.88 178 ASN A N 1
ATOM 1427 C CA . ASN A 1 178 ? -11.278 13.999 -16.736 1.00 92.88 178 ASN A CA 1
ATOM 1428 C C . ASN A 1 178 ? -11.473 13.363 -15.359 1.00 92.88 178 ASN A C 1
ATOM 1430 O O . ASN A 1 178 ? -12.511 13.563 -14.725 1.00 92.88 178 ASN A O 1
ATOM 1434 N N . THR A 1 179 ? -10.451 12.661 -14.861 1.00 94.94 179 THR A N 1
ATOM 1435 C CA . THR A 1 179 ? -10.504 11.981 -13.564 1.00 94.94 179 THR A CA 1
ATOM 1436 C C . THR A 1 179 ? -10.683 12.950 -12.405 1.00 94.94 179 THR A C 1
ATOM 1438 O O . THR A 1 179 ? -11.515 12.717 -11.528 1.00 94.94 179 THR A O 1
ATOM 1441 N N . VAL A 1 180 ? -9.975 14.080 -12.403 1.00 95.44 180 VAL A N 1
ATOM 1442 C CA . VAL A 1 180 ? -10.176 15.127 -11.392 1.00 95.44 180 VAL A CA 1
ATOM 1443 C C . VAL A 1 180 ? -11.611 15.654 -11.429 1.00 95.44 180 VAL A C 1
ATOM 1445 O O . VAL A 1 180 ? -12.237 15.782 -10.374 1.00 95.44 180 VAL A O 1
ATOM 1448 N N . VAL A 1 181 ? -12.140 15.936 -12.620 1.00 93.94 181 VAL A N 1
ATOM 1449 C CA . VAL A 1 181 ? -13.463 16.546 -12.788 1.00 93.94 181 VAL A CA 1
ATOM 1450 C C . VAL A 1 181 ? -14.567 15.600 -12.330 1.00 93.94 181 VAL A C 1
ATOM 1452 O O . VAL A 1 181 ? -15.357 15.982 -11.467 1.00 93.94 181 VAL A O 1
ATOM 1455 N N . TRP A 1 182 ? -14.625 14.362 -12.830 1.00 93.62 182 TRP A N 1
ATOM 1456 C CA . TRP A 1 182 ? -15.734 13.469 -12.475 1.00 93.62 182 TRP A CA 1
ATOM 1457 C C . TRP A 1 182 ? -15.682 13.042 -11.003 1.00 93.62 182 TRP A C 1
ATOM 1459 O O . TRP A 1 182 ? -16.724 12.991 -10.347 1.00 93.62 182 TRP A O 1
ATOM 1469 N N . THR A 1 183 ? -14.485 12.836 -10.435 1.00 95.94 183 THR A N 1
ATOM 1470 C CA . THR A 1 183 ? -14.340 12.455 -9.016 1.00 95.94 183 THR A CA 1
ATOM 1471 C C . THR A 1 183 ? -14.757 13.561 -8.047 1.00 95.94 183 THR A C 1
ATOM 1473 O O . THR A 1 183 ? -14.977 13.278 -6.870 1.00 95.94 183 THR A O 1
ATOM 1476 N N . SER A 1 184 ? -14.909 14.811 -8.502 1.00 95.00 184 SER A N 1
ATOM 1477 C CA . SER A 1 184 ? -15.424 15.899 -7.656 1.00 95.00 184 SER A CA 1
ATOM 1478 C C . SER A 1 184 ? -16.827 15.602 -7.113 1.00 95.00 184 SER A C 1
ATOM 1480 O O . SER A 1 184 ? -17.139 15.969 -5.984 1.00 95.00 184 SER A O 1
ATOM 1482 N N . GLN A 1 185 ? -17.629 14.830 -7.852 1.00 94.25 185 GLN A N 1
ATOM 1483 C CA . GLN A 1 185 ? -18.977 14.412 -7.459 1.00 94.25 185 GLN A CA 1
ATOM 1484 C C . GLN A 1 185 ? -19.019 13.475 -6.239 1.00 94.25 185 GLN A C 1
ATOM 1486 O O . GLN A 1 185 ? -20.088 13.268 -5.658 1.00 94.25 185 GLN A O 1
ATOM 1491 N N . ILE A 1 186 ? -17.877 12.898 -5.850 1.00 96.44 186 ILE A N 1
ATOM 1492 C CA . ILE A 1 186 ? -17.745 12.037 -4.665 1.00 96.44 186 ILE A CA 1
ATOM 1493 C C . ILE A 1 186 ? -17.718 12.885 -3.377 1.00 96.44 186 ILE A C 1
ATOM 1495 O O . ILE A 1 186 ? -18.045 12.390 -2.299 1.00 96.44 186 ILE A O 1
ATOM 1499 N N . ASN A 1 187 ? -17.385 14.179 -3.477 1.00 95.12 187 ASN A N 1
ATOM 1500 C CA . ASN A 1 187 ? -17.225 15.086 -2.337 1.00 95.12 187 ASN A CA 1
ATOM 1501 C C . ASN A 1 187 ? -18.460 15.148 -1.423 1.00 95.12 187 ASN A C 1
ATOM 1503 O O . ASN A 1 187 ? -18.320 15.158 -0.202 1.00 95.12 187 ASN A O 1
ATOM 1507 N N . ASP A 1 188 ? -19.660 15.136 -2.002 1.00 95.06 188 ASP A N 1
ATOM 1508 C CA . ASP A 1 188 ? -20.910 15.205 -1.238 1.00 95.06 188 ASP A CA 1
ATOM 1509 C C . ASP A 1 188 ? -21.121 13.951 -0.384 1.00 95.06 188 ASP A C 1
ATOM 1511 O O . ASP A 1 188 ? -21.555 14.036 0.764 1.00 95.06 188 ASP A O 1
ATOM 1515 N N . VAL A 1 189 ? -20.731 12.783 -0.905 1.00 97.31 189 VAL A N 1
ATOM 1516 C CA . VAL A 1 189 ? -20.806 11.516 -0.168 1.00 97.31 189 VAL A CA 1
ATOM 1517 C C . VAL A 1 189 ? -19.756 11.458 0.934 1.00 97.31 189 VAL A C 1
ATOM 1519 O O . VAL A 1 189 ? -20.052 10.967 2.021 1.00 97.31 189 VAL A O 1
ATOM 1522 N N . PHE A 1 190 ? -18.558 12.007 0.711 1.00 97.62 190 PHE A N 1
ATOM 1523 C CA . PHE A 1 190 ? -17.566 12.119 1.782 1.00 97.62 190 PHE A CA 1
ATOM 1524 C C . PHE A 1 190 ? -18.082 12.951 2.959 1.00 97.62 190 PHE A C 1
ATOM 1526 O O . PHE A 1 190 ? -17.941 12.535 4.113 1.00 97.62 190 PHE A O 1
ATOM 1533 N N . LYS A 1 191 ? -18.713 14.095 2.670 1.00 96.06 191 LYS A N 1
ATOM 1534 C CA . LYS A 1 191 ? -19.338 14.947 3.688 1.00 96.06 191 LYS A CA 1
ATOM 1535 C C . LYS A 1 191 ? -20.470 14.225 4.404 1.00 96.06 191 LYS A C 1
ATOM 1537 O O . LYS A 1 191 ? -20.486 14.209 5.629 1.00 96.06 191 LYS A O 1
ATOM 1542 N N . LEU A 1 192 ? -21.369 13.587 3.654 1.00 96.75 192 LEU A N 1
ATOM 1543 C CA . LEU A 1 192 ? -22.487 12.830 4.217 1.00 96.75 192 LEU A CA 1
ATOM 1544 C C . LEU A 1 192 ? -22.000 11.747 5.184 1.00 96.75 192 LEU A C 1
ATOM 1546 O O . LEU A 1 192 ? -22.468 11.669 6.314 1.00 96.75 192 LEU A O 1
ATOM 1550 N N . ASN A 1 193 ? -21.007 10.956 4.776 1.00 97.44 193 ASN A N 1
ATOM 1551 C CA . ASN A 1 193 ? -20.434 9.915 5.624 1.00 97.44 193 ASN A CA 1
ATOM 1552 C C . ASN A 1 193 ? -19.792 10.477 6.903 1.00 97.44 193 ASN A C 1
ATOM 1554 O O . ASN A 1 193 ? -19.841 9.819 7.936 1.00 97.44 193 ASN A O 1
ATOM 1558 N N . ALA A 1 194 ? -19.192 11.669 6.847 1.00 95.44 194 ALA A N 1
ATOM 1559 C CA . ALA A 1 194 ? -18.606 12.315 8.021 1.00 95.44 194 ALA A CA 1
ATOM 1560 C C . ALA A 1 194 ? -19.648 12.887 8.989 1.00 95.44 194 ALA A C 1
ATOM 1562 O O . ALA A 1 194 ? -19.381 12.955 10.183 1.00 95.44 194 ALA A O 1
ATOM 1563 N N . VAL A 1 195 ? -20.823 13.272 8.485 1.00 95.19 195 VAL A N 1
ATOM 1564 C CA . VAL A 1 195 ? -21.964 13.677 9.319 1.00 95.19 195 VAL A CA 1
ATOM 1565 C C . VAL A 1 195 ? -22.638 12.458 9.950 1.00 95.19 195 VAL A C 1
ATOM 1567 O O . VAL A 1 195 ? -23.030 12.510 11.109 1.00 95.19 195 VAL A O 1
ATOM 1570 N N . GLU A 1 196 ? -22.771 11.356 9.207 1.00 95.25 196 GLU A N 1
ATOM 1571 C CA . GLU A 1 196 ? -23.420 10.141 9.712 1.00 95.25 196 GLU A CA 1
ATOM 1572 C C . GLU A 1 196 ? -22.549 9.325 10.681 1.00 95.25 196 GLU A C 1
ATOM 1574 O O . GLU A 1 196 ? -23.082 8.615 11.531 1.00 95.25 196 GLU A O 1
ATOM 1579 N N . ASP A 1 197 ? -21.222 9.392 10.554 1.00 95.00 197 ASP A N 1
ATOM 1580 C CA . ASP A 1 197 ? -20.286 8.619 11.368 1.00 95.00 197 ASP A CA 1
ATOM 1581 C C . ASP A 1 197 ? -19.140 9.504 11.875 1.00 95.00 197 ASP A C 1
ATOM 1583 O O . ASP A 1 197 ? -18.097 9.639 11.235 1.00 95.00 197 ASP A O 1
ATOM 1587 N N . GLU A 1 198 ? -19.305 10.054 13.079 1.00 90.88 198 GLU A N 1
ATOM 1588 C CA . GLU A 1 198 ? -18.303 10.898 13.751 1.00 90.88 198 GLU A CA 1
ATOM 1589 C C . GLU A 1 198 ? -16.960 10.182 13.993 1.00 90.88 198 GLU A C 1
ATOM 1591 O O . GLU A 1 198 ? -15.924 10.814 14.203 1.00 90.88 198 GLU A O 1
ATOM 1596 N N . GLN A 1 199 ? -16.946 8.844 13.965 1.00 92.56 199 GLN A N 1
ATOM 1597 C CA . GLN A 1 199 ? -15.731 8.049 14.127 1.00 92.56 199 GLN A CA 1
ATOM 1598 C C . GLN A 1 199 ? -15.025 7.776 12.792 1.00 92.56 199 GLN A C 1
ATOM 1600 O O . GLN A 1 199 ? -14.070 6.987 12.753 1.00 92.56 199 GLN A O 1
ATOM 1605 N N . ILE A 1 200 ? -15.522 8.303 11.668 1.00 95.25 200 ILE A N 1
ATOM 1606 C CA . ILE A 1 2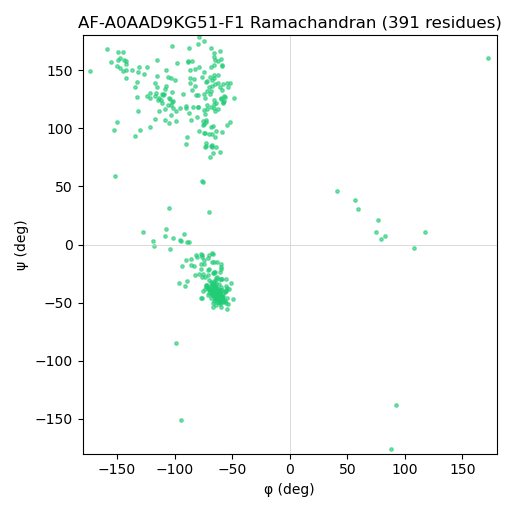00 ? -14.875 8.131 10.371 1.00 95.25 200 ILE A CA 1
ATOM 1607 C C . ILE A 1 200 ? -13.590 8.959 10.312 1.00 95.25 200 ILE A C 1
ATOM 1609 O O . ILE A 1 200 ? -13.545 10.133 10.665 1.00 95.25 200 ILE A O 1
ATOM 1613 N N . ARG A 1 201 ? -12.510 8.316 9.866 1.00 94.88 201 ARG A N 1
ATOM 1614 C CA . ARG A 1 201 ? -11.237 8.992 9.601 1.00 94.88 201 ARG A CA 1
ATOM 1615 C C . ARG A 1 201 ? -11.170 9.380 8.123 1.00 94.88 201 ARG A C 1
ATOM 1617 O O . ARG A 1 201 ? -12.192 9.615 7.488 1.00 94.88 201 ARG A O 1
ATOM 1624 N N . TRP A 1 202 ? -9.957 9.440 7.585 1.00 95.88 202 TRP A N 1
ATOM 1625 C CA . TRP A 1 202 ? -9.690 9.695 6.177 1.00 95.88 202 TRP A CA 1
ATOM 1626 C C . TRP A 1 202 ? -10.546 8.820 5.269 1.00 95.88 202 TRP A C 1
ATOM 1628 O O . TRP A 1 202 ? -10.532 7.592 5.371 1.00 95.88 202 TRP A O 1
ATOM 1638 N N . GLN A 1 203 ? -11.246 9.478 4.357 1.00 97.38 203 GLN A N 1
ATOM 1639 C CA . GLN A 1 203 ? -11.938 8.849 3.248 1.00 97.38 203 GLN A CA 1
ATOM 1640 C C . GLN A 1 203 ? -11.169 9.195 1.982 1.00 97.38 203 GLN A C 1
ATOM 1642 O O . GLN A 1 203 ? -10.775 10.347 1.794 1.00 97.38 203 GLN A O 1
ATOM 1647 N N . TYR A 1 204 ? -10.915 8.212 1.127 1.00 96.00 204 TYR A N 1
ATOM 1648 C CA . TYR A 1 204 ? -10.148 8.441 -0.087 1.00 96.00 204 TYR A CA 1
ATOM 1649 C C . TYR A 1 204 ? -10.600 7.536 -1.225 1.00 96.00 204 TYR A C 1
ATOM 1651 O O . TYR A 1 204 ? -11.088 6.427 -1.018 1.00 96.00 204 TYR A O 1
ATOM 1659 N N . PHE A 1 205 ? -10.413 8.040 -2.437 1.00 97.06 205 PHE A N 1
ATOM 1660 C CA . PHE A 1 205 ? -10.600 7.333 -3.692 1.00 97.06 205 PHE A CA 1
ATOM 1661 C C . PHE A 1 205 ? -9.271 7.350 -4.449 1.00 97.06 205 PHE A C 1
ATOM 1663 O O . PHE A 1 205 ? -8.705 8.422 -4.658 1.00 97.06 205 PHE A O 1
ATOM 1670 N N . GLY A 1 206 ? -8.780 6.178 -4.853 1.00 96.75 206 GLY A N 1
ATOM 1671 C CA . GLY A 1 206 ? -7.620 6.048 -5.734 1.00 96.75 206 GLY A CA 1
ATOM 1672 C C . GLY A 1 206 ? -8.070 5.672 -7.135 1.00 96.75 206 GLY A C 1
ATOM 1673 O O . GLY A 1 206 ? -8.779 4.685 -7.312 1.00 96.75 206 GLY A O 1
ATOM 1674 N N . SER A 1 207 ? -7.652 6.449 -8.125 1.00 95.81 207 SER A N 1
ATOM 1675 C CA . SER A 1 207 ? -7.937 6.162 -9.532 1.00 95.81 207 SER A CA 1
ATOM 1676 C C . SER A 1 207 ? -6.916 5.195 -10.136 1.00 95.81 207 SER A C 1
ATOM 1678 O O . SER A 1 207 ? -5.772 5.114 -9.691 1.00 95.81 207 SER A O 1
ATOM 1680 N N . ASN A 1 208 ? -7.308 4.515 -11.213 1.00 94.00 208 ASN A N 1
ATOM 1681 C CA . ASN A 1 208 ? -6.392 3.772 -12.084 1.00 94.00 208 ASN A CA 1
ATOM 1682 C C . ASN A 1 208 ? -5.405 4.684 -12.844 1.00 94.00 208 ASN A C 1
ATOM 1684 O O . ASN A 1 208 ? -4.322 4.235 -13.210 1.00 94.00 208 ASN A O 1
ATOM 1688 N N . VAL A 1 209 ? -5.749 5.962 -13.040 1.00 95.31 209 VAL A N 1
ATOM 1689 C CA . VAL A 1 209 ? -4.854 6.984 -13.616 1.00 95.31 209 VAL A CA 1
ATOM 1690 C C . VAL A 1 209 ? -3.715 7.355 -12.652 1.00 95.31 209 VAL A C 1
ATOM 1692 O O . VAL A 1 209 ? -2.663 7.802 -13.092 1.00 95.31 209 VAL A O 1
ATOM 1695 N N . GLY A 1 210 ? -3.879 7.107 -11.348 1.00 94.31 210 GLY A N 1
ATOM 1696 C CA . GLY A 1 210 ? -2.841 7.317 -10.333 1.00 94.31 210 GLY A CA 1
ATOM 1697 C C . GLY A 1 210 ? -3.086 8.509 -9.410 1.00 94.31 210 GLY A C 1
ATOM 1698 O O . GLY A 1 210 ? -2.344 8.697 -8.459 1.00 94.31 210 GLY A O 1
ATOM 1699 N N . LEU A 1 211 ? -4.143 9.301 -9.598 1.00 95.81 211 LEU A N 1
ATOM 1700 C CA . LEU A 1 211 ? -4.498 10.339 -8.623 1.00 95.81 211 LEU A CA 1
ATOM 1701 C C . LEU A 1 211 ? -5.293 9.774 -7.442 1.00 95.81 211 LEU A C 1
ATOM 1703 O O . LEU A 1 211 ? -6.050 8.809 -7.596 1.00 95.81 211 LEU A O 1
ATOM 1707 N N . THR A 1 212 ? -5.153 10.417 -6.283 1.00 97.00 212 THR A N 1
ATOM 1708 C CA . THR A 1 212 ? -5.940 10.145 -5.074 1.00 97.00 212 THR A CA 1
ATOM 1709 C C . THR A 1 212 ? -6.751 11.374 -4.699 1.00 97.00 212 THR A C 1
ATOM 1711 O O . THR A 1 212 ? -6.188 12.451 -4.535 1.00 97.00 212 THR A O 1
ATOM 1714 N N . ARG A 1 213 ? -8.061 11.225 -4.504 1.00 97.62 213 ARG A N 1
ATOM 1715 C CA . ARG A 1 213 ? -8.909 12.263 -3.902 1.00 97.62 213 ARG A CA 1
ATOM 1716 C C . ARG A 1 213 ? -9.192 11.894 -2.456 1.00 97.62 213 ARG A C 1
ATOM 1718 O O . ARG A 1 213 ? -9.606 10.766 -2.201 1.00 97.62 213 ARG A O 1
ATOM 1725 N N . MET A 1 214 ? -9.003 12.825 -1.528 1.00 96.75 214 MET A N 1
ATOM 1726 C CA . MET A 1 214 ? -9.173 12.575 -0.098 1.00 96.75 214 MET A CA 1
ATOM 1727 C C . MET A 1 214 ? -10.027 13.630 0.599 1.00 96.75 214 MET A C 1
ATOM 1729 O O . MET A 1 214 ? -10.018 14.804 0.225 1.00 96.75 214 MET A O 1
ATOM 1733 N N . TYR A 1 215 ? -10.743 13.193 1.630 1.00 97.44 215 TYR A N 1
ATOM 1734 C CA . TYR A 1 215 ? -11.541 14.031 2.512 1.00 97.44 215 TYR A CA 1
ATOM 1735 C C . TYR A 1 215 ? -11.268 13.674 3.988 1.00 97.44 215 TYR A C 1
ATOM 1737 O O . TYR A 1 215 ? -11.182 12.482 4.317 1.00 97.44 215 TYR A O 1
ATOM 1745 N N . PRO A 1 216 ? -11.177 14.669 4.889 1.00 97.12 216 PRO A N 1
ATOM 1746 C CA . PRO A 1 216 ? -11.209 16.114 4.612 1.00 97.12 216 PRO A CA 1
ATOM 1747 C C . PRO A 1 216 ? -10.003 16.586 3.779 1.00 97.12 216 PRO A C 1
ATOM 1749 O O . PRO A 1 216 ? -9.002 15.882 3.674 1.00 97.12 216 PRO A O 1
ATOM 1752 N N . GLY A 1 217 ? -10.112 17.732 3.110 1.00 96.62 217 GLY A N 1
ATOM 1753 C CA . GLY A 1 217 ? -9.035 18.273 2.279 1.00 96.62 217 GLY A CA 1
ATOM 1754 C C . GLY A 1 217 ? -7.862 18.740 3.138 1.00 96.62 217 GLY A C 1
ATOM 1755 O O . GLY A 1 217 ? -8.069 19.247 4.237 1.00 96.62 217 GLY A O 1
ATOM 1756 N N . ARG A 1 218 ? -6.627 18.579 2.663 1.00 96.00 218 ARG A N 1
ATOM 1757 C CA . ARG A 1 218 ? -5.422 18.995 3.394 1.00 96.00 218 ARG A CA 1
ATOM 1758 C C . ARG A 1 218 ? -4.302 19.404 2.448 1.00 96.00 218 ARG A C 1
ATOM 1760 O O . ARG A 1 218 ? -4.334 19.047 1.275 1.00 96.00 218 ARG A O 1
ATOM 1767 N N . GLU A 1 219 ? -3.295 20.071 2.991 1.00 95.94 219 GLU A N 1
ATOM 1768 C CA . GLU A 1 219 ? -1.980 20.155 2.358 1.00 95.94 219 GLU A CA 1
ATOM 1769 C C . GLU A 1 219 ? -1.215 18.832 2.542 1.00 95.94 219 GLU A C 1
ATOM 1771 O O . GLU A 1 219 ? -1.362 18.146 3.567 1.00 95.94 219 GLU A O 1
ATOM 1776 N N . TRP A 1 220 ? -0.445 18.437 1.526 1.00 95.25 220 TRP A N 1
ATOM 1777 C CA . TRP A 1 220 ? 0.386 17.242 1.605 1.00 95.25 220 TRP A CA 1
ATOM 1778 C C . TRP A 1 220 ? 1.673 17.501 2.385 1.00 95.25 220 TRP A C 1
ATOM 1780 O O . TRP A 1 220 ? 2.190 18.613 2.427 1.00 95.25 220 TRP A O 1
ATOM 1790 N N . ASP A 1 221 ? 2.213 16.452 2.997 1.00 93.56 221 ASP A N 1
ATOM 1791 C CA . ASP A 1 221 ? 3.423 16.580 3.804 1.00 93.56 221 ASP A CA 1
ATOM 1792 C C . ASP A 1 221 ? 4.640 16.799 2.899 1.00 93.56 221 ASP A C 1
ATOM 1794 O O . ASP A 1 221 ? 4.786 16.134 1.865 1.00 93.56 221 ASP A O 1
ATOM 1798 N N . THR A 1 222 ? 5.539 17.686 3.315 1.00 93.69 222 THR A N 1
ATOM 1799 C CA . THR A 1 222 ? 6.799 17.969 2.624 1.00 93.69 222 THR A CA 1
ATOM 1800 C C . THR A 1 222 ? 7.968 17.213 3.256 1.00 93.69 222 THR A C 1
ATOM 1802 O O . THR A 1 222 ? 7.925 16.782 4.411 1.00 93.69 222 THR A O 1
ATOM 1805 N N . ASN A 1 223 ? 9.021 16.984 2.475 1.00 92.44 223 ASN A N 1
ATOM 1806 C CA . ASN A 1 223 ? 10.290 16.461 2.965 1.00 92.44 223 ASN A CA 1
ATOM 1807 C C . ASN A 1 223 ? 11.125 17.572 3.633 1.00 92.44 223 ASN A C 1
ATOM 1809 O O . ASN A 1 223 ? 10.744 18.741 3.650 1.00 92.44 223 ASN A O 1
ATOM 1813 N N . PHE A 1 224 ? 12.304 17.221 4.157 1.00 91.44 224 PHE A N 1
ATOM 1814 C CA . PHE A 1 224 ? 13.194 18.179 4.832 1.00 91.44 224 PHE A CA 1
ATOM 1815 C C . PHE A 1 224 ? 13.651 19.349 3.939 1.00 91.44 224 PHE A C 1
ATOM 1817 O O . PHE A 1 224 ? 14.076 20.377 4.455 1.00 91.44 224 PHE A O 1
ATOM 1824 N N . ALA A 1 225 ? 13.586 19.185 2.615 1.00 90.56 225 ALA A N 1
ATOM 1825 C CA . ALA A 1 225 ? 13.951 20.195 1.628 1.00 90.56 225 ALA A CA 1
ATOM 1826 C C . ALA A 1 225 ? 12.741 21.019 1.140 1.00 90.56 225 ALA A C 1
ATOM 1828 O O . ALA A 1 225 ? 12.897 21.868 0.267 1.00 90.56 225 ALA A O 1
ATOM 1829 N N . GLY A 1 226 ? 11.546 20.788 1.695 1.00 89.12 226 GLY A N 1
ATOM 1830 C CA . GLY A 1 226 ? 10.328 21.527 1.361 1.00 89.12 226 GLY A CA 1
ATOM 1831 C C . GLY A 1 226 ? 9.594 21.037 0.110 1.00 89.12 226 GLY A C 1
ATOM 1832 O O . GLY A 1 226 ? 8.626 21.672 -0.297 1.00 89.12 226 GLY A O 1
ATOM 1833 N N . PHE A 1 227 ? 10.000 19.915 -0.494 1.00 91.38 227 PHE A N 1
ATOM 1834 C CA . PHE A 1 227 ? 9.268 19.315 -1.616 1.00 91.38 227 PHE A CA 1
ATOM 1835 C C . PHE A 1 227 ? 8.163 18.390 -1.107 1.00 91.38 227 PHE A C 1
ATOM 1837 O O . PHE A 1 227 ? 8.387 17.625 -0.167 1.00 91.38 227 PHE A O 1
ATOM 1844 N N . TYR A 1 228 ? 6.986 18.429 -1.732 1.00 93.69 228 TYR A N 1
ATOM 1845 C CA . TYR A 1 228 ? 5.881 17.530 -1.397 1.00 93.69 228 TYR A CA 1
ATOM 1846 C C . TYR A 1 228 ? 6.276 16.069 -1.617 1.00 93.69 228 TYR A C 1
ATOM 1848 O O . TYR A 1 228 ? 6.891 15.719 -2.621 1.00 93.69 228 TYR A O 1
ATOM 1856 N N . ASN A 1 229 ? 5.932 15.207 -0.660 1.00 93.69 229 ASN A N 1
ATOM 1857 C CA . ASN A 1 229 ? 6.233 13.784 -0.763 1.00 93.69 229 ASN A CA 1
ATOM 1858 C C . ASN A 1 229 ? 5.397 13.128 -1.869 1.00 93.69 229 ASN A C 1
ATOM 1860 O O . ASN A 1 229 ? 4.172 13.270 -1.895 1.00 93.69 229 ASN A O 1
ATOM 1864 N N . ASP A 1 230 ? 6.034 12.345 -2.736 1.00 93.44 230 ASP A N 1
ATOM 1865 C CA . ASP A 1 230 ? 5.316 11.650 -3.797 1.00 93.44 230 ASP A CA 1
ATOM 1866 C C . ASP A 1 230 ? 4.350 10.584 -3.245 1.00 93.44 230 ASP A C 1
ATOM 1868 O O . ASP A 1 230 ? 4.602 9.901 -2.239 1.00 93.44 230 ASP A O 1
ATOM 1872 N N . TYR A 1 231 ? 3.196 10.454 -3.901 1.00 94.25 231 TYR A N 1
ATOM 1873 C CA . TYR A 1 231 ? 2.184 9.489 -3.507 1.00 94.25 231 TYR A CA 1
ATOM 1874 C C . TYR A 1 231 ? 1.356 8.984 -4.681 1.00 94.25 231 TYR A C 1
ATOM 1876 O O . TYR A 1 231 ? 0.417 9.644 -5.113 1.00 94.25 231 TYR A O 1
ATOM 1884 N N . ASP A 1 232 ? 1.632 7.743 -5.080 1.00 94.25 232 ASP A N 1
ATOM 1885 C CA . ASP A 1 232 ? 0.809 6.971 -6.009 1.00 94.25 232 ASP A CA 1
ATOM 1886 C C . ASP A 1 232 ? -0.048 5.934 -5.258 1.00 94.25 232 ASP A C 1
ATOM 1888 O O . ASP A 1 232 ? 0.524 5.122 -4.523 1.00 94.25 232 ASP A O 1
ATOM 1892 N N . PRO A 1 233 ? -1.396 5.940 -5.388 1.00 94.25 233 PRO A N 1
ATOM 1893 C CA . PRO A 1 233 ? -2.279 4.941 -4.799 1.00 94.25 233 PRO A CA 1
ATOM 1894 C C . PRO A 1 233 ? -2.073 3.547 -5.398 1.00 94.25 233 PRO A C 1
ATOM 1896 O O . PRO A 1 233 ? -2.219 2.574 -4.667 1.00 94.25 233 PRO A O 1
ATOM 1899 N N . ARG A 1 234 ? -1.692 3.420 -6.676 1.00 92.12 234 ARG A N 1
ATOM 1900 C CA . ARG A 1 234 ? -1.641 2.148 -7.424 1.00 92.12 234 ARG A CA 1
ATOM 1901 C C . ARG A 1 234 ? -0.626 1.165 -6.855 1.00 92.12 234 ARG A C 1
ATOM 1903 O O . ARG A 1 234 ? -0.814 -0.044 -6.930 1.00 92.12 234 ARG A O 1
ATOM 1910 N N . VAL A 1 235 ? 0.425 1.690 -6.231 1.00 88.19 235 VAL A N 1
ATOM 1911 C CA . VAL A 1 235 ? 1.483 0.904 -5.581 1.00 88.19 235 VAL A CA 1
ATOM 1912 C C . VAL A 1 235 ? 1.247 0.711 -4.078 1.00 88.19 235 VAL A C 1
ATOM 1914 O O . VAL A 1 235 ? 2.103 0.169 -3.377 1.00 88.19 235 VAL A O 1
ATOM 1917 N N . ARG A 1 236 ? 0.112 1.172 -3.530 1.00 89.31 236 ARG A N 1
ATOM 1918 C CA . ARG A 1 236 ? -0.163 1.076 -2.090 1.00 89.31 236 ARG A CA 1
ATOM 1919 C C . ARG A 1 236 ? -0.802 -0.258 -1.728 1.00 89.31 236 ARG A C 1
ATOM 1921 O O . ARG A 1 236 ? -1.690 -0.722 -2.441 1.00 89.31 236 ARG A O 1
ATOM 1928 N N . PRO A 1 237 ? -0.461 -0.831 -0.557 1.00 86.31 237 PRO A N 1
ATOM 1929 C CA . PRO A 1 237 ? -1.019 -2.111 -0.128 1.00 86.31 237 PRO A CA 1
ATOM 1930 C C . PRO A 1 237 ? -2.550 -2.152 -0.104 1.00 86.31 237 PRO A C 1
ATOM 1932 O O . PRO A 1 237 ? -3.127 -3.173 -0.455 1.00 86.31 237 PRO A O 1
ATOM 1935 N N . TRP A 1 238 ? -3.212 -1.057 0.289 1.00 88.75 238 TRP A N 1
ATOM 1936 C CA . TRP A 1 238 ? -4.677 -0.991 0.339 1.00 88.75 238 TRP A CA 1
ATOM 1937 C C . TRP A 1 238 ? -5.313 -1.039 -1.056 1.00 88.75 238 TRP A C 1
ATOM 1939 O O . TRP A 1 238 ? -6.370 -1.639 -1.220 1.00 88.75 238 TRP A O 1
ATOM 1949 N N . TYR A 1 239 ? -4.662 -0.439 -2.056 1.00 91.38 239 TYR A N 1
ATOM 1950 C CA . TYR A 1 239 ? -5.141 -0.423 -3.433 1.00 91.38 239 TYR A CA 1
ATOM 1951 C C . TYR A 1 239 ? -4.892 -1.775 -4.092 1.00 91.38 239 TYR A C 1
ATOM 1953 O O . TYR A 1 239 ? -5.793 -2.351 -4.696 1.00 91.38 239 TYR A O 1
ATOM 1961 N N . ILE A 1 240 ? -3.688 -2.325 -3.917 1.00 86.69 240 ILE A N 1
ATOM 1962 C CA . ILE A 1 240 ? -3.312 -3.619 -4.489 1.00 86.69 240 ILE A CA 1
ATOM 1963 C C . ILE A 1 240 ? -4.155 -4.744 -3.890 1.00 86.69 240 ILE A C 1
ATOM 1965 O O . ILE A 1 240 ? -4.604 -5.605 -4.630 1.00 86.69 240 ILE A O 1
ATOM 1969 N N . ALA A 1 241 ? -4.433 -4.718 -2.584 1.00 84.06 241 ALA A N 1
ATOM 1970 C CA . ALA A 1 241 ? -5.300 -5.714 -1.951 1.00 84.06 241 ALA A CA 1
ATOM 1971 C C . ALA A 1 241 ? -6.764 -5.637 -2.422 1.00 84.06 241 ALA A C 1
ATOM 1973 O O . ALA A 1 241 ? -7.492 -6.618 -2.305 1.00 84.06 241 ALA A O 1
ATOM 1974 N N . ALA A 1 242 ? -7.213 -4.471 -2.897 1.00 84.38 242 ALA A N 1
ATOM 1975 C CA . ALA A 1 242 ? -8.575 -4.277 -3.389 1.00 84.38 242 ALA A CA 1
ATOM 1976 C C . ALA A 1 242 ? -8.716 -4.589 -4.887 1.00 84.38 242 ALA A C 1
ATOM 1978 O O . ALA A 1 242 ? -9.781 -5.014 -5.324 1.00 84.38 242 ALA A O 1
ATOM 1979 N N . THR A 1 243 ? -7.660 -4.360 -5.671 1.00 84.12 243 THR A N 1
ATOM 1980 C CA . THR A 1 243 ? -7.657 -4.547 -7.133 1.00 84.12 243 THR A CA 1
ATOM 1981 C C . THR A 1 243 ? -7.106 -5.903 -7.563 1.00 84.12 243 THR A C 1
ATOM 1983 O O . THR A 1 243 ? -7.561 -6.461 -8.558 1.00 84.12 243 THR A O 1
ATOM 1986 N N . GLY A 1 244 ? -6.145 -6.442 -6.815 1.00 77.25 244 GLY A N 1
ATOM 1987 C CA . GLY A 1 244 ? -5.550 -7.752 -7.030 1.00 77.25 244 GLY A CA 1
ATOM 1988 C C . GLY A 1 244 ? -6.014 -8.751 -5.975 1.00 77.25 244 GLY A C 1
ATOM 1989 O O . GLY A 1 244 ? -6.048 -8.447 -4.784 1.00 77.25 244 GLY A O 1
ATOM 1990 N N . GLY A 1 245 ? -6.353 -9.962 -6.412 1.00 81.88 245 GLY A N 1
ATOM 1991 C CA . GLY A 1 245 ? -6.540 -11.093 -5.506 1.00 81.88 245 GLY A CA 1
ATOM 1992 C C . GLY A 1 245 ? -5.203 -11.634 -4.974 1.00 81.88 245 GLY A C 1
ATOM 1993 O O . GLY A 1 245 ? -4.135 -11.189 -5.412 1.00 81.88 245 GLY A O 1
ATOM 1994 N N . PRO A 1 246 ? -5.249 -12.613 -4.051 1.00 89.75 246 PRO A N 1
ATOM 1995 C CA . PRO A 1 246 ? -4.068 -13.362 -3.637 1.00 89.75 246 PRO A CA 1
ATOM 1996 C C . PRO A 1 246 ? -3.342 -13.965 -4.846 1.00 89.75 246 PRO A C 1
ATOM 1998 O O . PRO A 1 246 ? -3.982 -14.521 -5.743 1.00 89.75 246 PRO A O 1
ATOM 2001 N N . LYS A 1 247 ? -2.014 -13.854 -4.868 1.00 92.06 247 LYS A N 1
ATOM 2002 C CA . LYS A 1 247 ? -1.180 -14.326 -5.983 1.00 92.06 247 LYS A CA 1
ATOM 2003 C C . LYS A 1 247 ? 0.078 -15.063 -5.533 1.00 92.06 247 LYS A C 1
ATOM 2005 O O . LYS A 1 247 ? 0.654 -14.766 -4.488 1.00 92.06 247 LYS A O 1
ATOM 2010 N N . ASP A 1 248 ? 0.511 -15.989 -6.377 1.00 94.94 248 ASP A N 1
ATOM 2011 C CA . ASP A 1 248 ? 1.732 -16.782 -6.267 1.00 94.94 248 ASP A CA 1
ATOM 2012 C C . ASP A 1 248 ? 2.761 -16.250 -7.272 1.00 94.94 248 ASP A C 1
ATOM 2014 O O . ASP A 1 248 ? 2.619 -16.457 -8.477 1.00 94.94 248 ASP A O 1
ATOM 2018 N N . VAL A 1 249 ? 3.772 -15.521 -6.796 1.00 95.56 249 VAL A N 1
ATOM 2019 C CA . VAL A 1 249 ? 4.727 -14.805 -7.655 1.00 95.56 249 VAL A CA 1
ATOM 2020 C C . VAL A 1 249 ? 6.119 -15.421 -7.567 1.00 95.56 249 VAL A C 1
ATOM 2022 O O . VAL A 1 249 ? 6.712 -15.487 -6.492 1.00 95.56 249 VAL A O 1
ATOM 2025 N N . ILE A 1 250 ? 6.690 -15.809 -8.703 1.00 97.06 250 ILE A N 1
ATOM 2026 C CA . ILE A 1 250 ? 8.092 -16.233 -8.788 1.00 97.06 250 ILE A CA 1
ATOM 2027 C C . ILE A 1 250 ? 8.851 -15.240 -9.644 1.00 97.06 250 ILE A C 1
ATOM 2029 O O . ILE A 1 250 ? 8.474 -14.984 -10.782 1.00 97.06 250 ILE A O 1
ATOM 2033 N N . ILE A 1 251 ? 9.924 -14.682 -9.095 1.00 97.88 251 ILE A N 1
ATOM 2034 C CA . ILE A 1 251 ? 10.795 -13.755 -9.813 1.00 97.88 251 ILE A CA 1
ATOM 2035 C C . ILE A 1 251 ? 12.051 -14.516 -10.216 1.00 97.88 251 ILE A C 1
ATOM 2037 O O . ILE A 1 251 ? 12.836 -14.892 -9.350 1.00 97.88 251 ILE A O 1
ATOM 2041 N N . ILE A 1 252 ? 12.243 -14.745 -11.507 1.00 97.12 252 ILE A N 1
ATOM 2042 C CA . ILE A 1 252 ? 13.453 -15.347 -12.061 1.00 97.12 252 ILE A CA 1
ATOM 2043 C C . ILE A 1 252 ? 14.368 -14.209 -12.515 1.00 97.12 252 ILE A C 1
ATOM 2045 O O . ILE A 1 252 ? 14.014 -13.418 -13.391 1.00 97.12 252 ILE A O 1
ATOM 2049 N N . LEU A 1 253 ? 15.537 -14.126 -11.891 1.00 96.50 253 LEU A N 1
ATOM 2050 C CA . LEU A 1 253 ? 16.600 -13.192 -12.224 1.00 96.50 253 LEU A CA 1
ATOM 2051 C C . LEU A 1 253 ? 17.703 -13.930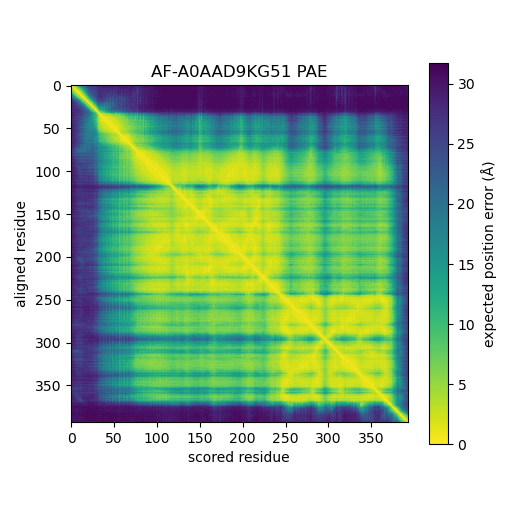 -12.969 1.00 96.50 253 LEU A C 1
ATOM 2053 O O . LEU A 1 253 ? 18.271 -14.886 -12.439 1.00 96.50 253 LEU A O 1
ATOM 2057 N N . ASP A 1 254 ? 18.042 -13.439 -14.154 1.00 94.94 254 ASP A N 1
ATOM 2058 C CA . ASP A 1 254 ? 19.288 -13.790 -14.818 1.00 94.94 254 ASP A CA 1
ATOM 2059 C C . ASP A 1 254 ? 20.460 -13.267 -13.976 1.00 94.94 254 ASP A C 1
ATOM 2061 O O . ASP A 1 254 ? 20.613 -12.063 -13.742 1.00 94.94 254 ASP A O 1
ATOM 2065 N N . CYS A 1 255 ? 21.255 -14.195 -13.456 1.00 94.88 255 CYS A N 1
ATOM 2066 C CA . CYS A 1 255 ? 22.412 -13.916 -12.619 1.00 94.88 255 CYS A CA 1
ATOM 2067 C C . CYS A 1 255 ? 23.734 -14.169 -13.347 1.00 94.88 255 CYS A C 1
ATOM 2069 O O . CYS A 1 255 ? 24.778 -14.239 -12.688 1.00 94.88 255 CYS A O 1
ATOM 2071 N N . SER A 1 256 ? 23.702 -14.337 -14.668 1.00 92.75 256 SER A N 1
ATOM 2072 C CA . SER A 1 256 ? 24.881 -14.598 -15.484 1.00 92.75 256 SER A CA 1
ATOM 2073 C C . SER A 1 256 ? 25.824 -13.394 -15.547 1.00 92.75 256 SER A C 1
ATOM 2075 O O . SER A 1 256 ? 25.511 -12.275 -15.128 1.00 92.75 256 SER A O 1
ATOM 2077 N N . LEU A 1 257 ? 27.029 -13.613 -16.072 1.00 90.50 257 LEU A N 1
ATOM 2078 C CA . LEU A 1 257 ? 28.037 -12.565 -16.200 1.00 90.50 257 LEU A CA 1
ATOM 2079 C C . LEU A 1 257 ? 27.623 -11.442 -17.179 1.00 90.50 257 LEU A C 1
ATOM 2081 O O . LEU A 1 257 ? 28.114 -10.321 -17.029 1.00 90.50 257 LEU A O 1
ATOM 2085 N N . SER A 1 258 ? 26.715 -11.693 -18.138 1.00 90.00 258 SER A N 1
ATOM 2086 C CA . SER A 1 258 ? 26.236 -10.680 -19.106 1.00 90.00 258 SER A CA 1
ATOM 2087 C C . SER A 1 258 ? 25.505 -9.513 -18.433 1.00 90.00 258 SER A C 1
ATOM 2089 O O . SER A 1 258 ? 25.556 -8.373 -18.910 1.00 90.00 258 SER A O 1
ATOM 2091 N N . MET A 1 259 ? 24.902 -9.787 -17.275 1.00 92.94 259 MET A N 1
ATOM 2092 C CA . MET A 1 259 ? 24.148 -8.833 -16.471 1.00 92.94 259 MET A CA 1
ATOM 2093 C C . MET A 1 259 ? 25.038 -7.870 -15.676 1.00 92.94 259 MET A C 1
ATOM 2095 O O . MET A 1 259 ? 24.532 -6.922 -15.076 1.00 92.94 259 MET A O 1
ATOM 2099 N N . ARG A 1 260 ? 26.363 -8.071 -15.645 1.00 91.69 260 ARG A N 1
ATOM 2100 C CA . ARG A 1 260 ? 27.286 -7.268 -14.831 1.00 91.69 260 ARG A CA 1
ATOM 2101 C C . ARG A 1 260 ? 27.122 -5.758 -15.057 1.00 91.69 260 ARG A C 1
ATOM 2103 O O . ARG A 1 260 ? 27.017 -5.279 -16.181 1.00 91.69 260 ARG A O 1
ATOM 2110 N N . GLY A 1 261 ? 27.188 -5.001 -13.961 1.00 92.38 261 GLY A N 1
ATOM 2111 C CA . GLY A 1 261 ? 27.083 -3.542 -13.973 1.00 92.38 261 GLY A CA 1
ATOM 2112 C C . GLY A 1 261 ? 25.644 -3.072 -13.777 1.00 92.38 261 GLY A C 1
ATOM 2113 O O . GLY A 1 261 ? 24.923 -3.607 -12.937 1.00 92.38 261 GLY A O 1
ATOM 2114 N N . GLU A 1 262 ? 25.237 -2.055 -14.535 1.00 93.06 262 GLU A N 1
ATOM 2115 C CA . GLU A 1 262 ? 23.942 -1.384 -14.354 1.00 93.06 262 GLU A CA 1
ATOM 2116 C C . GLU A 1 262 ? 22.743 -2.302 -14.610 1.00 93.06 262 GLU A C 1
ATOM 2118 O O . GLU A 1 262 ? 21.741 -2.199 -13.905 1.00 93.06 262 GLU A O 1
ATOM 2123 N N . LYS A 1 263 ? 22.852 -3.245 -15.556 1.00 94.06 263 LYS A N 1
ATOM 2124 C CA . LYS A 1 263 ? 21.758 -4.163 -15.906 1.00 94.06 263 LYS A CA 1
ATOM 2125 C C . LYS A 1 263 ? 21.297 -4.987 -14.702 1.00 94.06 263 LYS A C 1
ATOM 2127 O O . LYS A 1 263 ? 20.099 -5.071 -14.439 1.00 94.06 263 LYS A O 1
ATOM 2132 N N . PHE A 1 264 ? 22.234 -5.543 -13.930 1.00 95.31 264 PHE A N 1
ATOM 2133 C CA . PHE A 1 264 ? 21.900 -6.306 -12.729 1.00 95.31 264 PHE A CA 1
ATOM 2134 C C . PHE A 1 264 ? 21.302 -5.423 -11.632 1.00 95.31 264 PHE A C 1
ATOM 2136 O O . PHE A 1 264 ? 20.328 -5.819 -10.998 1.00 95.31 264 PHE A O 1
ATOM 2143 N N . THR A 1 265 ? 21.813 -4.201 -11.452 1.00 95.69 265 THR A N 1
ATOM 2144 C CA . THR A 1 265 ? 21.236 -3.230 -10.506 1.00 95.69 265 THR A CA 1
ATOM 2145 C C . THR A 1 265 ? 19.788 -2.891 -10.867 1.00 95.69 265 THR A C 1
ATOM 2147 O O . THR A 1 265 ? 18.924 -2.840 -9.989 1.00 95.69 265 THR A O 1
ATOM 2150 N N . ILE A 1 266 ? 19.493 -2.715 -12.159 1.00 94.88 266 ILE A N 1
ATOM 2151 C CA . ILE A 1 266 ? 18.128 -2.505 -12.656 1.00 94.88 266 ILE A CA 1
ATOM 2152 C C . ILE A 1 266 ? 17.269 -3.743 -12.378 1.00 94.88 266 ILE A C 1
ATOM 2154 O O . ILE A 1 266 ? 16.175 -3.606 -11.834 1.00 94.88 266 ILE A O 1
ATOM 2158 N N . ALA A 1 267 ? 17.769 -4.950 -12.659 1.00 95.81 267 ALA A N 1
ATOM 2159 C CA . ALA A 1 267 ? 17.045 -6.196 -12.403 1.00 95.81 267 ALA A CA 1
ATOM 2160 C C . ALA A 1 267 ? 16.708 -6.396 -10.911 1.00 95.81 267 ALA A C 1
ATOM 2162 O O . ALA A 1 267 ? 15.573 -6.735 -10.563 1.00 95.81 267 ALA A O 1
ATOM 2163 N N . GLN A 1 268 ? 17.652 -6.100 -10.011 1.00 96.69 268 GLN A N 1
ATOM 2164 C CA . GLN A 1 268 ? 17.420 -6.078 -8.562 1.00 96.69 268 GLN A CA 1
ATOM 2165 C C . GLN A 1 268 ? 16.365 -5.028 -8.172 1.00 96.69 268 GLN A C 1
ATOM 2167 O O . GLN A 1 268 ? 15.511 -5.288 -7.319 1.00 96.69 268 GLN A O 1
ATOM 2172 N N . GLY A 1 269 ? 16.392 -3.854 -8.811 1.00 95.94 269 GLY A N 1
ATOM 2173 C CA . GLY A 1 269 ? 15.385 -2.805 -8.655 1.00 95.94 269 GLY A CA 1
ATOM 2174 C C . GLY A 1 269 ? 13.983 -3.265 -9.059 1.00 95.94 269 GLY A C 1
ATOM 2175 O O . GLY A 1 269 ? 13.038 -3.084 -8.290 1.00 95.94 269 GLY A O 1
ATOM 2176 N N . VAL A 1 270 ? 13.852 -3.936 -10.207 1.00 95.44 270 VAL A N 1
ATOM 2177 C CA . VAL A 1 270 ? 12.587 -4.525 -10.678 1.00 95.44 270 VAL A CA 1
ATOM 2178 C C . VAL A 1 270 ? 12.073 -5.560 -9.678 1.00 95.44 270 VAL A C 1
ATOM 2180 O O . VAL A 1 270 ? 10.924 -5.466 -9.244 1.00 95.44 270 VAL A O 1
ATOM 2183 N N . ALA A 1 271 ? 12.923 -6.491 -9.231 1.00 96.81 271 ALA A N 1
ATOM 2184 C CA . ALA A 1 271 ? 12.542 -7.487 -8.230 1.00 96.81 271 ALA A CA 1
ATOM 2185 C C . ALA A 1 271 ? 12.055 -6.839 -6.927 1.00 96.81 271 ALA A C 1
ATOM 2187 O O . ALA A 1 271 ? 11.014 -7.223 -6.392 1.00 96.81 271 ALA A O 1
ATOM 2188 N N . LYS A 1 272 ? 12.761 -5.814 -6.434 1.00 96.12 272 LYS A N 1
ATOM 2189 C CA . LYS A 1 272 ? 12.351 -5.043 -5.251 1.00 96.12 272 LYS A CA 1
ATOM 2190 C C . LYS A 1 272 ? 10.976 -4.409 -5.441 1.00 96.12 272 LYS A C 1
ATOM 2192 O O . LYS A 1 272 ? 10.146 -4.493 -4.536 1.00 96.12 272 LYS A O 1
ATOM 2197 N N . THR A 1 273 ? 10.732 -3.778 -6.588 1.00 92.56 273 THR A N 1
ATOM 2198 C CA . THR A 1 273 ? 9.445 -3.148 -6.899 1.00 92.56 273 THR A CA 1
ATOM 2199 C C . THR A 1 273 ? 8.328 -4.183 -6.907 1.00 92.56 273 THR A C 1
ATOM 2201 O O . THR A 1 273 ? 7.342 -3.992 -6.200 1.00 92.56 273 THR A O 1
ATOM 2204 N N . VAL A 1 274 ? 8.514 -5.322 -7.584 1.00 93.94 274 VAL A N 1
ATOM 2205 C CA . VAL A 1 274 ? 7.535 -6.423 -7.590 1.00 93.94 274 VAL A CA 1
ATOM 2206 C C . VAL A 1 274 ? 7.269 -6.923 -6.169 1.00 93.94 274 VAL A C 1
ATOM 2208 O O . VAL A 1 274 ? 6.112 -6.964 -5.756 1.00 93.94 274 VAL A O 1
ATOM 2211 N N . ILE A 1 275 ? 8.306 -7.215 -5.376 1.00 94.69 275 ILE A N 1
ATOM 2212 C CA . ILE A 1 275 ? 8.153 -7.680 -3.985 1.00 94.69 275 ILE A CA 1
ATOM 2213 C C . ILE A 1 275 ? 7.382 -6.659 -3.135 1.00 94.69 275 ILE A C 1
ATOM 2215 O O . ILE A 1 275 ? 6.536 -7.048 -2.328 1.00 94.69 275 ILE A O 1
ATOM 2219 N N . ASN A 1 276 ? 7.625 -5.359 -3.317 1.00 90.81 276 ASN A N 1
ATOM 2220 C CA . ASN A 1 276 ? 6.933 -4.301 -2.575 1.00 90.81 276 ASN A CA 1
ATOM 2221 C C . ASN A 1 276 ? 5.434 -4.209 -2.893 1.00 90.81 276 ASN A C 1
ATOM 2223 O O . ASN A 1 276 ? 4.673 -3.752 -2.040 1.00 90.81 276 ASN A O 1
ATOM 2227 N N . THR A 1 277 ? 4.998 -4.672 -4.069 1.00 89.12 277 THR A N 1
ATOM 2228 C CA . THR A 1 277 ? 3.567 -4.744 -4.412 1.00 89.12 277 THR A CA 1
ATOM 2229 C C . THR A 1 277 ? 2.837 -5.910 -3.736 1.00 89.12 277 THR A C 1
ATOM 2231 O O . THR A 1 277 ? 1.610 -5.980 -3.763 1.00 89.12 277 THR A O 1
ATOM 2234 N N . LEU A 1 278 ? 3.555 -6.846 -3.111 1.00 91.00 278 LEU A N 1
ATOM 2235 C CA . LEU A 1 278 ? 2.945 -8.040 -2.532 1.00 91.00 278 LEU A CA 1
ATOM 2236 C C . LEU A 1 278 ? 2.371 -7.787 -1.137 1.00 91.00 278 LEU A C 1
ATOM 2238 O O . LEU A 1 278 ? 2.959 -7.104 -0.290 1.00 91.00 278 LEU A O 1
ATOM 2242 N N . THR A 1 279 ? 1.235 -8.415 -0.856 1.00 89.12 279 THR A N 1
ATOM 2243 C CA . THR A 1 279 ? 0.536 -8.363 0.431 1.00 89.12 279 THR A CA 1
ATOM 2244 C C . THR A 1 279 ? 0.777 -9.638 1.242 1.00 89.12 279 THR A C 1
ATOM 2246 O O . THR A 1 279 ? 1.307 -10.620 0.741 1.00 89.12 279 THR A O 1
ATOM 2249 N N . LYS A 1 280 ? 0.359 -9.668 2.514 1.00 89.06 280 LYS A N 1
ATOM 2250 C CA . LYS A 1 280 ? 0.504 -10.864 3.371 1.00 89.06 280 LYS A CA 1
ATOM 2251 C C . LYS A 1 280 ? -0.280 -12.095 2.884 1.00 89.06 280 LYS A C 1
ATOM 2253 O O . LYS A 1 280 ? -0.068 -13.174 3.424 1.00 89.06 280 LYS A O 1
ATOM 2258 N N . GLN A 1 281 ? -1.228 -11.906 1.964 1.00 89.38 281 GLN A N 1
ATOM 2259 C CA . GLN A 1 281 ? -2.032 -12.979 1.375 1.00 89.38 281 GLN A CA 1
ATOM 2260 C C . GLN A 1 281 ? -1.336 -13.627 0.171 1.00 89.38 281 GLN A C 1
ATOM 2262 O O . GLN A 1 281 ? -1.756 -14.696 -0.256 1.00 89.38 281 GLN A O 1
ATOM 2267 N N . ASP A 1 282 ? -0.273 -13.002 -0.339 1.00 93.25 282 ASP A N 1
ATOM 2268 C CA . ASP A 1 282 ? 0.485 -13.476 -1.491 1.00 93.25 282 ASP A CA 1
ATOM 2269 C C . ASP A 1 282 ? 1.605 -14.425 -1.059 1.00 93.25 282 ASP A C 1
ATOM 2271 O O . ASP A 1 282 ? 2.100 -14.364 0.074 1.00 93.25 282 ASP A O 1
ATOM 2275 N N . TYR A 1 283 ? 2.053 -15.257 -1.991 1.00 95.50 283 TYR A N 1
ATOM 2276 C CA . TYR A 1 283 ? 3.243 -16.087 -1.850 1.00 95.50 283 TYR A CA 1
ATOM 2277 C C . TYR A 1 283 ? 4.294 -15.662 -2.865 1.00 95.50 283 TYR A C 1
ATOM 2279 O O . TYR A 1 283 ? 3.973 -15.231 -3.971 1.00 95.50 283 TYR A O 1
ATOM 2287 N N . VAL A 1 284 ? 5.563 -15.750 -2.474 1.00 96.44 284 VAL A N 1
ATOM 2288 C CA . VAL A 1 284 ? 6.669 -15.259 -3.290 1.00 96.44 284 VAL A CA 1
ATOM 2289 C C . VAL A 1 284 ? 7.914 -16.117 -3.174 1.00 96.44 284 VAL A C 1
ATOM 2291 O O . VAL A 1 284 ? 8.204 -16.682 -2.117 1.00 96.44 284 VAL A O 1
ATOM 2294 N N . ASN A 1 285 ? 8.682 -16.170 -4.257 1.00 96.94 285 ASN A N 1
ATOM 2295 C CA . ASN A 1 285 ? 10.078 -16.578 -4.223 1.00 96.94 285 ASN A CA 1
ATOM 2296 C C . ASN A 1 285 ? 10.895 -15.841 -5.289 1.00 96.94 285 ASN A C 1
ATOM 2298 O O . ASN A 1 285 ? 10.343 -15.309 -6.252 1.00 96.94 285 ASN A O 1
ATOM 2302 N N . VAL A 1 286 ? 12.213 -15.823 -5.109 1.00 97.56 286 VAL A N 1
ATOM 2303 C CA . VAL A 1 286 ? 13.155 -15.294 -6.102 1.00 97.56 286 VAL A CA 1
ATOM 2304 C C . VAL A 1 286 ? 14.118 -16.412 -6.476 1.00 97.56 286 VAL A C 1
ATOM 2306 O O . VAL A 1 286 ? 14.672 -17.059 -5.586 1.00 97.56 286 VAL A O 1
ATOM 2309 N N . VAL A 1 287 ? 14.306 -16.639 -7.769 1.00 97.19 287 VAL A N 1
ATOM 2310 C CA . VAL A 1 287 ? 15.219 -17.628 -8.342 1.00 97.19 287 VAL A CA 1
ATOM 2311 C C . VAL A 1 287 ? 16.324 -16.874 -9.066 1.00 97.19 287 VAL A C 1
ATOM 2313 O O . VAL A 1 287 ? 16.056 -16.012 -9.891 1.00 97.19 287 VAL A O 1
ATOM 2316 N N . CYS A 1 288 ? 17.568 -17.178 -8.730 1.00 96.25 288 CYS A N 1
ATOM 2317 C CA . CYS A 1 288 ? 18.750 -16.671 -9.408 1.00 96.25 288 CYS A CA 1
ATOM 2318 C C . CYS A 1 288 ? 19.223 -17.753 -10.376 1.00 96.25 288 CYS A C 1
ATOM 2320 O O . CYS A 1 288 ? 19.727 -18.777 -9.915 1.00 96.25 288 CYS A O 1
ATOM 2322 N N . ALA A 1 289 ? 19.002 -17.548 -11.673 1.00 94.88 289 ALA A N 1
ATOM 2323 C CA . ALA A 1 289 ? 19.322 -18.489 -12.741 1.00 94.88 289 ALA A CA 1
ATOM 2324 C C . ALA A 1 289 ? 20.740 -18.229 -13.262 1.00 94.88 289 ALA A C 1
ATOM 2326 O O . ALA A 1 289 ? 21.046 -17.108 -13.676 1.00 94.88 289 ALA A O 1
ATOM 2327 N N . ARG A 1 290 ? 21.620 -19.232 -13.151 1.00 93.12 290 ARG A N 1
ATOM 2328 C CA . ARG A 1 290 ? 23.001 -19.201 -13.663 1.00 93.12 290 ARG A CA 1
ATOM 2329 C C . ARG A 1 290 ? 23.695 -20.552 -13.521 1.00 93.12 290 ARG A C 1
ATOM 2331 O O . ARG A 1 290 ? 23.512 -21.234 -12.512 1.00 93.12 290 ARG A O 1
ATOM 2338 N N . ALA A 1 291 ? 24.613 -20.842 -14.435 1.00 90.50 291 ALA A N 1
ATOM 2339 C CA . ALA A 1 291 ? 25.416 -22.059 -14.429 1.00 90.50 291 ALA A CA 1
ATOM 2340 C C . ALA A 1 291 ? 26.914 -21.790 -14.219 1.00 90.50 291 ALA A C 1
ATOM 2342 O O . ALA A 1 291 ? 27.432 -20.681 -14.401 1.00 90.50 291 ALA A O 1
ATOM 2343 N N . SER A 1 292 ? 27.613 -22.836 -13.774 1.00 88.94 292 SER A N 1
ATOM 2344 C CA . SER A 1 292 ? 29.073 -22.838 -13.643 1.00 88.94 292 SER A CA 1
ATOM 2345 C C . SER A 1 292 ? 29.738 -22.656 -15.008 1.00 88.94 292 SER A C 1
ATOM 2347 O O . SER A 1 292 ? 29.245 -23.168 -16.007 1.00 88.94 292 SER A O 1
ATOM 2349 N N . HIS A 1 293 ? 30.878 -21.964 -15.051 1.00 83.12 293 HIS A N 1
ATOM 2350 C CA . HIS A 1 293 ? 31.612 -21.737 -16.300 1.00 83.12 293 HIS A CA 1
ATOM 2351 C C . HIS A 1 293 ? 33.128 -21.753 -16.083 1.00 83.12 293 HIS A C 1
ATOM 2353 O O . HIS A 1 293 ? 33.613 -21.514 -14.971 1.00 83.12 293 HIS A O 1
ATOM 2359 N N . TRP A 1 294 ? 33.864 -22.004 -17.167 1.00 80.00 294 TRP A N 1
ATOM 2360 C CA . TRP A 1 294 ? 35.300 -21.745 -17.258 1.00 80.00 294 TRP A CA 1
ATOM 2361 C C . TRP A 1 294 ? 35.525 -20.287 -17.651 1.00 80.00 294 TRP A C 1
ATOM 2363 O O . TRP A 1 294 ? 34.893 -19.809 -18.593 1.00 80.00 294 TRP A O 1
ATOM 2373 N N . ASP A 1 295 ? 36.423 -19.589 -16.959 1.00 77.25 295 ASP A N 1
ATOM 2374 C CA . ASP A 1 295 ? 36.871 -18.272 -17.415 1.00 77.25 295 ASP A CA 1
ATOM 2375 C C . ASP A 1 295 ? 37.927 -18.369 -18.533 1.00 77.25 295 ASP A C 1
ATOM 2377 O O . ASP A 1 295 ? 38.431 -19.447 -18.857 1.00 77.25 295 ASP A O 1
ATOM 2381 N N . GLU A 1 296 ? 38.278 -17.222 -19.123 1.00 75.56 296 GLU A N 1
ATOM 2382 C CA . GLU A 1 296 ? 39.262 -17.107 -20.215 1.00 75.56 296 GLU A CA 1
ATOM 2383 C C . GLU A 1 296 ? 40.666 -17.619 -19.835 1.00 75.56 296 GLU A C 1
ATOM 2385 O O . GLU A 1 296 ? 41.487 -17.886 -20.710 1.00 75.56 296 GLU A O 1
ATOM 2390 N N . VAL A 1 297 ? 40.947 -17.775 -18.535 1.00 83.56 297 VAL A N 1
ATOM 2391 C CA . VAL A 1 297 ? 42.232 -18.236 -17.987 1.00 83.56 297 VAL A CA 1
ATOM 2392 C C . VAL A 1 297 ? 42.161 -19.719 -17.5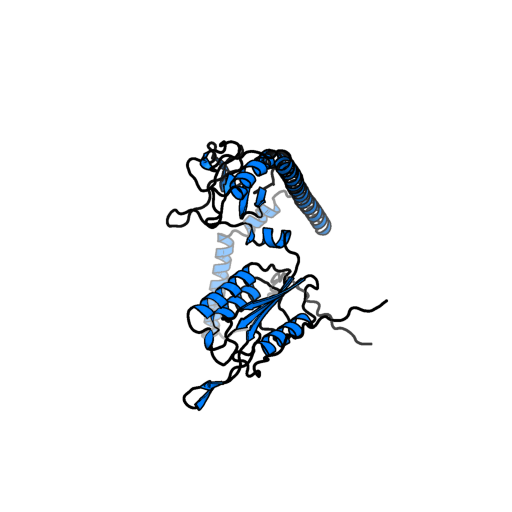76 1.00 83.56 297 VAL A C 1
ATOM 2394 O O . VAL A 1 297 ? 43.114 -20.268 -17.024 1.00 83.56 297 VAL A O 1
ATOM 2397 N N . GLY A 1 298 ? 41.049 -20.406 -17.864 1.00 80.75 298 GLY A N 1
ATOM 2398 C CA . GLY A 1 298 ? 40.868 -21.828 -17.577 1.00 80.75 298 GLY A CA 1
ATOM 2399 C C . GLY A 1 298 ? 40.584 -22.138 -16.105 1.00 80.75 298 GLY A C 1
ATOM 2400 O O . GLY A 1 298 ? 40.784 -23.272 -15.669 1.00 80.75 298 GLY A O 1
ATOM 2401 N N . LYS A 1 299 ? 40.112 -21.169 -15.315 1.00 83.56 299 LYS A N 1
ATOM 2402 C CA . LYS A 1 299 ? 39.647 -21.400 -13.942 1.00 83.56 299 LYS A CA 1
ATOM 2403 C C . LYS A 1 299 ? 38.141 -21.664 -13.931 1.00 83.56 299 LYS A C 1
ATOM 2405 O O . LYS A 1 299 ? 37.346 -20.896 -14.468 1.00 83.56 299 LYS A O 1
ATOM 2410 N N . TRP A 1 300 ? 37.749 -22.750 -13.270 1.00 83.19 300 TRP A N 1
ATOM 2411 C CA . TRP A 1 300 ? 36.348 -23.119 -13.080 1.00 83.19 300 TRP A CA 1
ATOM 2412 C C . TRP A 1 300 ? 35.706 -22.322 -11.939 1.00 83.19 300 TRP A C 1
ATOM 2414 O O . TRP A 1 300 ? 36.228 -22.292 -10.819 1.00 83.19 300 TRP A O 1
ATOM 2424 N N . HIS A 1 301 ? 34.554 -21.707 -12.207 1.00 83.44 301 HIS A N 1
ATOM 2425 C CA . HIS A 1 301 ? 33.752 -21.003 -11.206 1.00 83.44 301 HIS A CA 1
ATOM 2426 C C . HIS A 1 301 ? 32.452 -21.757 -10.939 1.00 83.44 301 HIS A C 1
ATOM 2428 O O . HIS A 1 301 ? 31.642 -21.949 -11.845 1.00 83.44 301 HIS A O 1
ATOM 2434 N N . TYR A 1 302 ? 32.244 -22.144 -9.678 1.00 88.19 302 TYR A N 1
ATOM 2435 C CA . TYR A 1 302 ? 31.070 -22.897 -9.245 1.00 88.19 302 TYR A CA 1
ATOM 2436 C C . TYR A 1 302 ? 29.856 -21.982 -9.044 1.00 88.19 302 TYR A C 1
ATOM 2438 O O . TYR A 1 302 ? 29.780 -21.223 -8.075 1.00 88.19 302 TYR A O 1
ATOM 2446 N N . PHE A 1 303 ? 28.880 -22.110 -9.936 1.00 90.00 303 PHE A N 1
ATOM 2447 C CA . PHE A 1 303 ? 27.562 -21.490 -9.858 1.00 90.00 303 PHE A CA 1
ATOM 2448 C C . PHE A 1 303 ? 26.461 -22.524 -10.109 1.00 90.00 303 PHE A C 1
ATOM 2450 O O . PHE A 1 303 ? 26.669 -23.535 -10.778 1.00 90.00 303 PHE A O 1
ATOM 2457 N N . SER A 1 304 ? 25.291 -22.270 -9.539 1.00 90.56 304 SER A N 1
ATOM 2458 C CA . SER A 1 304 ? 24.079 -23.052 -9.771 1.00 90.56 304 SER A CA 1
ATOM 2459 C C . SER A 1 304 ? 22.860 -22.158 -9.621 1.00 90.56 304 SER A C 1
ATOM 2461 O O . SER A 1 304 ? 22.890 -21.172 -8.864 1.00 90.56 304 SER A O 1
ATOM 2463 N N . THR A 1 305 ? 21.788 -22.542 -10.307 1.00 92.25 305 THR A N 1
ATOM 2464 C CA . THR A 1 305 ? 20.475 -21.942 -10.120 1.00 92.25 305 THR A CA 1
ATOM 2465 C C . THR A 1 305 ? 20.004 -22.125 -8.678 1.00 92.25 305 THR A C 1
ATOM 2467 O O . THR A 1 305 ? 19.982 -23.235 -8.144 1.00 92.25 305 THR A O 1
ATOM 2470 N N . LYS A 1 306 ? 19.646 -21.017 -8.019 1.00 94.06 306 LYS A N 1
ATOM 2471 C CA . LYS A 1 306 ? 19.346 -21.001 -6.581 1.00 94.06 306 LYS A CA 1
ATOM 2472 C C . LYS A 1 306 ? 18.078 -20.231 -6.251 1.00 94.06 306 LYS A C 1
ATOM 2474 O O . LYS A 1 306 ? 17.905 -19.083 -6.657 1.00 94.06 306 LYS A O 1
ATOM 2479 N N . VAL A 1 307 ? 17.260 -20.820 -5.386 1.00 95.56 307 VAL A N 1
ATOM 2480 C CA . VAL A 1 307 ? 16.116 -20.163 -4.753 1.00 95.56 307 VAL A CA 1
ATOM 2481 C C . VAL A 1 307 ? 16.600 -19.332 -3.555 1.00 95.56 307 VAL A C 1
ATOM 2483 O O . VAL A 1 307 ? 17.344 -19.815 -2.699 1.00 95.56 307 VAL A O 1
ATOM 2486 N N . LEU A 1 308 ? 16.225 -18.054 -3.469 1.00 94.69 308 LEU A N 1
ATOM 2487 C CA . LEU A 1 308 ? 16.763 -17.139 -2.449 1.00 94.69 308 LEU A CA 1
ATOM 2488 C C . LEU A 1 308 ? 16.077 -17.255 -1.084 1.00 94.69 308 LEU A C 1
ATOM 2490 O O . LEU A 1 308 ? 16.684 -16.924 -0.057 1.00 94.69 308 LEU A O 1
ATOM 2494 N N . SER A 1 309 ? 14.821 -17.701 -1.031 1.00 92.44 309 SER A N 1
ATOM 2495 C CA . SER A 1 309 ? 14.132 -17.851 0.253 1.00 92.44 309 SER A CA 1
ATOM 2496 C C . SER A 1 309 ? 14.778 -18.932 1.129 1.00 92.44 309 SER A C 1
ATOM 2498 O O . SER A 1 309 ? 15.568 -19.769 0.694 1.00 92.44 309 SER A O 1
ATOM 2500 N N . CYS A 1 310 ? 14.432 -18.925 2.416 1.00 87.62 310 CYS A N 1
ATOM 2501 C CA . CYS A 1 310 ? 14.835 -19.978 3.348 1.00 87.62 310 CYS A CA 1
ATOM 2502 C C . CYS A 1 310 ? 14.183 -21.342 3.056 1.00 87.62 310 CYS A C 1
ATOM 2504 O O . CYS A 1 310 ? 14.521 -22.319 3.718 1.00 87.62 310 CYS A O 1
ATOM 2506 N N . GLN A 1 311 ? 13.236 -21.420 2.116 1.00 89.94 311 GLN A N 1
ATOM 2507 C CA . GLN A 1 311 ? 12.509 -22.634 1.762 1.00 89.94 311 GLN A CA 1
ATOM 2508 C C . GLN A 1 311 ? 12.745 -22.931 0.279 1.00 89.94 311 GLN A C 1
ATOM 2510 O O . GLN A 1 311 ? 12.150 -22.308 -0.593 1.00 89.94 311 GLN A O 1
ATOM 2515 N N . GLN A 1 312 ? 13.646 -23.869 -0.006 1.00 87.81 312 GLN A N 1
ATOM 2516 C CA . GLN A 1 312 ? 14.091 -24.129 -1.380 1.00 87.81 312 GLN A CA 1
ATOM 2517 C C . GLN A 1 312 ? 13.018 -24.811 -2.244 1.00 87.81 312 GLN A C 1
ATOM 2519 O O . GLN A 1 312 ? 13.007 -24.618 -3.449 1.00 87.81 312 GLN A O 1
ATOM 2524 N N . GLU A 1 313 ? 12.091 -25.553 -1.632 1.00 89.62 313 GLU A N 1
ATOM 2525 C CA . GLU A 1 313 ? 11.110 -26.399 -2.338 1.00 89.62 313 GLU A CA 1
ATOM 2526 C C . GLU A 1 313 ? 9.675 -25.849 -2.296 1.00 89.62 313 GLU A C 1
ATOM 2528 O O . GLU A 1 313 ? 8.718 -26.531 -2.659 1.00 89.62 313 GLU A O 1
ATOM 2533 N N . ARG A 1 314 ? 9.473 -24.627 -1.788 1.00 91.94 314 ARG A N 1
ATOM 2534 C CA . ARG A 1 314 ? 8.135 -24.027 -1.705 1.00 91.94 314 ARG A CA 1
ATOM 2535 C C . ARG A 1 314 ? 8.183 -22.510 -1.687 1.00 91.94 314 ARG A C 1
ATOM 2537 O O . ARG A 1 314 ? 9.164 -21.914 -1.250 1.00 91.94 314 ARG A O 1
ATOM 2544 N N . LEU A 1 315 ? 7.085 -21.879 -2.085 1.00 95.00 315 LEU A N 1
ATOM 2545 C CA . LEU A 1 315 ? 6.924 -20.442 -1.906 1.00 95.00 315 LEU A CA 1
ATOM 2546 C C . LEU A 1 315 ? 6.795 -20.086 -0.420 1.00 95.00 315 LEU A C 1
ATOM 2548 O O . LEU A 1 315 ? 6.302 -20.871 0.401 1.00 95.00 315 LEU A O 1
ATOM 2552 N N . VAL A 1 316 ? 7.203 -18.866 -0.076 1.00 95.25 316 VAL A N 1
ATOM 2553 C CA . VAL A 1 316 ? 7.009 -18.304 1.263 1.00 95.25 316 VAL A CA 1
ATOM 2554 C C . VAL A 1 316 ? 5.900 -17.255 1.236 1.00 95.25 316 VAL A C 1
ATOM 2556 O O . VAL A 1 316 ? 5.792 -16.518 0.257 1.00 95.25 316 VAL A O 1
ATOM 2559 N N . PRO A 1 317 ? 5.079 -17.131 2.294 1.00 95.12 317 PRO A N 1
ATOM 2560 C CA . PRO A 1 317 ? 4.100 -16.053 2.361 1.00 95.12 317 PRO A CA 1
ATOM 2561 C C . PRO A 1 317 ? 4.833 -14.710 2.372 1.00 95.12 317 PRO A C 1
ATOM 2563 O O . PRO A 1 317 ? 5.837 -14.563 3.077 1.00 95.12 317 PRO A O 1
ATOM 2566 N N . ALA A 1 318 ? 4.332 -13.714 1.647 1.00 93.81 318 ALA A N 1
ATOM 2567 C CA . ALA A 1 318 ? 4.947 -12.395 1.505 1.00 93.81 318 ALA A CA 1
ATOM 2568 C C . ALA A 1 318 ? 4.733 -11.512 2.756 1.00 93.81 318 ALA A C 1
ATOM 2570 O O . ALA A 1 318 ? 4.240 -10.382 2.695 1.00 93.81 318 ALA A O 1
ATOM 2571 N N . THR A 1 319 ? 5.121 -12.028 3.925 1.00 93.81 319 THR A N 1
ATOM 2572 C CA . THR A 1 319 ? 5.156 -11.301 5.200 1.00 93.81 319 THR A CA 1
ATOM 2573 C C . THR A 1 319 ? 6.193 -10.179 5.155 1.00 93.81 319 THR A C 1
ATOM 2575 O O . THR A 1 319 ? 7.117 -10.198 4.342 1.00 93.81 319 THR A O 1
ATOM 2578 N N . VAL A 1 320 ? 6.085 -9.199 6.059 1.00 92.62 320 VAL A N 1
ATOM 2579 C CA . VAL A 1 320 ? 7.061 -8.095 6.149 1.00 92.62 320 VAL A CA 1
ATOM 2580 C C . VAL A 1 320 ? 8.492 -8.625 6.313 1.00 92.62 320 VAL A C 1
ATOM 2582 O O . VAL A 1 320 ? 9.407 -8.120 5.666 1.00 92.62 320 VAL A O 1
ATOM 2585 N N . ALA A 1 321 ? 8.673 -9.675 7.121 1.00 94.50 321 ALA A N 1
ATOM 2586 C CA . ALA A 1 321 ? 9.971 -10.302 7.347 1.00 94.50 321 ALA A CA 1
ATOM 2587 C C . ALA A 1 321 ? 10.512 -10.990 6.083 1.00 94.50 321 ALA A C 1
ATOM 2589 O O . ALA A 1 321 ? 11.636 -10.705 5.678 1.00 94.50 321 ALA A O 1
ATOM 2590 N N . HIS A 1 322 ? 9.711 -11.834 5.420 1.00 95.38 322 HIS A N 1
ATOM 2591 C CA . HIS A 1 322 ? 10.154 -12.538 4.211 1.00 95.38 322 HIS A CA 1
ATOM 2592 C C . HIS A 1 322 ? 10.435 -11.587 3.050 1.00 95.38 322 HIS A C 1
ATOM 2594 O O . HIS A 1 322 ? 11.423 -11.765 2.348 1.00 95.38 322 HIS A O 1
ATOM 2600 N N . ARG A 1 323 ? 9.616 -10.543 2.864 1.00 95.12 323 ARG A N 1
ATOM 2601 C CA . ARG A 1 323 ? 9.878 -9.532 1.831 1.00 95.12 323 ARG A CA 1
ATOM 2602 C C . ARG A 1 323 ? 11.202 -8.813 2.076 1.00 95.12 323 ARG A C 1
ATOM 2604 O O . ARG A 1 323 ? 11.979 -8.655 1.143 1.00 95.12 323 ARG A O 1
ATOM 2611 N N . LYS A 1 324 ? 11.478 -8.414 3.323 1.00 95.38 324 LYS A N 1
ATOM 2612 C CA . LYS A 1 324 ? 12.742 -7.756 3.682 1.00 95.38 324 LYS A CA 1
ATOM 2613 C C . LYS A 1 324 ? 13.945 -8.680 3.455 1.00 95.38 324 LYS A C 1
ATOM 2615 O O . LYS A 1 324 ? 14.913 -8.239 2.846 1.00 95.38 324 LYS A O 1
ATOM 2620 N N . ASP A 1 325 ? 13.851 -9.943 3.877 1.00 96.44 325 ASP A N 1
ATOM 2621 C CA . ASP A 1 325 ? 14.893 -10.960 3.660 1.00 96.44 325 ASP A CA 1
ATOM 2622 C C . ASP A 1 325 ? 15.162 -11.197 2.166 1.00 96.44 325 ASP A C 1
ATOM 2624 O O . ASP A 1 325 ? 16.309 -11.159 1.727 1.00 96.44 325 ASP A O 1
ATOM 2628 N N . LEU A 1 326 ? 14.108 -11.375 1.363 1.00 96.94 326 LEU A N 1
ATOM 2629 C CA . LEU A 1 326 ? 14.233 -11.581 -0.081 1.00 96.94 326 LEU A CA 1
ATOM 2630 C C . LEU A 1 326 ? 14.850 -10.374 -0.783 1.00 96.94 326 LEU A C 1
ATOM 2632 O O . LEU A 1 326 ? 15.733 -10.555 -1.618 1.00 96.94 326 LEU A O 1
ATOM 2636 N N . ILE A 1 327 ? 14.434 -9.154 -0.432 1.00 97.19 327 ILE A N 1
ATOM 2637 C CA . ILE A 1 327 ? 15.028 -7.926 -0.973 1.00 97.19 327 ILE A CA 1
ATOM 2638 C C . ILE A 1 327 ? 16.514 -7.869 -0.609 1.00 97.19 327 ILE A C 1
ATOM 2640 O O . ILE A 1 327 ? 17.352 -7.714 -1.491 1.00 97.19 327 ILE A O 1
ATOM 2644 N N . GLU A 1 328 ? 16.864 -8.051 0.664 1.00 96.88 328 GLU A N 1
ATOM 2645 C CA . GLU A 1 328 ? 18.256 -7.998 1.116 1.00 96.88 328 GLU A CA 1
ATOM 2646 C C . GLU A 1 328 ? 19.132 -9.043 0.412 1.00 96.88 328 GLU A C 1
ATOM 2648 O O . GLU A 1 328 ? 20.220 -8.720 -0.066 1.00 96.88 328 GLU A O 1
ATOM 2653 N N . LYS A 1 329 ? 18.652 -10.283 0.283 1.00 96.75 329 LYS A N 1
ATOM 2654 C CA . LYS A 1 329 ? 19.360 -11.339 -0.452 1.00 96.75 329 LYS A CA 1
ATOM 2655 C C . LYS A 1 329 ? 19.484 -11.034 -1.936 1.00 96.75 329 LYS A C 1
ATOM 2657 O O . LYS A 1 329 ? 20.541 -11.293 -2.497 1.00 96.75 329 LYS A O 1
ATOM 2662 N N . THR A 1 330 ? 18.449 -10.458 -2.545 1.00 96.62 330 THR A N 1
ATOM 2663 C CA . THR A 1 330 ? 18.467 -10.050 -3.956 1.00 96.62 330 THR A CA 1
ATOM 2664 C C . THR A 1 330 ? 19.569 -9.023 -4.205 1.00 96.62 330 THR A C 1
ATOM 2666 O O . THR A 1 330 ? 20.351 -9.202 -5.133 1.00 96.62 330 THR A O 1
ATOM 2669 N N . PHE A 1 331 ? 19.710 -8.013 -3.338 1.00 96.12 331 PHE A N 1
ATOM 2670 C CA . PHE A 1 331 ? 20.772 -7.000 -3.448 1.00 96.12 331 PHE A CA 1
ATOM 2671 C C . PHE A 1 331 ? 22.179 -7.520 -3.121 1.00 96.12 331 PHE A C 1
ATOM 2673 O O . PHE A 1 331 ? 23.161 -6.938 -3.573 1.00 96.12 331 PHE A O 1
ATOM 2680 N N . LYS A 1 332 ? 22.299 -8.620 -2.368 1.00 96.00 332 LYS A N 1
ATOM 2681 C CA . LYS A 1 332 ? 23.585 -9.287 -2.090 1.00 96.00 332 LYS A CA 1
ATOM 2682 C C . LYS A 1 332 ? 24.068 -10.191 -3.226 1.00 96.00 332 LYS A C 1
ATOM 2684 O O . LYS A 1 332 ? 25.195 -10.680 -3.160 1.00 96.00 332 LYS A O 1
ATOM 2689 N N . LEU A 1 333 ? 23.235 -10.464 -4.230 1.00 94.38 333 LEU A N 1
ATOM 2690 C CA . LEU A 1 333 ? 23.659 -11.255 -5.378 1.00 94.38 333 LEU A CA 1
ATOM 2691 C C . LEU A 1 333 ? 24.736 -10.519 -6.176 1.00 94.38 333 LEU A C 1
ATOM 2693 O O . LEU A 1 333 ? 24.723 -9.297 -6.297 1.00 94.38 333 LEU A O 1
ATOM 2697 N N . VAL A 1 334 ? 25.652 -11.298 -6.743 1.00 92.81 334 VAL A N 1
ATOM 2698 C CA . VAL A 1 334 ? 26.690 -10.817 -7.654 1.00 92.81 334 VAL A CA 1
ATOM 2699 C C . VAL A 1 334 ? 26.566 -11.616 -8.949 1.00 92.81 334 VAL A C 1
ATOM 2701 O O . VAL A 1 334 ? 26.541 -12.852 -8.862 1.00 92.81 334 VAL A O 1
ATOM 2704 N N . PRO A 1 335 ? 26.478 -10.952 -10.116 1.00 92.62 335 PRO A N 1
ATOM 2705 C CA . PRO A 1 335 ? 26.370 -11.628 -11.401 1.00 92.62 335 PRO A CA 1
ATOM 2706 C C . PRO A 1 335 ? 27.661 -12.384 -11.731 1.00 92.62 335 PRO A C 1
ATOM 2708 O O . PRO A 1 335 ? 28.764 -11.914 -11.439 1.00 92.62 335 PRO A O 1
ATOM 2711 N N . GLY A 1 336 ? 27.526 -13.563 -12.327 1.00 90.06 336 GLY A N 1
ATOM 2712 C CA . GLY A 1 336 ? 28.634 -14.437 -12.700 1.00 90.06 336 GLY A CA 1
ATOM 2713 C C . GLY A 1 336 ? 28.140 -15.796 -13.183 1.00 90.06 336 GLY A C 1
ATOM 2714 O O . GLY A 1 336 ? 27.015 -16.182 -12.877 1.00 90.06 336 GLY A O 1
ATOM 2715 N N . GLY A 1 337 ? 28.985 -16.519 -13.916 1.00 88.75 337 GLY A N 1
ATOM 2716 C CA . GLY A 1 337 ? 28.561 -17.739 -14.603 1.00 88.75 337 GLY A CA 1
ATOM 2717 C C . GLY A 1 337 ? 28.001 -17.458 -15.993 1.00 88.75 337 GLY A C 1
ATOM 2718 O O . GLY A 1 337 ? 27.995 -16.312 -16.454 1.00 88.75 337 GLY A O 1
ATOM 2719 N N . THR A 1 338 ? 27.526 -18.509 -16.646 1.00 88.19 338 THR A N 1
ATOM 2720 C CA . THR A 1 338 ? 26.659 -18.401 -17.826 1.00 88.19 338 THR A CA 1
ATOM 2721 C C . THR A 1 338 ? 25.205 -18.314 -17.383 1.00 88.19 338 THR A C 1
ATOM 2723 O O . THR A 1 338 ? 24.892 -18.506 -16.203 1.00 88.19 338 THR A O 1
ATOM 2726 N N . SER A 1 339 ? 24.321 -17.987 -18.317 1.00 88.56 339 SER A N 1
ATOM 2727 C CA . SER A 1 339 ? 22.887 -18.118 -18.087 1.00 88.56 339 SER A CA 1
ATOM 2728 C C . SER A 1 339 ? 22.533 -19.592 -17.846 1.00 88.56 339 SER A C 1
ATOM 2730 O O . SER A 1 339 ? 23.345 -20.484 -18.116 1.00 88.56 339 SER A O 1
ATOM 2732 N N . GLU A 1 340 ? 21.396 -19.817 -17.190 1.00 89.19 340 GLU A N 1
ATOM 2733 C CA . GLU A 1 340 ? 20.796 -21.152 -17.027 1.00 89.19 340 GLU A CA 1
ATOM 2734 C C . GLU A 1 340 ? 19.275 -20.985 -16.895 1.00 89.19 340 GLU A C 1
ATOM 2736 O O . GLU A 1 340 ? 18.663 -21.256 -15.854 1.00 89.19 340 GLU A O 1
ATOM 2741 N N . LEU A 1 341 ? 18.673 -20.386 -17.920 1.00 89.25 341 LEU A N 1
ATOM 2742 C CA . LEU A 1 341 ? 17.298 -19.897 -17.871 1.00 89.25 341 LEU A CA 1
ATOM 2743 C C . LEU A 1 341 ? 16.290 -21.037 -17.915 1.00 89.25 341 LEU A C 1
ATOM 2745 O O . LEU A 1 341 ? 15.300 -20.983 -17.181 1.00 89.25 341 LEU A O 1
ATOM 2749 N N . GLU A 1 342 ? 16.564 -22.073 -18.712 1.00 90.06 342 GLU A N 1
ATOM 2750 C CA . GLU A 1 342 ? 15.746 -23.289 -18.763 1.00 90.06 342 GLU A CA 1
ATOM 2751 C C . GLU A 1 342 ? 15.576 -23.868 -17.353 1.00 90.06 342 GLU A C 1
ATOM 2753 O O . GLU A 1 342 ? 14.454 -24.013 -16.859 1.00 90.06 342 GLU A O 1
ATOM 2758 N N . ARG A 1 343 ? 16.690 -24.055 -16.634 1.00 91.62 343 ARG A N 1
ATOM 2759 C CA . ARG A 1 343 ? 16.664 -24.557 -15.257 1.00 91.62 343 ARG A CA 1
ATOM 2760 C C . ARG A 1 343 ? 15.938 -23.611 -14.305 1.00 91.62 343 ARG A C 1
ATOM 2762 O O . ARG A 1 343 ? 15.221 -24.061 -13.411 1.00 91.62 343 ARG A O 1
ATOM 2769 N N . GLY A 1 344 ? 16.108 -22.300 -14.476 1.00 93.06 344 GLY A N 1
ATOM 2770 C CA . GLY A 1 344 ? 15.375 -21.290 -13.712 1.00 93.06 344 GLY A CA 1
ATOM 2771 C C . GLY A 1 344 ? 13.856 -21.414 -13.866 1.00 93.06 344 GLY A C 1
ATOM 2772 O O . GLY A 1 344 ? 13.125 -21.303 -12.878 1.00 93.06 344 GLY A O 1
ATOM 2773 N N . ILE A 1 345 ? 13.390 -21.679 -15.088 1.00 94.19 345 ILE A N 1
ATOM 2774 C CA . ILE A 1 345 ? 11.975 -21.878 -15.416 1.00 94.19 345 ILE A CA 1
ATOM 2775 C C . ILE A 1 345 ? 11.465 -23.212 -14.856 1.00 94.19 345 ILE A C 1
ATOM 2777 O O . ILE A 1 345 ? 10.398 -23.229 -14.241 1.00 94.19 345 ILE A O 1
ATOM 2781 N N . GLU A 1 346 ? 12.223 -24.303 -14.983 1.00 94.44 346 GLU A N 1
ATOM 2782 C CA . GLU A 1 346 ? 11.880 -25.596 -14.369 1.00 94.44 346 GLU A CA 1
ATOM 2783 C C . GLU A 1 346 ? 11.680 -25.464 -12.855 1.00 94.44 346 GLU A C 1
ATOM 2785 O O . GLU A 1 346 ? 10.635 -25.839 -12.323 1.00 94.44 346 GLU A O 1
ATOM 2790 N N . VAL A 1 347 ? 12.641 -24.838 -12.165 1.00 94.81 347 VAL A N 1
ATOM 2791 C CA . VAL A 1 347 ? 12.563 -24.591 -10.718 1.00 94.81 347 VAL A CA 1
ATOM 2792 C C . VAL A 1 347 ? 11.341 -23.737 -10.372 1.00 94.81 347 VAL A C 1
ATOM 2794 O O . VAL A 1 347 ? 10.701 -23.959 -9.343 1.00 94.81 347 VAL A O 1
ATOM 2797 N N . ALA A 1 348 ? 10.978 -22.768 -11.214 1.00 95.31 348 ALA A N 1
ATOM 2798 C CA . ALA A 1 348 ? 9.768 -21.983 -11.004 1.00 95.31 348 ALA A CA 1
ATOM 2799 C C . ALA A 1 348 ? 8.499 -22.847 -11.098 1.00 95.31 348 ALA A C 1
ATOM 2801 O O . ALA A 1 348 ? 7.629 -22.746 -10.231 1.00 95.31 348 ALA A O 1
ATOM 2802 N N . PHE A 1 349 ? 8.396 -23.734 -12.090 1.00 94.94 349 PHE A N 1
ATOM 2803 C CA . PHE A 1 349 ? 7.266 -24.661 -12.191 1.00 94.94 349 PHE A CA 1
ATOM 2804 C C . PHE A 1 349 ? 7.209 -25.646 -11.018 1.00 94.94 349 PHE A C 1
ATOM 2806 O O . PHE A 1 349 ? 6.126 -25.863 -10.470 1.00 94.94 349 PHE A O 1
ATOM 2813 N N . ASP A 1 350 ? 8.350 -26.169 -10.568 1.00 94.56 350 ASP A N 1
ATOM 2814 C CA . ASP A 1 350 ? 8.430 -27.032 -9.384 1.00 94.56 350 ASP A CA 1
ATOM 2815 C C . ASP A 1 350 ? 7.901 -26.315 -8.131 1.00 94.56 350 ASP A C 1
ATOM 2817 O O . ASP A 1 350 ? 7.079 -26.853 -7.382 1.00 94.56 350 ASP A O 1
ATOM 2821 N N . LEU A 1 351 ? 8.296 -25.053 -7.936 1.00 94.31 351 LEU A N 1
ATOM 2822 C CA . LEU A 1 351 ? 7.824 -24.218 -6.831 1.00 94.31 351 LEU A CA 1
ATOM 2823 C C . LEU A 1 351 ? 6.312 -23.933 -6.901 1.00 94.31 351 LEU A C 1
ATOM 2825 O O . LEU A 1 351 ? 5.648 -23.969 -5.860 1.00 94.31 351 LEU A O 1
ATOM 2829 N N . LEU A 1 352 ? 5.755 -23.670 -8.091 1.00 93.19 352 LEU A N 1
ATOM 2830 C CA . LEU A 1 352 ? 4.308 -23.456 -8.291 1.00 93.19 352 LEU A CA 1
ATOM 2831 C C . LEU A 1 352 ? 3.485 -24.742 -8.106 1.00 93.19 352 LEU A C 1
ATOM 2833 O O . LEU A 1 352 ? 2.329 -24.700 -7.663 1.00 93.19 352 LEU A O 1
ATOM 2837 N N . ASN A 1 353 ? 4.076 -25.897 -8.411 1.00 90.81 353 ASN A N 1
ATOM 2838 C CA . ASN A 1 353 ? 3.470 -27.205 -8.172 1.00 90.81 353 ASN A CA 1
ATOM 2839 C C . ASN A 1 353 ? 3.492 -27.610 -6.689 1.00 90.81 353 ASN A C 1
ATOM 2841 O O . ASN A 1 353 ? 2.750 -28.509 -6.284 1.00 90.81 353 ASN A O 1
ATOM 2845 N N . GLY A 1 354 ? 4.267 -26.908 -5.859 1.00 87.31 354 GLY A N 1
ATOM 2846 C CA . GLY A 1 354 ? 4.315 -27.097 -4.416 1.00 87.31 354 GLY A CA 1
ATOM 2847 C C . GLY A 1 354 ? 2.978 -26.866 -3.692 1.00 87.31 354 GLY A C 1
ATOM 2848 O O . GLY A 1 354 ? 2.009 -26.304 -4.210 1.00 87.31 354 GLY A O 1
ATOM 2849 N N . LYS A 1 355 ? 2.927 -27.296 -2.423 1.00 85.31 355 LYS A N 1
ATOM 2850 C CA . LYS A 1 355 ? 1.726 -27.183 -1.567 1.00 85.31 355 LYS A CA 1
ATOM 2851 C C . LYS A 1 355 ? 1.465 -25.766 -1.046 1.00 85.31 355 LYS A C 1
ATOM 2853 O O . LYS A 1 355 ? 0.336 -25.453 -0.684 1.00 85.31 355 LYS A O 1
ATOM 2858 N N . ALA A 1 356 ? 2.502 -24.936 -0.940 1.00 86.94 356 ALA A N 1
ATOM 2859 C CA . ALA A 1 356 ? 2.398 -23.593 -0.375 1.00 86.94 356 ALA A CA 1
ATOM 2860 C C . ALA A 1 356 ? 2.069 -22.584 -1.478 1.00 86.94 356 ALA A C 1
ATOM 2862 O O . ALA A 1 356 ? 2.974 -21.997 -2.067 1.00 86.94 356 ALA A O 1
ATOM 2863 N N . LYS A 1 357 ? 0.774 -22.429 -1.762 1.00 86.69 357 LYS A N 1
ATOM 2864 C CA . LYS A 1 357 ? 0.256 -21.527 -2.790 1.00 86.69 357 LYS A CA 1
ATOM 2865 C C . LYS A 1 357 ? -1.118 -20.981 -2.424 1.00 86.69 357 LYS A C 1
ATOM 2867 O O . LYS A 1 357 ? -1.835 -21.581 -1.623 1.00 86.69 357 LYS A O 1
ATOM 2872 N N . THR A 1 358 ? -1.485 -19.860 -3.028 1.00 87.69 358 THR A N 1
ATOM 2873 C CA . THR A 1 358 ? -2.820 -19.264 -2.921 1.00 87.69 358 THR A CA 1
ATOM 2874 C C . THR A 1 358 ? -3.866 -20.076 -3.677 1.00 87.69 358 THR A C 1
ATOM 2876 O O . THR A 1 358 ? -5.006 -20.167 -3.229 1.00 87.69 358 THR A O 1
ATOM 2879 N N . GLY A 1 359 ? -3.482 -20.679 -4.810 1.00 82.88 359 GLY A N 1
ATOM 2880 C CA . GLY A 1 359 ? -4.404 -21.393 -5.698 1.00 82.88 359 GLY A CA 1
ATOM 2881 C C . GLY A 1 359 ? -5.300 -20.474 -6.538 1.00 82.88 359 GLY A C 1
ATOM 2882 O O . GLY A 1 359 ? -6.241 -20.962 -7.158 1.00 82.88 359 GLY A O 1
ATOM 2883 N N . CYS A 1 360 ? -5.026 -19.166 -6.556 1.00 86.56 360 CYS A N 1
ATOM 2884 C CA . CYS A 1 360 ? -5.761 -18.187 -7.352 1.00 86.56 360 CYS A CA 1
ATOM 2885 C C . CYS A 1 360 ? -5.006 -17.862 -8.645 1.00 86.56 360 CYS A C 1
ATOM 2887 O O . CYS A 1 360 ? -5.280 -18.446 -9.689 1.00 86.56 360 CYS A O 1
ATOM 2889 N N . GLN A 1 361 ? -4.057 -16.928 -8.581 1.00 89.75 361 GLN A N 1
ATOM 2890 C CA . GLN A 1 361 ? -3.269 -16.491 -9.732 1.00 89.75 361 GLN A CA 1
ATOM 2891 C C . GLN A 1 361 ? -1.804 -16.854 -9.528 1.00 89.75 361 GLN A C 1
ATOM 2893 O O . GLN A 1 361 ? -1.250 -16.601 -8.461 1.00 89.75 361 GLN A O 1
ATOM 2898 N N . SER A 1 362 ? -1.163 -17.393 -10.562 1.00 93.31 362 SER A N 1
ATOM 2899 C CA . SER A 1 362 ? 0.273 -17.674 -10.566 1.00 93.31 362 SER A CA 1
ATOM 2900 C C . SER A 1 362 ? 0.957 -16.832 -11.632 1.00 93.31 362 SER A C 1
ATOM 2902 O O . SER A 1 362 ? 0.499 -16.782 -12.772 1.00 93.31 362 SER A O 1
ATOM 2904 N N . VAL A 1 363 ? 2.035 -16.149 -11.255 1.00 93.75 363 VAL A N 1
ATOM 2905 C CA . VAL A 1 363 ? 2.766 -15.229 -12.129 1.00 93.75 363 VAL A CA 1
ATOM 2906 C C . VAL A 1 363 ? 4.256 -15.518 -12.023 1.00 93.75 363 VAL A C 1
ATOM 2908 O O . VAL A 1 363 ? 4.826 -15.500 -10.933 1.00 93.75 363 VAL A O 1
ATOM 2911 N N . ILE A 1 364 ? 4.893 -15.737 -13.169 1.00 95.88 364 ILE A N 1
ATOM 2912 C CA . ILE A 1 364 ? 6.349 -15.798 -13.279 1.00 95.88 364 ILE A CA 1
ATOM 2913 C C . ILE A 1 364 ? 6.812 -14.475 -13.887 1.00 95.88 364 ILE A C 1
ATOM 2915 O O . ILE A 1 364 ? 6.403 -14.112 -14.987 1.00 95.88 364 ILE A O 1
ATOM 2919 N N . VAL A 1 365 ? 7.639 -13.739 -13.151 1.00 95.62 365 VAL A N 1
ATOM 2920 C CA . VAL A 1 365 ? 8.293 -12.516 -13.619 1.00 95.62 365 VAL A CA 1
ATOM 2921 C C . VAL A 1 365 ? 9.722 -12.869 -13.982 1.00 95.62 365 VAL A C 1
ATOM 2923 O O . VAL A 1 365 ? 10.494 -13.284 -13.122 1.00 95.62 365 VAL A O 1
ATOM 2926 N N . PHE A 1 366 ? 10.071 -12.699 -15.249 1.00 93.25 366 PHE A N 1
ATOM 2927 C CA . PHE A 1 366 ? 11.376 -13.051 -15.786 1.00 93.25 366 PHE A CA 1
ATOM 2928 C C . PHE A 1 366 ? 12.163 -11.788 -16.155 1.00 93.25 366 PHE A C 1
ATOM 2930 O O . PHE A 1 366 ? 11.626 -10.907 -16.826 1.00 93.25 366 PHE A O 1
ATOM 2937 N N . VAL A 1 367 ? 13.415 -11.679 -15.695 1.00 95.12 367 VAL A N 1
ATOM 2938 C CA . VAL A 1 367 ? 14.268 -10.499 -15.912 1.00 95.12 367 VAL A CA 1
ATOM 2939 C C . VAL A 1 367 ? 15.655 -10.929 -16.396 1.00 95.12 367 VAL A C 1
ATOM 2941 O O . VAL A 1 367 ? 16.401 -11.557 -15.649 1.00 95.12 367 VAL A O 1
ATOM 2944 N N . THR A 1 368 ? 16.006 -10.554 -17.627 1.00 93.00 368 THR A N 1
ATOM 2945 C CA . THR A 1 368 ? 17.282 -10.858 -18.307 1.00 93.00 368 THR A CA 1
ATOM 2946 C C . THR A 1 368 ? 17.706 -9.682 -19.193 1.00 93.00 368 THR A C 1
ATOM 2948 O O . THR A 1 368 ? 16.892 -8.803 -19.488 1.00 93.00 368 THR A O 1
ATOM 2951 N N . ASP A 1 369 ? 18.961 -9.665 -19.643 1.00 89.31 369 ASP A N 1
ATOM 2952 C CA . ASP A 1 369 ? 19.432 -8.777 -20.709 1.00 89.31 369 ASP A CA 1
ATOM 2953 C C . ASP A 1 369 ? 19.248 -9.355 -22.118 1.00 89.31 369 ASP A C 1
ATOM 2955 O O . ASP A 1 369 ? 19.627 -8.709 -23.096 1.00 89.31 369 ASP A O 1
ATOM 2959 N N . GLY A 1 370 ? 18.656 -10.549 -22.222 1.00 80.81 370 GLY A N 1
ATOM 2960 C CA . GLY A 1 370 ? 18.335 -11.214 -23.483 1.00 80.81 370 GLY A CA 1
ATOM 2961 C C . GLY A 1 370 ? 19.531 -11.896 -24.142 1.00 80.81 370 GLY A C 1
ATOM 2962 O O . GLY A 1 370 ? 19.393 -12.404 -25.254 1.00 80.81 370 GLY A O 1
ATOM 2963 N N . LYS A 1 371 ? 20.701 -11.916 -23.488 1.00 78.25 371 LYS A N 1
ATOM 2964 C CA . LYS A 1 371 ? 21.853 -12.674 -23.967 1.00 78.25 371 LYS A CA 1
ATOM 2965 C C . LYS A 1 371 ? 21.799 -14.083 -23.396 1.00 78.25 371 LYS A C 1
ATOM 2967 O O . LYS A 1 371 ? 22.335 -14.351 -22.322 1.00 78.25 371 LYS A O 1
ATOM 2972 N N . ASP A 1 372 ? 21.191 -14.978 -24.159 1.00 70.38 372 ASP A N 1
ATOM 2973 C CA . ASP A 1 372 ? 21.237 -16.390 -23.830 1.00 70.38 372 ASP A CA 1
ATOM 2974 C C . ASP A 1 372 ? 22.656 -16.943 -24.038 1.00 70.38 372 ASP A C 1
ATOM 2976 O O . ASP A 1 372 ? 23.311 -16.692 -25.054 1.00 70.38 372 ASP A O 1
ATOM 2980 N N . THR A 1 373 ? 23.158 -17.627 -23.018 1.00 68.56 373 THR A N 1
ATOM 2981 C CA . THR A 1 373 ? 24.440 -18.346 -23.049 1.00 68.56 373 THR A CA 1
ATOM 2982 C C . THR A 1 373 ? 24.267 -19.791 -22.593 1.00 68.56 373 THR A C 1
ATOM 2984 O O . THR A 1 373 ? 25.271 -20.477 -22.384 1.00 68.56 373 THR A O 1
ATOM 2987 N N . ASP A 1 374 ? 23.015 -20.245 -22.462 1.00 64.81 374 ASP A N 1
ATOM 2988 C CA . ASP A 1 374 ? 22.664 -21.649 -22.325 1.00 64.81 374 ASP A CA 1
ATOM 2989 C C . ASP A 1 374 ? 23.202 -22.355 -23.577 1.00 64.81 374 ASP A C 1
ATOM 2991 O O . ASP A 1 374 ? 23.100 -21.854 -24.698 1.00 64.81 374 ASP A O 1
ATOM 2995 N N . GLY A 1 375 ? 23.878 -23.487 -23.390 1.00 57.62 375 GLY A N 1
ATOM 2996 C CA . GLY A 1 375 ? 24.597 -24.194 -24.455 1.00 57.62 375 GLY A CA 1
ATOM 2997 C C . GLY A 1 375 ? 23.703 -24.865 -25.504 1.00 57.62 375 GLY A C 1
ATOM 2998 O O . GLY A 1 375 ? 24.114 -25.886 -26.054 1.00 57.62 375 GLY A O 1
ATOM 2999 N N . GLU A 1 376 ? 22.493 -24.360 -25.757 1.00 51.25 376 GLU A N 1
ATOM 3000 C CA . GLU A 1 376 ? 21.595 -24.905 -26.772 1.00 51.25 376 GLU A CA 1
ATOM 3001 C C . GLU A 1 376 ? 22.154 -24.689 -28.187 1.00 51.25 376 GLU A C 1
ATOM 3003 O O . GLU A 1 376 ? 22.627 -23.613 -28.565 1.00 51.25 376 GLU A O 1
ATOM 3008 N N . GLU A 1 377 ? 22.055 -25.737 -29.009 1.00 48.28 377 GLU A N 1
ATOM 3009 C CA . GLU A 1 377 ? 22.182 -25.613 -30.457 1.00 48.28 377 GLU A CA 1
ATOM 3010 C C . GLU A 1 377 ? 21.153 -24.601 -30.965 1.00 48.28 377 GLU A C 1
ATOM 3012 O O . GLU A 1 377 ? 19.953 -24.736 -30.722 1.00 48.28 377 GLU A O 1
ATOM 3017 N N . VAL A 1 378 ? 21.621 -23.607 -31.722 1.00 49.06 378 VAL A N 1
ATOM 3018 C CA . VAL A 1 378 ? 20.769 -22.620 -32.389 1.00 49.06 378 VAL A CA 1
ATOM 3019 C C . VAL A 1 378 ? 19.689 -23.351 -33.195 1.00 49.06 378 VAL A C 1
ATOM 3021 O O . VAL A 1 378 ? 19.956 -23.902 -34.266 1.00 49.06 378 VAL A O 1
ATOM 3024 N N . ARG A 1 379 ? 18.444 -23.350 -32.703 1.00 48.38 379 ARG A N 1
ATOM 3025 C CA . ARG A 1 379 ? 17.297 -23.903 -33.433 1.00 48.38 379 ARG A CA 1
ATOM 3026 C C . ARG A 1 379 ? 16.926 -22.978 -34.589 1.00 48.38 379 ARG A C 1
ATOM 3028 O O . ARG A 1 379 ? 16.039 -22.137 -34.485 1.00 48.38 379 ARG A O 1
ATOM 3035 N N . CYS A 1 380 ? 17.570 -23.176 -35.734 1.00 43.47 380 CYS A N 1
ATOM 3036 C CA . CYS A 1 380 ? 17.179 -22.584 -37.016 1.00 43.47 380 CYS A CA 1
ATOM 3037 C C . CYS A 1 380 ? 15.946 -23.295 -37.621 1.00 43.47 380 CYS A C 1
ATOM 3039 O O . CYS A 1 380 ? 15.992 -23.762 -38.759 1.00 43.47 380 CYS A O 1
ATOM 3041 N N . GLY A 1 381 ? 14.845 -23.412 -36.871 1.00 53.16 381 GLY A N 1
ATOM 3042 C CA . GLY A 1 381 ? 13.595 -24.035 -37.325 1.00 53.16 381 GLY A CA 1
ATOM 3043 C C . GLY A 1 381 ? 12.353 -23.306 -36.797 1.00 53.16 381 GLY A C 1
ATOM 3044 O O . GLY A 1 381 ? 12.441 -22.622 -35.777 1.00 53.16 381 GLY A O 1
ATOM 3045 N N . PRO A 1 382 ? 11.192 -23.406 -37.475 1.00 40.44 382 PRO A N 1
ATOM 3046 C CA . PRO A 1 382 ? 9.961 -22.754 -37.030 1.00 40.44 382 PRO A CA 1
ATOM 3047 C C . PRO A 1 382 ? 9.565 -23.259 -35.635 1.00 40.44 382 PRO A C 1
ATOM 3049 O O . PRO A 1 382 ? 9.453 -24.463 -35.411 1.00 40.44 382 PRO A O 1
ATOM 3052 N N . GLY A 1 383 ? 9.393 -22.326 -34.694 1.00 38.09 383 GLY A N 1
ATOM 3053 C CA . GLY A 1 383 ? 9.162 -22.622 -33.282 1.00 38.09 383 GLY A CA 1
ATOM 3054 C C . GLY A 1 383 ? 7.933 -23.503 -33.049 1.00 38.09 383 GLY A C 1
ATOM 3055 O O . GLY A 1 383 ? 6.831 -23.194 -33.503 1.00 38.09 383 GLY A O 1
ATOM 3056 N N . LEU A 1 384 ? 8.123 -24.593 -32.303 1.00 38.41 384 LEU A N 1
ATOM 3057 C CA . LEU A 1 384 ? 7.036 -25.412 -31.778 1.00 38.41 384 LEU A CA 1
ATOM 3058 C C . LEU A 1 384 ? 6.352 -24.645 -30.643 1.00 38.41 384 LEU A C 1
ATOM 3060 O O . LEU A 1 384 ? 6.877 -24.526 -29.539 1.00 38.41 384 LEU A O 1
ATOM 3064 N N . SER A 1 385 ? 5.162 -24.125 -30.919 1.00 36.97 385 SER A N 1
ATOM 3065 C CA . SER A 1 385 ? 4.235 -23.708 -29.875 1.00 36.97 385 SER A CA 1
ATOM 3066 C C . SER A 1 385 ? 3.644 -24.972 -29.255 1.00 36.97 385 SER A C 1
ATOM 3068 O O . SER A 1 385 ? 2.900 -25.705 -29.905 1.00 36.97 385 SER A O 1
ATOM 3070 N N . HIS A 1 386 ? 3.984 -25.251 -27.996 1.00 36.47 386 HIS A N 1
ATOM 3071 C CA . HIS A 1 386 ? 3.276 -26.251 -27.202 1.00 36.47 386 HIS A CA 1
ATOM 3072 C C . HIS A 1 386 ? 1.854 -25.742 -26.933 1.00 36.47 386 HIS A C 1
ATOM 3074 O O . HIS A 1 386 ? 1.569 -25.105 -25.923 1.00 36.47 386 HIS A O 1
ATOM 3080 N N . VAL A 1 387 ? 0.950 -26.001 -27.875 1.00 35.97 387 VAL A N 1
ATOM 3081 C CA . VAL A 1 387 ? -0.489 -25.955 -27.634 1.00 35.97 387 VAL A CA 1
ATOM 3082 C C . VAL A 1 387 ? -0.864 -27.325 -27.092 1.00 35.97 387 VAL A C 1
ATOM 3084 O O . VAL A 1 387 ? -0.858 -28.315 -27.822 1.00 35.97 387 VAL A O 1
ATOM 3087 N N . SER A 1 388 ? -1.152 -27.402 -25.796 1.00 31.81 388 SER A N 1
ATOM 3088 C CA . SER A 1 388 ? -1.771 -28.588 -25.208 1.00 31.81 388 SER A CA 1
ATOM 3089 C C . SER A 1 388 ? -3.105 -28.845 -25.921 1.00 31.81 388 SER A C 1
ATOM 3091 O O . SER A 1 388 ? -3.957 -27.951 -25.917 1.00 31.81 388 SER A O 1
ATOM 3093 N N . PRO A 1 389 ? -3.333 -30.018 -26.536 1.00 38.69 389 PRO A N 1
ATOM 3094 C CA . PRO A 1 389 ? -4.648 -30.335 -27.063 1.00 38.69 389 PRO A CA 1
ATOM 3095 C C . PRO A 1 389 ? -5.596 -30.516 -25.873 1.00 38.69 389 PRO A C 1
ATOM 3097 O O . PRO A 1 389 ? -5.376 -31.361 -25.006 1.00 38.69 389 PRO A O 1
ATOM 3100 N N . GLY A 1 390 ? -6.621 -29.666 -25.800 1.00 41.72 390 GLY A N 1
ATOM 3101 C CA . GLY A 1 390 ? -7.716 -29.831 -24.849 1.00 41.72 390 GLY A CA 1
ATOM 3102 C C . GLY A 1 390 ? -8.439 -31.168 -25.066 1.00 41.72 390 GLY A C 1
ATOM 3103 O O . GLY A 1 390 ? -8.337 -31.753 -26.148 1.00 41.72 390 GLY A O 1
ATOM 3104 N N . PRO A 1 391 ? -9.167 -31.673 -24.058 1.00 46.91 391 PRO A N 1
ATOM 3105 C CA . PRO A 1 391 ? -9.872 -32.938 -24.184 1.00 46.91 391 PRO A CA 1
ATOM 3106 C C . PRO A 1 391 ? -10.986 -32.794 -25.227 1.00 46.91 391 PRO A C 1
ATOM 3108 O O . PRO A 1 391 ? -11.863 -31.938 -25.096 1.00 46.91 391 PRO A O 1
ATOM 3111 N N . SER A 1 392 ? -10.939 -33.614 -26.277 1.00 44.81 392 SER A N 1
ATOM 3112 C CA . SER A 1 392 ? -12.064 -33.783 -27.194 1.00 44.81 392 SER A CA 1
ATOM 3113 C C . SER A 1 392 ? -13.238 -34.418 -26.449 1.00 44.81 392 SER A C 1
ATOM 3115 O O . SER A 1 392 ? -13.042 -35.317 -25.629 1.00 44.81 392 SER A O 1
ATOM 3117 N N . SER A 1 393 ? -14.429 -33.895 -26.737 1.00 42.53 393 SER A N 1
ATOM 3118 C CA . SER A 1 393 ? -15.728 -34.381 -26.260 1.00 42.53 393 SER A CA 1
ATOM 3119 C C . SER A 1 393 ? -16.075 -35.751 -26.822 1.00 42.53 393 SER A C 1
ATOM 3121 O O . SER A 1 393 ? -15.581 -36.074 -27.928 1.00 42.53 393 SER A O 1
#

Nearest PDB structures (foldseek):
  8fd7-assembly1_D  TM=8.335E-01  e=2.619E-18  Oryctolagus cuniculus
  8e56-assembly1_F  TM=8.101E-01  e=2.320E-18  Oryctolagus cuniculus
  8hmb-assembly1_E  TM=8.682E-01  e=2.037E-16  Homo sapiens
  5gjw-assembly1_F  TM=8.499E-01  e=3.746E-17  Oryctolagus cuniculus
  8hma-assembly1_F  TM=8.551E-01  e=1.256E-16  Homo sapiens

Mean predicted aligned error: 12.71 Å

Sequence (393 aa):
MTTSHYICLWLVLSSQTLVGDHQVWYQKIEDGTLAGDVQNWAMLIQNYILQLASEGIKREYTQSLFDTANYTFEEKDGDVLVRQVKESLGNYFRSKRIAARRIADRAVDAYDRMLLANMTVPPRLTKVNLEMYRDTDIPSRLPTDLGFSPYFKQTVSLTSSAVKIPDEVPRDDPATINTVVWTSQINDVFKLNAVEDEQIRWQYFGSNVGLTRMYPGREWDTNFAGFYNDYDPRVRPWYIAATGGPKDVIIILDCSLSMRGEKFTIAQGVAKTVINTLTKQDYVNVVCARASHWDEVGKWHYFSTKVLSCQQERLVPATVAHRKDLIEKTFKLVPGGTSELERGIEVAFDLLNGKAKTGCQSVIVFVTDGKDTDGEEVRCGPGLSHVSPGPSS

Organism: Ridgeia piscesae (NCBI:txid27915)

InterPro domains:
  IPR002035 von Willebrand factor, type A [PF13519] (249-371)
  IPR002035 von Willebrand factor, type A [PS50234] (248-379)
  IPR013608 VWA N-terminal [PF08399] (149-220)
  IPR036465 von Willebrand factor A-like domain superfamily [G3DSA:3.40.50.410] (247-383)
  IPR036465 von Willebrand factor A-like domain superfamily [SSF53300] (246-376)
  IPR051173 Voltage-dependent calcium channel subunit alpha-2/delta [PTHR10166] (32-378)

pLDDT: mean 84.88, std 19.21, range [24.55, 97.88]

Radius of gyration: 33.77 Å; Cα contacts (8 Å, |Δi|>4): 520; chains: 1; bounding box: 66×74×104 Å

Foldseek 3Di:
DDDDDDPDPPPPPPPPPPPPPPPPPPPPDDPDDPVVVVVVVVVVVVVVVVVCCCVVVVVVVVVVVVVPDDDDDDDDDPVVVVVVVVVVVVVVVVLVVVLLVLLVVQLVVLVVCLVVVVDDFDQALVPDDLLLAAAQQDPVNADPQFDQDPLQRGTFALNHKYKYAFPPQDRSDPVNRSVSRSSSSSGVSLNVSCVVDVPDDKDWDADPSFMIIIPRTHHADADPVRHGDGDGPCQDQVNLVVPPPAEEEEEEEAQAPVCPDPNLVVSLVVVLSVLSSADQSYWYKYKHFAQWDQDPVRDTDGDHIAIQFPDQQETDGSDPVRSVSRSVSSVVRHRHHAGHVVVSVVSLVRHVPDPPGSPPYYYYHYGDPPDHPPPDDPPPDDDDDPDPDDDDD

Secondary structure (DSSP, 8-state):
----------------------------PPTT-HHHHHHHHHHHHHHHHHHHHHHHH-HHHHHHHHHHS--------HHHHHHHHHHHHHHHHHHHHHHHHHHHHHHHHHHHHHHHHT----SSGGGS-TTT--BSS-GGGS-TT-EEETTTTEEEBSS--EEE--TTS-TT-HHHHHHHHHHGGGHHHHHHHHHH-TT---EEEE-TTS-EEEESB-PPPB-TTSPBPP--STTSHHHHHHHS--EEEEEEEE-SGGGTTHHHHHHHHHHHHHHHT--TT-EEEEEEE-B-EE-TTS-EE----EE-SS-TTS-EE--HHHHHHHHHHHHT----SB--HHHHHHHHHHHHHSS-S-SSEEEEEEE--S---S------S------PPPPP-